Protein AF-A0A2X3ERH3-F1 (afdb_monomer)

Organism: Klebsiella pneumoniae (NCBI:txid573)

Mean predicted aligned error: 13.14 Å

Secondary structure (DSSP, 8-state):
--------PPPPPPPPPEEEEETTEEEEEES-----S-HHHHHHHHHHHH-TTSSHHHH---HHHHHHHHHHHHHHHHHHHH---TTS--HHHHHHHHHHHHHHHHHHH--SHHHHHHHHHHHHHHHHHHHHHHHHHHHHHHHHH-HHHHHHHHHHHHHHH--HHHHHHHHHHHHHHHHTT-HHHHHHHHHTT-SS--TT--HHHHHHHHHHHHHHHHIIIIIHHHHHHHHHHHHHHHHHHHHHHHHHHH----TTTHHHHHHHHHHHHHHTHHHHHHHHHHHHHHHHHTTS-HHHHHHHHHHHTTSSSSTTTHHHHHHHHHHHT-EEE--EEETTEEE---EEE-PPP--SSS---------SS-----THHHHHHHHHHHHHHTT--

Structure (mmCIF, N/CA/C/O backbone):
data_AF-A0A2X3ERH3-F1
#
_entry.id   AF-A0A2X3ERH3-F1
#
loop_
_atom_site.group_PDB
_atom_site.id
_atom_site.type_symbol
_atom_site.label_atom_id
_atom_site.label_alt_id
_atom_site.label_comp_id
_atom_site.label_asym_id
_atom_site.label_entity_id
_atom_site.label_seq_id
_atom_site.pdbx_PDB_ins_code
_atom_site.Cartn_x
_atom_site.Cartn_y
_atom_site.Cartn_z
_atom_site.occupancy
_atom_site.B_iso_or_equiv
_atom_site.auth_seq_id
_atom_site.auth_comp_id
_atom_site.auth_asym_id
_atom_site.auth_atom_id
_atom_site.pdbx_PDB_model_num
ATOM 1 N N . MET A 1 1 ? 51.727 25.186 -2.898 1.00 31.81 1 MET A N 1
ATOM 2 C CA . MET A 1 1 ? 51.452 25.776 -4.225 1.00 31.81 1 MET A CA 1
ATOM 3 C C . MET A 1 1 ? 50.037 25.393 -4.619 1.00 31.81 1 MET A C 1
ATOM 5 O O . MET A 1 1 ? 49.770 24.225 -4.859 1.00 31.81 1 MET A O 1
ATOM 9 N N . ASN A 1 2 ? 49.130 26.367 -4.544 1.00 24.09 2 ASN A N 1
ATOM 10 C CA . ASN A 1 2 ? 47.713 26.239 -4.874 1.00 24.09 2 ASN A CA 1
ATOM 11 C C . ASN A 1 2 ? 47.527 26.265 -6.394 1.00 24.09 2 ASN A C 1
ATOM 13 O O . ASN A 1 2 ? 47.992 27.203 -7.032 1.00 24.09 2 ASN A O 1
ATOM 17 N N . PHE A 1 3 ? 46.774 25.314 -6.942 1.00 23.55 3 PHE A N 1
ATOM 18 C CA . PHE A 1 3 ? 46.105 25.474 -8.233 1.00 23.55 3 PHE A CA 1
ATOM 19 C C . PHE A 1 3 ? 44.606 25.257 -8.014 1.00 23.55 3 PHE A C 1
ATOM 21 O O . PHE A 1 3 ? 44.099 24.142 -8.070 1.00 23.55 3 PHE A O 1
ATOM 28 N N . ILE A 1 4 ? 43.920 26.355 -7.689 1.00 25.08 4 ILE A N 1
ATOM 29 C CA . ILE A 1 4 ? 42.466 26.482 -7.789 1.00 25.08 4 ILE A CA 1
ATOM 30 C C . ILE A 1 4 ? 42.217 27.170 -9.128 1.00 25.08 4 ILE A C 1
ATOM 32 O O . ILE A 1 4 ? 42.510 28.353 -9.287 1.00 25.08 4 ILE A O 1
ATOM 36 N N . THR A 1 5 ? 41.708 26.426 -10.099 1.00 24.92 5 THR A N 1
ATOM 37 C CA . THR A 1 5 ? 41.136 26.982 -11.325 1.00 24.92 5 THR A CA 1
ATOM 38 C C . THR A 1 5 ? 39.778 27.608 -10.974 1.00 24.92 5 THR A C 1
ATOM 40 O O . THR A 1 5 ? 38.939 26.922 -10.383 1.00 24.92 5 THR A O 1
ATOM 43 N N . PRO A 1 6 ? 39.518 28.887 -11.297 1.00 26.53 6 PRO A N 1
ATOM 44 C CA . PRO A 1 6 ? 38.216 29.497 -11.067 1.00 26.53 6 PRO A CA 1
ATOM 45 C C . PRO A 1 6 ? 37.219 28.956 -12.096 1.00 26.53 6 PRO A C 1
ATOM 47 O O . PRO A 1 6 ? 37.376 29.145 -13.302 1.00 26.53 6 PRO A O 1
ATOM 50 N N . ILE A 1 7 ? 36.180 28.273 -11.621 1.00 29.00 7 ILE A N 1
ATOM 51 C CA . ILE A 1 7 ? 35.012 27.954 -12.440 1.00 29.00 7 ILE A CA 1
ATOM 52 C C . ILE A 1 7 ? 34.274 29.275 -12.682 1.00 29.00 7 ILE A C 1
ATOM 54 O O . ILE A 1 7 ? 33.740 29.875 -11.750 1.00 29.00 7 ILE A O 1
ATOM 58 N N . PHE A 1 8 ? 34.270 29.731 -13.935 1.00 27.09 8 PHE A N 1
ATOM 59 C CA . PHE A 1 8 ? 33.394 30.793 -14.424 1.00 27.09 8 PHE A CA 1
ATOM 60 C C . PHE A 1 8 ? 31.936 30.414 -14.120 1.00 27.09 8 PHE A C 1
ATOM 62 O O . PHE A 1 8 ? 31.388 29.487 -14.717 1.00 27.09 8 PHE A O 1
ATOM 69 N N . LEU A 1 9 ? 31.303 31.122 -13.185 1.00 27.89 9 LEU A N 1
ATOM 70 C CA . LEU A 1 9 ? 29.848 31.118 -13.052 1.00 27.89 9 LEU A CA 1
ATOM 71 C C . LEU A 1 9 ? 29.275 31.977 -14.193 1.00 27.89 9 LEU A C 1
ATOM 73 O O . LEU A 1 9 ? 29.692 33.129 -14.329 1.00 27.89 9 LEU A O 1
ATOM 77 N N . PRO A 1 10 ? 28.342 31.469 -15.018 1.00 32.66 10 PRO A N 1
ATOM 78 C CA . PRO A 1 10 ? 27.626 32.323 -15.959 1.00 32.66 10 PRO A CA 1
ATOM 79 C C . PRO A 1 10 ? 26.798 33.370 -15.186 1.00 32.66 10 PRO A C 1
ATOM 81 O O . PRO A 1 10 ? 26.333 33.077 -14.078 1.00 32.66 10 PRO A O 1
ATOM 84 N N . PRO A 1 11 ? 26.586 34.583 -15.735 1.00 34.50 11 PRO A N 1
ATOM 85 C CA . PRO A 1 11 ? 25.691 35.554 -15.117 1.00 34.50 11 PRO A CA 1
ATOM 86 C C . PRO A 1 11 ? 24.272 34.966 -15.015 1.00 34.50 11 PRO A C 1
ATOM 88 O O . PRO A 1 11 ? 23.860 34.204 -15.897 1.00 34.50 11 PRO A O 1
ATOM 91 N N . PRO A 1 12 ? 23.511 35.290 -13.953 1.00 38.91 12 PRO A N 1
ATOM 92 C CA . PRO A 1 12 ? 22.136 34.823 -13.824 1.00 38.91 12 PRO A CA 1
ATOM 93 C C . PRO A 1 12 ? 21.312 35.289 -15.037 1.00 38.91 12 PRO A C 1
ATOM 95 O O . PRO A 1 12 ? 21.531 36.400 -15.529 1.00 38.91 12 PRO A O 1
ATOM 98 N N . PRO A 1 13 ? 20.371 34.468 -15.539 1.00 40.47 13 PRO A N 1
ATOM 99 C CA . PRO A 1 13 ? 19.538 34.866 -16.666 1.00 40.47 13 PRO A CA 1
ATOM 100 C C . PRO A 1 13 ? 18.727 36.123 -16.309 1.00 40.47 13 PRO A C 1
ATOM 102 O O . PRO A 1 13 ? 18.338 36.290 -15.148 1.00 40.47 13 PRO A O 1
ATOM 105 N N . PRO A 1 14 ? 18.447 37.010 -17.281 1.00 37.84 14 PRO A N 1
ATOM 106 C CA . PRO A 1 14 ? 17.656 38.206 -17.034 1.00 37.84 14 PRO A CA 1
ATOM 107 C C . PRO A 1 14 ? 16.259 37.813 -16.539 1.00 37.84 14 PRO A C 1
ATOM 109 O O . PRO A 1 14 ? 15.540 37.039 -17.174 1.00 37.84 14 PRO A O 1
ATOM 112 N N . TYR A 1 15 ? 15.889 38.339 -15.372 1.00 44.38 15 TYR A N 1
ATOM 113 C CA . TYR A 1 15 ? 14.571 38.156 -14.780 1.00 44.38 15 TYR A CA 1
ATOM 114 C C . TYR A 1 15 ? 13.523 38.829 -15.672 1.00 44.38 15 TYR A C 1
ATOM 116 O O . TYR A 1 15 ? 13.539 40.047 -15.836 1.00 44.38 15 TYR A O 1
ATOM 124 N N . TRP A 1 16 ? 12.598 38.052 -16.234 1.00 39.91 16 TRP A N 1
ATOM 125 C CA . TRP A 1 16 ? 11.441 38.606 -16.935 1.00 39.91 16 TRP A CA 1
ATOM 126 C C . TRP A 1 16 ? 10.412 39.083 -15.899 1.00 39.91 16 TRP A C 1
ATOM 128 O O . TRP A 1 16 ? 9.910 38.259 -15.129 1.00 39.91 16 TRP A O 1
ATOM 138 N N . PRO A 1 17 ? 10.087 40.386 -15.827 1.00 41.81 17 PRO A N 1
ATOM 139 C CA . PRO A 1 17 ? 9.058 40.868 -14.915 1.00 41.81 17 PRO A CA 1
ATOM 140 C C . PRO A 1 17 ? 7.687 40.341 -15.356 1.00 41.81 17 PRO A C 1
ATOM 142 O O . PRO A 1 17 ? 7.247 40.580 -16.479 1.00 41.81 17 PRO A O 1
ATOM 145 N N . ALA A 1 18 ? 6.996 39.636 -14.461 1.00 48.41 18 ALA A N 1
ATOM 146 C CA . ALA A 1 18 ? 5.619 39.213 -14.684 1.00 48.41 18 ALA A CA 1
ATOM 147 C C . ALA A 1 18 ? 4.661 40.338 -14.267 1.00 48.41 18 ALA A C 1
ATOM 149 O O . ALA A 1 18 ? 4.698 40.826 -13.132 1.00 48.41 18 ALA A O 1
ATOM 150 N N . VAL A 1 19 ? 3.800 40.748 -15.196 1.00 52.28 19 VAL A N 1
ATOM 151 C CA . VAL A 1 19 ? 2.829 41.831 -15.008 1.00 52.28 19 VAL A CA 1
ATOM 152 C C . VAL A 1 19 ? 1.431 41.275 -15.237 1.00 52.28 19 VAL A C 1
ATOM 154 O O . VAL A 1 19 ? 1.155 40.715 -16.295 1.00 52.28 19 VAL A O 1
ATOM 157 N N . ASN A 1 20 ? 0.536 41.441 -14.264 1.00 40.69 20 ASN A N 1
ATOM 158 C CA . ASN A 1 20 ? -0.869 41.085 -14.435 1.00 40.69 20 ASN A CA 1
ATOM 159 C C . ASN A 1 20 ? -1.632 42.292 -15.004 1.00 40.69 20 ASN A C 1
ATOM 161 O O . ASN A 1 20 ? -1.689 43.348 -14.362 1.00 40.69 20 ASN A O 1
ATOM 165 N N . ARG A 1 21 ? -2.202 42.145 -16.207 1.00 48.97 21 ARG A N 1
ATOM 166 C CA . ARG A 1 21 ? -3.022 43.169 -16.869 1.00 48.97 21 ARG A CA 1
ATOM 167 C C . ARG A 1 21 ? -4.439 42.666 -17.106 1.00 48.97 21 ARG A C 1
ATOM 169 O O . ARG A 1 21 ? -4.632 41.549 -17.576 1.00 48.97 21 ARG A O 1
ATOM 176 N N . ARG A 1 22 ? -5.416 43.537 -16.858 1.00 38.53 22 ARG A N 1
ATOM 177 C CA . ARG A 1 22 ? -6.818 43.351 -17.245 1.00 38.53 22 ARG A CA 1
ATOM 178 C C . ARG A 1 22 ? -7.325 44.657 -17.850 1.00 38.53 22 ARG A C 1
ATOM 180 O O . ARG A 1 22 ? -7.037 45.722 -17.312 1.00 38.53 22 ARG A O 1
ATOM 187 N N . ASP A 1 23 ? -7.997 44.569 -18.995 1.00 58.47 23 ASP A N 1
ATOM 188 C CA . ASP A 1 23 ? -8.567 45.712 -19.728 1.00 58.47 23 ASP A CA 1
ATOM 189 C C . ASP A 1 23 ? -7.560 46.855 -19.965 1.00 58.47 23 ASP A C 1
ATOM 191 O O . ASP A 1 23 ? -7.824 48.031 -19.725 1.00 58.47 23 ASP A O 1
ATOM 195 N N . GLY A 1 24 ? -6.340 46.493 -20.375 1.00 63.28 24 GLY A N 1
ATOM 196 C CA . GLY A 1 24 ? -5.265 47.443 -20.687 1.00 63.28 24 GLY A CA 1
ATOM 197 C C . GLY A 1 24 ? -4.585 48.097 -19.476 1.00 63.28 24 GLY A C 1
ATOM 198 O O . GLY A 1 24 ? -3.556 48.748 -19.653 1.00 63.28 24 GLY A O 1
ATOM 199 N N . LYS A 1 25 ? -5.078 47.891 -18.247 1.00 42.22 25 LYS A N 1
ATOM 200 C CA . LYS A 1 25 ? -4.473 48.429 -17.018 1.00 42.22 25 LYS A CA 1
ATOM 201 C C . LYS A 1 25 ? -3.666 47.366 -16.272 1.00 42.22 25 LYS A C 1
ATOM 203 O O . LYS A 1 25 ? -4.100 46.227 -16.099 1.00 42.22 25 LYS A O 1
ATOM 208 N N . THR A 1 26 ? -2.473 47.750 -15.819 1.00 63.94 26 THR A N 1
ATOM 209 C CA . THR A 1 26 ? -1.622 46.922 -14.954 1.00 63.94 26 THR A CA 1
ATOM 210 C C . THR A 1 26 ? -2.175 46.936 -13.534 1.00 63.94 26 THR A C 1
ATOM 212 O O . THR A 1 26 ? -2.213 47.988 -12.904 1.00 63.94 26 THR A O 1
ATOM 215 N N . LEU A 1 27 ? -2.600 45.772 -13.040 1.00 62.28 27 LEU A N 1
ATOM 216 C CA . LEU A 1 27 ? -3.177 45.617 -11.701 1.00 62.28 27 LEU A CA 1
ATOM 217 C C . LEU A 1 27 ? -2.108 45.325 -10.643 1.00 62.28 27 LEU A C 1
ATOM 219 O O . LEU A 1 27 ? -2.230 45.780 -9.512 1.00 62.28 27 LEU A O 1
ATOM 223 N N . GLN A 1 28 ? -1.065 44.574 -11.006 1.00 44.09 28 GLN A N 1
ATOM 224 C CA . GLN A 1 28 ? 0.053 44.231 -10.125 1.00 44.09 28 GLN A CA 1
ATOM 225 C C . GLN A 1 28 ? 1.315 43.932 -10.939 1.00 44.09 28 GLN A C 1
ATOM 227 O O . GLN A 1 28 ? 1.251 43.307 -12.003 1.00 44.09 28 GLN A O 1
ATOM 232 N N . GLN A 1 29 ? 2.462 44.340 -10.399 1.00 44.84 29 GLN A N 1
ATOM 233 C CA . GLN A 1 29 ? 3.785 44.056 -10.940 1.00 44.84 29 GLN A CA 1
ATOM 234 C C . GLN A 1 29 ? 4.656 43.469 -9.830 1.00 44.84 29 GLN A C 1
ATOM 236 O O . GLN A 1 29 ? 4.768 44.050 -8.753 1.00 44.84 29 GLN A O 1
ATOM 241 N N . TRP A 1 30 ? 5.262 42.316 -10.099 1.00 44.34 30 TRP A N 1
ATOM 242 C CA . TRP A 1 30 ? 6.130 41.629 -9.148 1.00 44.34 30 TRP A CA 1
ATOM 243 C C . TRP A 1 30 ? 7.588 41.818 -9.567 1.00 44.34 30 TRP A C 1
ATOM 245 O O . TRP A 1 30 ? 7.948 41.523 -10.708 1.00 44.34 30 TRP A O 1
ATOM 255 N N . GLN A 1 31 ? 8.434 42.294 -8.650 1.00 33.75 31 GLN A N 1
ATOM 256 C CA . GLN A 1 31 ? 9.889 42.270 -8.805 1.00 33.75 31 GLN A CA 1
ATOM 257 C C . GLN A 1 31 ? 10.463 41.168 -7.906 1.00 33.75 31 GLN A C 1
ATOM 259 O O . GLN A 1 31 ? 10.280 41.201 -6.694 1.00 33.75 31 GLN A O 1
ATOM 264 N N . GLY A 1 32 ? 11.131 40.183 -8.514 1.00 40.56 32 GLY A N 1
ATOM 265 C CA . GLY A 1 32 ? 11.737 39.041 -7.818 1.00 40.56 32 GLY A CA 1
ATOM 266 C C . GLY A 1 32 ? 10.863 37.785 -7.848 1.00 40.56 32 GLY A C 1
ATOM 267 O O . GLY A 1 32 ? 10.151 37.478 -6.898 1.00 40.56 32 GLY A O 1
ATOM 268 N N . GLY A 1 33 ? 10.910 37.037 -8.950 1.00 31.69 33 GLY A N 1
ATOM 269 C CA . GLY A 1 33 ? 10.200 35.764 -9.073 1.00 31.69 33 GLY A CA 1
ATOM 270 C C . GLY A 1 33 ? 11.134 34.587 -8.836 1.00 31.69 33 GLY A C 1
ATOM 271 O O . GLY A 1 33 ? 11.875 34.265 -9.746 1.00 31.69 33 GLY A O 1
ATOM 272 N N . TRP A 1 34 ? 11.098 33.992 -7.640 1.00 33.28 34 TRP A N 1
ATOM 273 C CA . TRP A 1 34 ? 11.311 32.566 -7.311 1.00 33.28 34 TRP A CA 1
ATOM 274 C C . TRP A 1 34 ? 11.129 32.438 -5.789 1.00 33.28 34 TRP A C 1
ATOM 276 O O . TRP A 1 34 ? 12.093 32.449 -5.027 1.00 33.28 34 TRP A O 1
ATOM 286 N N . GLN A 1 35 ? 9.880 32.360 -5.317 1.00 32.72 35 GLN A N 1
ATOM 287 C CA . GLN A 1 35 ? 9.622 31.911 -3.948 1.00 32.72 35 GLN A CA 1
ATOM 288 C C . GLN A 1 35 ? 9.533 30.384 -3.928 1.00 32.72 35 GLN A C 1
ATOM 290 O O . GLN A 1 35 ? 8.736 29.760 -4.627 1.00 32.72 35 GLN A O 1
ATOM 295 N N . SER A 1 36 ? 10.413 29.795 -3.126 1.00 42.41 36 SER A N 1
ATOM 296 C CA . SER A 1 36 ? 10.502 28.380 -2.802 1.00 42.41 36 SER A CA 1
ATOM 297 C C . SER A 1 36 ? 9.199 27.878 -2.173 1.00 42.41 36 SER A C 1
ATOM 299 O O . SER A 1 36 ? 8.865 28.186 -1.034 1.00 42.41 36 SER A O 1
ATOM 301 N N . GLY A 1 37 ? 8.454 27.064 -2.918 1.00 34.97 37 GLY A N 1
ATOM 302 C CA . GLY A 1 37 ? 7.184 26.516 -2.449 1.00 34.97 37 GLY A CA 1
ATOM 303 C C . GLY A 1 37 ? 6.703 25.371 -3.325 1.00 34.97 37 GLY A C 1
ATOM 304 O O . GLY A 1 37 ? 5.732 25.506 -4.055 1.00 34.97 37 GLY A O 1
ATOM 305 N N . SER A 1 38 ? 7.393 24.234 -3.232 1.00 41.56 38 SER A N 1
ATOM 306 C CA . SER A 1 38 ? 7.159 22.974 -3.953 1.00 41.56 38 SER A CA 1
ATOM 307 C C . SER A 1 38 ? 7.578 22.966 -5.432 1.00 41.56 38 SER A C 1
ATOM 309 O O . SER A 1 38 ? 6.798 23.195 -6.352 1.00 41.56 38 SER A O 1
ATOM 311 N N . ALA A 1 39 ? 8.818 22.526 -5.669 1.00 41.69 39 ALA A N 1
ATOM 312 C CA . ALA A 1 39 ? 9.255 22.041 -6.981 1.00 41.69 39 ALA A CA 1
ATOM 313 C C . ALA A 1 39 ? 8.278 20.997 -7.570 1.00 41.69 39 ALA A C 1
ATOM 315 O O . ALA A 1 39 ? 8.177 20.858 -8.781 1.00 41.69 39 ALA A O 1
ATOM 316 N N . PHE A 1 40 ? 7.504 20.318 -6.715 1.00 39.66 40 PHE A N 1
ATOM 317 C CA . PHE A 1 40 ? 6.452 19.384 -7.097 1.00 39.66 40 PHE A CA 1
ATOM 318 C C . PHE A 1 40 ? 5.201 20.047 -7.699 1.00 39.66 40 PHE A C 1
ATOM 320 O O . PHE A 1 40 ? 4.681 19.523 -8.675 1.00 39.66 40 PHE A O 1
ATOM 327 N N . ALA A 1 41 ? 4.718 21.191 -7.192 1.00 35.88 41 ALA A N 1
ATOM 328 C CA . ALA A 1 41 ? 3.572 21.871 -7.808 1.00 35.88 41 ALA A CA 1
ATOM 329 C C . ALA A 1 41 ? 3.961 22.522 -9.136 1.00 35.88 41 ALA A C 1
ATOM 331 O O . ALA A 1 41 ? 3.188 22.461 -10.086 1.00 35.88 41 ALA A O 1
ATOM 332 N N . SER A 1 42 ? 5.180 23.058 -9.236 1.00 39.62 42 SER A N 1
ATOM 333 C CA . SER A 1 42 ? 5.725 23.546 -10.506 1.00 39.62 42 SER A CA 1
ATOM 334 C C . SER A 1 42 ? 5.973 22.401 -11.490 1.00 39.62 42 SER A C 1
ATOM 336 O O . SER A 1 42 ? 5.661 22.550 -12.665 1.00 39.62 42 SER A O 1
ATOM 338 N N . TYR A 1 43 ? 6.439 21.234 -11.026 1.00 48.16 43 TYR A N 1
ATOM 339 C CA . TYR A 1 43 ? 6.524 20.027 -11.851 1.00 48.16 43 TYR A CA 1
ATOM 340 C C . TYR A 1 43 ? 5.141 19.553 -12.295 1.00 48.16 43 TYR A C 1
ATOM 342 O O . TYR A 1 43 ? 4.962 19.320 -13.475 1.00 48.16 43 TYR A O 1
ATOM 350 N N . LEU A 1 44 ? 4.138 19.478 -11.416 1.00 43.12 44 LEU A N 1
ATOM 351 C CA . LEU A 1 44 ? 2.768 19.119 -11.800 1.00 43.12 44 LEU A CA 1
ATOM 352 C C . LEU A 1 44 ? 2.187 20.124 -12.795 1.00 43.12 44 LEU A C 1
ATOM 354 O O . LEU A 1 44 ? 1.609 19.715 -13.791 1.00 43.12 44 LEU A O 1
ATOM 358 N N . HIS A 1 45 ? 2.354 21.427 -12.570 1.00 46.56 45 HIS A N 1
ATOM 359 C CA . HIS A 1 45 ? 1.813 22.451 -13.459 1.00 46.56 45 HIS A CA 1
ATOM 360 C C . HIS A 1 45 ? 2.492 22.413 -14.830 1.00 46.56 45 HIS A C 1
ATOM 362 O O . HIS A 1 45 ? 1.808 22.399 -15.844 1.00 46.56 45 HIS A O 1
ATOM 368 N N . VAL A 1 46 ? 3.822 22.299 -14.877 1.00 44.28 46 VAL A N 1
ATOM 369 C CA . VAL A 1 46 ? 4.580 22.162 -16.128 1.00 44.28 46 VAL A CA 1
ATOM 370 C C . VAL A 1 46 ? 4.283 20.819 -16.802 1.00 44.28 46 VAL A C 1
ATOM 372 O O . VAL A 1 46 ? 4.062 20.778 -18.006 1.00 44.28 46 VAL A O 1
ATOM 375 N N . HIS A 1 47 ? 4.186 19.722 -16.051 1.00 45.47 47 HIS A N 1
ATOM 376 C CA . HIS A 1 47 ? 3.970 18.385 -16.598 1.00 45.47 47 HIS A CA 1
ATOM 377 C C . HIS A 1 47 ? 2.533 18.178 -17.098 1.00 45.47 47 HIS A C 1
ATOM 379 O O . HIS A 1 47 ? 2.356 17.595 -18.166 1.00 45.47 47 HIS A O 1
ATOM 385 N N . PHE A 1 48 ? 1.522 18.716 -16.404 1.00 45.62 48 PHE A N 1
ATOM 386 C CA . PHE A 1 48 ? 0.126 18.693 -16.851 1.00 45.62 48 PHE A CA 1
ATOM 387 C C . PHE A 1 48 ? -0.169 19.725 -17.943 1.00 45.62 48 PHE A C 1
ATOM 389 O O . PHE A 1 48 ? -0.926 19.414 -18.860 1.00 45.62 48 PHE A O 1
ATOM 396 N N . ALA A 1 49 ? 0.448 20.913 -17.908 1.00 44.81 49 ALA A N 1
ATOM 397 C CA . ALA A 1 49 ? 0.285 21.908 -18.971 1.00 44.81 49 ALA A CA 1
ATOM 398 C C . ALA A 1 49 ? 0.992 21.494 -20.273 1.00 44.81 49 ALA A C 1
ATOM 400 O O . ALA A 1 49 ? 0.506 21.807 -21.356 1.00 44.81 49 ALA A O 1
ATOM 401 N N . GLN A 1 50 ? 2.109 20.759 -20.192 1.00 40.19 50 GLN A N 1
ATOM 402 C CA . GLN A 1 50 ? 2.864 20.294 -21.365 1.00 40.19 50 GLN A CA 1
ATOM 403 C C . GLN A 1 50 ? 2.445 18.902 -21.870 1.00 40.19 50 GLN A C 1
ATOM 405 O O . GLN A 1 50 ? 2.853 18.506 -22.961 1.00 40.19 50 GLN A O 1
ATOM 410 N N . ARG A 1 51 ? 1.627 18.144 -21.121 1.00 46.72 51 ARG A N 1
ATOM 411 C CA . ARG A 1 51 ? 1.057 16.853 -21.558 1.00 46.72 51 ARG A CA 1
ATOM 412 C C . ARG A 1 51 ? -0.470 16.810 -21.398 1.00 46.72 51 ARG A C 1
ATOM 414 O O . ARG A 1 51 ? -0.977 16.036 -20.584 1.00 46.72 51 ARG A O 1
ATOM 421 N N . PRO A 1 52 ? -1.235 17.534 -22.239 1.00 45.56 52 PRO A N 1
ATOM 422 C CA . PRO A 1 52 ? -2.702 17.449 -22.253 1.00 45.56 52 PRO A CA 1
ATOM 423 C C . PRO A 1 52 ? -3.229 16.029 -22.550 1.00 45.56 52 PRO A C 1
ATOM 425 O O . PRO A 1 52 ? -4.398 15.734 -22.320 1.00 45.56 52 PRO A O 1
ATOM 428 N N . THR A 1 53 ? -2.373 15.116 -23.022 1.00 47.69 53 THR A N 1
ATOM 429 C CA . THR A 1 53 ? -2.680 13.697 -23.236 1.00 47.69 53 THR A CA 1
ATOM 430 C C . THR A 1 53 ? -2.861 12.886 -21.950 1.00 47.69 53 THR A C 1
ATOM 432 O O . THR A 1 53 ? -3.572 11.892 -22.000 1.00 47.69 53 THR A O 1
ATOM 435 N N . MET A 1 54 ? -2.310 13.299 -20.800 1.00 46.94 54 MET A N 1
ATOM 436 C CA . MET A 1 54 ? -2.529 12.591 -19.522 1.00 46.94 54 MET A CA 1
ATOM 437 C C . MET A 1 54 ? -3.961 12.737 -18.996 1.00 46.94 54 MET A C 1
ATOM 439 O O . MET A 1 54 ? -4.459 11.860 -18.301 1.00 46.94 54 MET A O 1
ATOM 443 N N . LEU A 1 55 ? -4.640 13.829 -19.355 1.00 46.81 55 LEU A N 1
ATOM 444 C CA . LEU A 1 55 ? -6.048 14.053 -19.024 1.00 46.81 55 LEU A CA 1
ATOM 445 C C . LEU A 1 55 ? -6.993 13.583 -20.137 1.00 46.81 55 LEU A C 1
ATOM 447 O O . LEU A 1 55 ? -8.196 13.530 -19.909 1.00 46.81 55 LEU A O 1
ATOM 451 N N . LYS A 1 56 ? -6.493 13.185 -21.318 1.00 45.22 56 LYS A N 1
ATOM 452 C CA . LYS A 1 56 ? -7.343 12.657 -22.403 1.00 45.22 56 LYS A CA 1
ATOM 453 C C . LYS A 1 56 ? -8.200 11.449 -21.993 1.00 45.22 56 LYS A C 1
ATOM 455 O O . LYS A 1 56 ? -9.356 11.444 -22.406 1.00 45.22 56 LYS A O 1
ATOM 460 N N . PRO A 1 57 ? -7.734 10.489 -21.164 1.00 48.12 57 PRO A N 1
ATOM 461 C CA . PRO A 1 57 ? -8.594 9.403 -20.687 1.00 48.12 57 PRO A CA 1
ATOM 462 C C . PRO A 1 57 ? -9.762 9.892 -19.817 1.00 48.12 57 PRO A C 1
ATOM 464 O O . PRO A 1 57 ? -10.800 9.245 -19.767 1.00 48.12 57 PRO A O 1
ATOM 467 N N . LEU A 1 58 ? -9.600 11.037 -19.140 1.00 47.22 58 LEU A N 1
ATOM 468 C CA . LEU A 1 58 ? -10.604 11.637 -18.252 1.00 47.22 58 LEU A CA 1
ATOM 469 C C . LEU A 1 58 ? -11.475 12.692 -18.945 1.00 47.22 58 LEU A C 1
ATOM 471 O O . LEU A 1 58 ? -12.538 13.022 -18.428 1.00 47.22 58 LEU A O 1
ATOM 475 N N . VAL A 1 59 ? -11.029 13.236 -20.083 1.00 45.84 59 VAL A N 1
ATOM 476 C CA . VAL A 1 59 ? -11.628 14.421 -20.726 1.00 45.84 59 VAL A CA 1
ATOM 477 C C . VAL A 1 59 ? -12.153 14.156 -22.146 1.00 45.84 59 VAL A C 1
ATOM 479 O O . VAL A 1 59 ? -12.775 15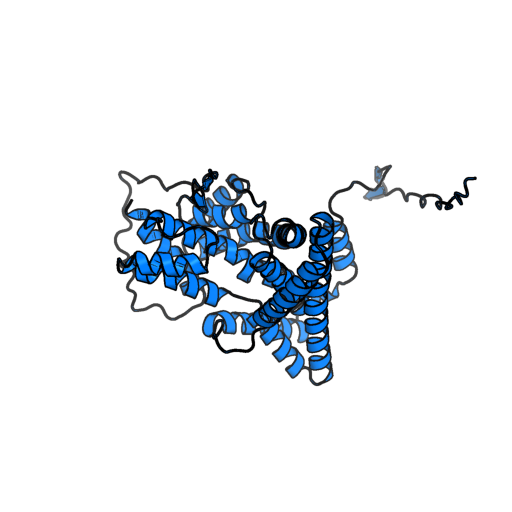.038 -22.726 1.00 45.84 59 VAL A O 1
ATOM 482 N N . ALA A 1 60 ? -12.021 12.962 -22.728 1.00 39.38 60 ALA A N 1
ATOM 483 C CA . ALA A 1 60 ? -12.604 12.720 -24.051 1.00 39.38 60 ALA A CA 1
ATOM 484 C C . ALA A 1 60 ? -13.229 11.333 -24.194 1.00 39.38 60 ALA A C 1
ATOM 486 O O . ALA A 1 60 ? -12.609 10.326 -23.868 1.00 39.38 60 ALA A O 1
ATOM 487 N N . GLY A 1 61 ? -14.431 11.288 -24.778 1.00 51.44 61 GLY A N 1
ATOM 488 C CA . GLY A 1 61 ? -15.117 10.082 -25.253 1.00 51.44 61 GLY A CA 1
ATOM 489 C C . GLY A 1 61 ? -14.409 9.388 -26.426 1.00 51.44 61 GLY A C 1
ATOM 490 O O . GLY A 1 61 ? -15.046 9.050 -27.420 1.00 51.44 61 GLY A O 1
ATOM 491 N N . SER A 1 62 ? -13.090 9.198 -26.336 1.00 60.22 62 SER A N 1
ATOM 492 C CA . SER A 1 62 ? -12.313 8.374 -27.253 1.00 60.22 62 SER A CA 1
ATOM 493 C C . SER A 1 62 ? -12.354 6.910 -26.803 1.00 60.22 62 SER A C 1
ATOM 495 O O . SER A 1 62 ? -12.397 6.598 -25.611 1.00 60.22 62 SER A O 1
ATOM 497 N N . LYS A 1 63 ? -12.315 5.986 -27.770 1.00 66.31 63 LYS A N 1
ATOM 498 C CA . LYS A 1 63 ? -12.288 4.537 -27.502 1.00 66.31 63 LYS A CA 1
ATOM 499 C C . LYS A 1 63 ? -11.113 4.137 -26.598 1.00 66.31 63 LYS A C 1
ATOM 501 O O . LYS A 1 63 ? -11.258 3.241 -25.778 1.00 66.31 63 LYS A O 1
ATOM 506 N N . GLU A 1 64 ? -9.981 4.828 -26.706 1.00 67.19 64 GLU A N 1
ATOM 507 C CA . GLU A 1 64 ? -8.787 4.578 -25.889 1.00 67.19 64 GLU A CA 1
ATOM 508 C C . GLU A 1 64 ? -9.011 4.912 -24.408 1.00 67.19 64 GLU A C 1
ATOM 510 O O . GLU A 1 64 ? -8.710 4.088 -23.549 1.00 67.19 64 GLU A O 1
ATOM 515 N N . GLY A 1 65 ? -9.619 6.066 -24.100 1.00 70.75 65 GLY A N 1
ATOM 516 C CA . GLY A 1 65 ? -9.942 6.436 -22.718 1.00 70.75 65 GLY A CA 1
ATOM 517 C C . GLY A 1 65 ? -10.917 5.453 -22.066 1.00 70.75 65 GLY A C 1
ATOM 518 O O . GLY A 1 65 ? -10.732 5.059 -20.913 1.00 70.75 65 GLY A O 1
ATOM 519 N N . ALA A 1 66 ? -11.904 4.978 -22.833 1.00 78.56 66 ALA A N 1
ATOM 520 C CA . ALA A 1 66 ? -12.837 3.951 -22.377 1.00 78.56 66 ALA A CA 1
ATOM 521 C C . ALA A 1 66 ? -12.132 2.621 -22.052 1.00 78.56 66 ALA A C 1
ATOM 523 O O . ALA A 1 66 ? -12.444 2.001 -21.036 1.00 78.56 66 ALA A O 1
ATOM 524 N N . MET A 1 67 ? -11.157 2.201 -22.866 1.00 82.06 67 MET A N 1
ATOM 525 C CA . MET A 1 67 ? -10.393 0.970 -22.629 1.00 82.06 67 MET A CA 1
ATOM 526 C C . MET A 1 67 ? -9.490 1.063 -21.394 1.00 82.06 67 MET A C 1
ATOM 528 O O . MET A 1 67 ? -9.397 0.089 -20.644 1.00 82.06 67 MET A O 1
ATOM 532 N N . THR A 1 68 ? -8.880 2.222 -21.134 1.00 83.81 68 THR A N 1
ATOM 533 C CA . THR A 1 68 ? -8.091 2.454 -19.913 1.00 83.81 68 THR A CA 1
ATOM 534 C C . THR A 1 68 ? -8.970 2.411 -18.663 1.00 83.81 68 THR A C 1
ATOM 536 O O . THR A 1 68 ? -8.659 1.696 -17.712 1.00 83.81 68 THR A O 1
ATOM 539 N N . LEU A 1 69 ? -10.113 3.105 -18.663 1.00 87.31 69 LEU A N 1
ATOM 540 C CA . LEU A 1 69 ? -11.051 3.053 -17.534 1.00 87.31 69 LEU A CA 1
ATOM 541 C C . LEU A 1 69 ? -11.590 1.636 -17.313 1.00 87.31 69 LEU A C 1
ATOM 543 O O . LEU A 1 69 ? -11.692 1.181 -16.172 1.00 87.31 69 LEU A O 1
ATOM 547 N N . LEU A 1 70 ? -11.874 0.911 -18.398 1.00 91.06 70 LEU A N 1
ATOM 548 C CA . LEU A 1 70 ? -12.268 -0.490 -18.326 1.00 91.06 70 LEU A CA 1
ATOM 549 C C . LEU A 1 70 ? -11.171 -1.343 -17.679 1.00 91.06 70 LEU A C 1
ATOM 551 O O . LEU A 1 70 ? -11.493 -2.156 -16.816 1.00 91.06 70 LEU A O 1
ATOM 555 N N . ALA A 1 71 ? -9.895 -1.134 -18.026 1.00 91.12 71 ALA A N 1
ATOM 556 C CA . ALA A 1 71 ? -8.782 -1.851 -17.403 1.00 91.12 71 ALA A CA 1
ATOM 557 C C . ALA A 1 71 ? -8.763 -1.648 -15.882 1.00 91.12 71 ALA A C 1
ATOM 559 O O . ALA A 1 71 ? -8.621 -2.607 -15.125 1.00 91.12 71 ALA A O 1
ATOM 560 N N . TRP A 1 72 ? -8.971 -0.410 -15.426 1.00 91.94 72 TRP A N 1
ATOM 561 C CA . TRP A 1 72 ? -8.964 -0.065 -14.004 1.00 91.94 72 TRP A CA 1
ATOM 562 C C . TRP A 1 72 ? -10.136 -0.714 -13.265 1.00 91.94 72 TRP A C 1
ATOM 564 O O . TRP A 1 72 ? -9.954 -1.295 -12.194 1.00 91.94 72 TRP A O 1
ATOM 574 N N . CYS A 1 73 ? -11.335 -0.660 -13.852 1.00 92.81 73 CYS A N 1
ATOM 575 C CA . CYS A 1 73 ? -12.518 -1.311 -13.299 1.00 92.81 73 CYS A CA 1
ATOM 576 C C . CYS A 1 73 ? -12.341 -2.831 -13.219 1.00 92.81 73 CYS A C 1
ATOM 578 O O . CYS A 1 73 ? -12.637 -3.421 -12.181 1.00 92.81 73 CYS A O 1
ATOM 580 N N . VAL A 1 74 ? -11.840 -3.460 -14.285 1.00 94.38 74 VAL A N 1
ATOM 581 C CA . VAL A 1 74 ? -11.586 -4.906 -14.323 1.00 94.38 74 VAL A CA 1
ATOM 582 C C . VAL A 1 74 ? -10.548 -5.289 -13.274 1.00 94.38 74 VAL A C 1
ATOM 584 O O . VAL A 1 74 ? -10.808 -6.184 -12.476 1.00 94.38 74 VAL A O 1
ATOM 587 N N . ALA A 1 75 ? -9.418 -4.585 -13.205 1.00 93.31 75 ALA A N 1
ATOM 588 C CA . ALA A 1 75 ? -8.373 -4.844 -12.220 1.00 93.31 75 ALA A CA 1
ATOM 589 C C . ALA A 1 75 ? -8.880 -4.728 -10.773 1.00 93.31 75 ALA A C 1
ATOM 591 O O . ALA A 1 75 ? -8.586 -5.584 -9.939 1.00 93.31 75 ALA A O 1
ATOM 592 N N . TRP A 1 76 ? -9.702 -3.718 -10.480 1.00 91.56 76 TRP A N 1
ATOM 593 C CA . TRP A 1 76 ? -10.327 -3.566 -9.166 1.00 91.56 76 TRP A CA 1
ATOM 594 C C . TRP A 1 76 ? -11.326 -4.690 -8.849 1.00 91.56 76 TRP A C 1
ATOM 596 O O . TRP A 1 76 ? -11.339 -5.206 -7.731 1.00 91.56 76 TRP A O 1
ATOM 606 N N . ILE A 1 77 ? -12.142 -5.114 -9.822 1.00 92.75 77 ILE A N 1
ATOM 607 C CA . ILE A 1 77 ? -13.043 -6.266 -9.654 1.00 92.75 77 ILE A CA 1
ATOM 608 C C . ILE A 1 77 ? -12.231 -7.535 -9.372 1.00 92.75 77 ILE A C 1
ATOM 610 O O . ILE A 1 77 ? -12.594 -8.298 -8.473 1.00 92.75 77 ILE A O 1
ATOM 614 N N . LEU A 1 78 ? -11.128 -7.748 -10.096 1.00 91.81 78 LEU A N 1
ATOM 615 C CA . LEU A 1 78 ? -10.235 -8.883 -9.876 1.00 91.81 78 LEU A CA 1
ATOM 616 C C . LEU A 1 78 ? -9.640 -8.865 -8.462 1.00 91.81 78 LEU A C 1
ATOM 618 O O . LEU A 1 78 ? -9.695 -9.900 -7.800 1.00 91.81 78 LEU A O 1
ATOM 622 N N . ASP A 1 79 ? -9.174 -7.717 -7.951 1.00 90.38 79 ASP A N 1
ATOM 623 C CA . ASP A 1 79 ? -8.702 -7.600 -6.557 1.00 90.38 79 ASP A CA 1
ATOM 624 C C . ASP A 1 79 ? -9.821 -7.985 -5.584 1.00 90.38 79 ASP A C 1
ATOM 626 O O . ASP A 1 79 ? -9.660 -8.877 -4.759 1.00 90.38 79 ASP A O 1
ATOM 630 N N . VAL A 1 80 ? -11.018 -7.412 -5.727 1.00 85.62 80 VAL A N 1
ATOM 631 C CA . VAL A 1 80 ? -12.138 -7.678 -4.808 1.00 85.62 80 VAL A CA 1
ATOM 632 C C . VAL A 1 80 ? -12.577 -9.153 -4.795 1.00 85.62 80 VAL A C 1
ATOM 634 O O . VAL A 1 80 ? -12.967 -9.667 -3.731 1.00 85.62 80 VAL A O 1
ATOM 637 N N . VAL A 1 81 ? -12.558 -9.820 -5.955 1.00 87.31 81 VAL A N 1
ATOM 638 C CA . VAL A 1 81 ? -13.035 -11.202 -6.137 1.00 87.31 81 VAL A CA 1
ATOM 639 C C . VAL A 1 81 ? -11.953 -12.224 -5.796 1.00 87.31 81 VAL A C 1
ATOM 641 O O . VAL A 1 81 ? -12.212 -13.126 -4.996 1.00 87.31 81 VAL A O 1
ATOM 644 N N . ILE A 1 82 ? -10.768 -12.084 -6.390 1.00 87.38 82 ILE A N 1
ATOM 645 C CA . ILE A 1 82 ? -9.666 -13.049 -6.302 1.00 87.38 82 ILE A CA 1
ATOM 646 C C . ILE A 1 82 ? -8.752 -12.711 -5.118 1.00 87.38 82 ILE A C 1
ATOM 648 O O . ILE A 1 82 ? -8.402 -13.598 -4.336 1.00 87.38 82 ILE A O 1
ATOM 652 N N . GLY A 1 83 ? -8.417 -11.431 -4.943 1.00 84.25 83 GLY A N 1
ATOM 653 C CA . GLY A 1 83 ? -7.344 -10.980 -4.055 1.00 84.25 83 GLY A CA 1
ATOM 654 C C . GLY A 1 83 ? -5.987 -11.501 -4.518 1.00 84.25 83 GLY A C 1
ATOM 655 O O . GLY A 1 83 ? -5.774 -11.647 -5.714 1.00 84.25 83 GLY A O 1
ATOM 656 N N . ASP A 1 84 ? -5.112 -11.856 -3.572 1.00 80.12 84 ASP A N 1
ATOM 657 C CA . ASP A 1 84 ? -3.753 -12.336 -3.860 1.00 80.12 84 ASP A CA 1
ATOM 658 C C . ASP A 1 84 ? -3.563 -13.808 -3.462 1.00 80.12 84 ASP A C 1
ATOM 660 O O . ASP A 1 84 ? -3.250 -14.109 -2.302 1.00 80.12 84 ASP A O 1
ATOM 664 N N . PRO A 1 85 ? -3.715 -14.769 -4.393 1.00 77.00 85 PRO A N 1
ATOM 665 C CA . PRO A 1 85 ? -3.488 -16.175 -4.092 1.00 77.00 85 PRO A CA 1
ATOM 666 C C . PRO A 1 85 ? -2.031 -16.441 -3.657 1.00 77.00 85 PRO A C 1
ATOM 668 O O . PRO A 1 85 ? -1.096 -16.029 -4.352 1.00 77.00 85 PRO A O 1
ATOM 671 N N . PRO A 1 86 ? -1.785 -17.202 -2.569 1.00 72.44 86 PRO A N 1
ATOM 672 C CA . PRO A 1 86 ? -0.443 -17.396 -2.015 1.00 72.44 86 PRO A CA 1
ATOM 673 C C . PRO A 1 86 ? 0.595 -18.028 -2.946 1.00 72.44 86 PRO A C 1
ATOM 675 O O . PRO A 1 86 ? 1.783 -17.953 -2.641 1.00 72.44 86 PRO A O 1
ATOM 678 N N . HIS A 1 87 ? 0.206 -18.650 -4.056 1.00 77.75 87 HIS A N 1
ATOM 679 C CA . HIS A 1 87 ? 1.131 -19.333 -4.968 1.00 77.75 87 HIS A CA 1
ATOM 680 C C . HIS A 1 87 ? 1.285 -18.638 -6.321 1.00 77.75 87 HIS A C 1
ATOM 682 O O . HIS A 1 87 ? 2.062 -19.097 -7.153 1.00 77.75 87 HIS A O 1
ATOM 688 N N . TRP A 1 88 ? 0.580 -17.530 -6.551 1.00 80.38 88 TRP A N 1
ATOM 689 C CA . TRP A 1 88 ? 0.648 -16.842 -7.832 1.00 80.38 88 TRP A CA 1
ATOM 690 C C . TRP A 1 88 ? 1.943 -16.033 -7.991 1.00 80.38 88 TRP A C 1
ATOM 692 O O . TRP A 1 88 ? 2.503 -15.537 -7.000 1.00 80.38 88 TRP A O 1
ATOM 702 N N . PRO A 1 89 ? 2.445 -15.899 -9.234 1.00 79.31 89 PRO A N 1
ATOM 703 C CA . PRO A 1 89 ? 3.516 -14.965 -9.536 1.00 79.31 89 PRO A CA 1
ATOM 704 C C . PRO A 1 89 ? 3.025 -13.548 -9.234 1.00 79.31 89 PRO A C 1
ATOM 706 O O . PRO A 1 89 ? 2.082 -13.066 -9.855 1.00 79.31 89 PRO A O 1
ATOM 709 N N . HIS A 1 90 ? 3.656 -12.898 -8.258 1.00 86.69 90 HIS A N 1
ATOM 710 C CA . HIS A 1 90 ? 3.239 -11.583 -7.789 1.00 86.69 90 HIS A CA 1
ATOM 711 C C . HIS A 1 90 ? 4.423 -10.609 -7.841 1.00 86.69 90 HIS A C 1
ATOM 713 O O . HIS A 1 90 ? 5.427 -10.861 -7.160 1.00 86.69 90 HIS A O 1
ATOM 719 N N . PRO A 1 91 ? 4.325 -9.488 -8.577 1.00 89.69 91 PRO A N 1
ATOM 720 C CA . PRO A 1 91 ? 5.405 -8.514 -8.719 1.00 89.69 91 PRO A CA 1
ATOM 721 C C . PRO A 1 91 ? 6.013 -8.050 -7.397 1.00 89.69 91 PRO A C 1
ATOM 723 O O . PRO A 1 91 ? 7.232 -8.016 -7.263 1.00 89.69 91 PRO A O 1
ATOM 726 N N . VAL A 1 92 ? 5.186 -7.799 -6.377 1.00 89.75 92 VAL A N 1
ATOM 727 C CA . VAL A 1 92 ? 5.654 -7.414 -5.029 1.00 89.75 92 VAL A CA 1
ATOM 728 C C . VAL A 1 92 ? 6.625 -8.440 -4.427 1.00 89.75 92 VAL A C 1
ATOM 730 O O . VAL A 1 92 ? 7.587 -8.061 -3.766 1.00 89.75 92 VAL A O 1
ATOM 733 N N . ARG A 1 93 ? 6.462 -9.742 -4.704 1.00 90.75 93 ARG A N 1
ATOM 734 C CA . ARG A 1 93 ? 7.406 -10.773 -4.234 1.00 90.75 93 ARG A CA 1
ATOM 735 C C . ARG A 1 93 ? 8.736 -10.703 -4.968 1.00 90.75 93 ARG A C 1
ATOM 737 O O . ARG A 1 93 ? 9.778 -10.952 -4.367 1.00 90.75 93 ARG A O 1
ATOM 744 N N . TRP A 1 94 ? 8.716 -10.387 -6.259 1.00 94.44 94 TRP A N 1
ATOM 745 C CA . TRP A 1 94 ? 9.936 -10.195 -7.041 1.00 94.44 94 TRP A CA 1
ATOM 746 C C . TRP A 1 94 ? 10.675 -8.931 -6.605 1.00 94.44 94 TRP A C 1
ATOM 748 O O . TRP A 1 94 ? 11.884 -8.988 -6.395 1.00 94.44 94 TRP A O 1
ATOM 758 N N . ILE A 1 95 ? 9.941 -7.846 -6.349 1.00 94.50 95 ILE A N 1
ATOM 759 C CA . ILE A 1 95 ? 10.465 -6.623 -5.735 1.00 94.50 95 ILE A CA 1
ATOM 760 C C . ILE A 1 95 ? 11.084 -6.948 -4.369 1.00 94.50 95 ILE A C 1
ATOM 762 O O . ILE A 1 95 ? 12.227 -6.585 -4.115 1.00 94.50 95 ILE A O 1
ATOM 766 N N . GLY A 1 96 ? 10.400 -7.715 -3.515 1.00 93.12 96 GLY A N 1
ATOM 767 C CA . GLY A 1 96 ? 10.935 -8.126 -2.214 1.00 93.12 96 GLY A CA 1
ATOM 768 C C . GLY A 1 96 ? 12.221 -8.953 -2.315 1.00 93.12 96 GLY A C 1
ATOM 769 O O . GLY A 1 96 ? 13.169 -8.741 -1.557 1.00 93.12 96 GLY A O 1
ATOM 770 N N . ARG A 1 97 ? 12.314 -9.859 -3.297 1.00 94.56 97 ARG A N 1
ATOM 771 C CA . ARG A 1 97 ? 13.556 -10.600 -3.583 1.00 94.56 97 ARG A CA 1
ATOM 772 C C . ARG A 1 97 ? 14.673 -9.671 -4.046 1.00 94.56 97 ARG A C 1
ATOM 774 O O . ARG A 1 97 ? 15.796 -9.817 -3.565 1.00 94.56 97 ARG A O 1
ATOM 781 N N . LEU A 1 98 ? 14.371 -8.720 -4.931 1.00 95.75 98 LEU A N 1
ATOM 782 C CA . LEU A 1 98 ? 15.320 -7.704 -5.382 1.00 95.75 98 LEU A CA 1
ATOM 783 C C . LEU A 1 98 ? 15.845 -6.895 -4.190 1.00 95.75 98 LEU A C 1
ATOM 785 O O . LEU A 1 98 ? 17.055 -6.808 -4.009 1.00 95.75 98 LEU A O 1
ATOM 789 N N . ILE A 1 99 ? 14.956 -6.420 -3.314 1.00 94.31 99 ILE A N 1
ATOM 790 C CA . ILE A 1 99 ? 15.313 -5.712 -2.079 1.00 94.31 99 ILE A CA 1
ATOM 791 C C . ILE A 1 99 ? 16.228 -6.571 -1.204 1.00 94.31 99 ILE A C 1
ATOM 793 O O . ILE A 1 99 ? 17.272 -6.101 -0.761 1.00 94.31 99 ILE A O 1
ATOM 797 N N . ALA A 1 100 ? 15.890 -7.843 -0.980 1.00 93.25 100 ALA A N 1
ATOM 798 C CA . ALA A 1 100 ? 16.697 -8.740 -0.155 1.00 93.25 100 ALA A CA 1
ATOM 799 C C . ALA A 1 100 ? 18.088 -9.018 -0.755 1.00 93.25 100 ALA A C 1
ATOM 801 O O . ALA A 1 100 ? 19.057 -9.221 -0.019 1.00 93.25 100 ALA A O 1
ATOM 802 N N . VAL A 1 101 ? 18.211 -9.066 -2.084 1.00 94.88 101 VAL A N 1
ATOM 803 C CA . VAL A 1 101 ? 19.506 -9.183 -2.774 1.00 94.88 101 VAL A CA 1
ATOM 804 C C . VAL A 1 101 ? 20.297 -7.884 -2.628 1.00 94.88 101 VAL A C 1
ATOM 806 O O . VAL A 1 101 ? 21.421 -7.918 -2.127 1.00 94.88 101 VAL A O 1
ATOM 809 N N . SER A 1 102 ? 19.707 -6.740 -2.979 1.00 93.06 102 SER A N 1
ATOM 810 C CA . SER A 1 102 ? 20.357 -5.429 -2.885 1.00 93.06 102 SER A CA 1
ATOM 811 C C . SER A 1 102 ? 20.789 -5.105 -1.455 1.00 93.06 102 SER A C 1
ATOM 813 O O . SER A 1 102 ? 21.907 -4.645 -1.238 1.00 93.06 102 SER A O 1
ATOM 815 N N . GLN A 1 103 ? 19.965 -5.431 -0.460 1.00 92.81 103 GLN A N 1
ATOM 816 C CA . GLN A 1 103 ? 20.291 -5.247 0.950 1.00 92.81 103 GLN A CA 1
ATOM 817 C C . GLN A 1 103 ? 21.507 -6.081 1.370 1.00 92.81 103 GLN A C 1
ATOM 819 O O . GLN A 1 103 ? 22.376 -5.580 2.086 1.00 92.81 103 GLN A O 1
ATOM 824 N N . ARG A 1 104 ? 21.596 -7.345 0.928 1.00 91.38 104 ARG A N 1
ATOM 825 C CA . ARG A 1 104 ? 22.758 -8.207 1.205 1.00 91.38 104 ARG A CA 1
ATOM 826 C C . ARG A 1 104 ? 24.034 -7.647 0.582 1.00 91.38 104 ARG A C 1
ATOM 828 O O . ARG A 1 104 ? 25.071 -7.667 1.237 1.00 91.38 104 ARG A O 1
ATOM 835 N N . VAL A 1 105 ? 23.951 -7.120 -0.639 1.00 92.94 105 VAL A N 1
ATOM 836 C CA . VAL A 1 105 ? 25.086 -6.483 -1.324 1.00 92.94 105 VAL A CA 1
ATOM 837 C C . VAL A 1 105 ? 25.536 -5.230 -0.576 1.00 92.94 105 VAL A C 1
ATOM 839 O O . VAL A 1 105 ? 26.705 -5.130 -0.211 1.00 92.94 105 VAL A O 1
ATOM 842 N N . VAL A 1 106 ? 24.612 -4.317 -0.257 1.00 91.62 106 VAL A N 1
ATOM 843 C CA . VAL A 1 106 ? 24.928 -3.086 0.485 1.00 91.62 106 VAL A CA 1
ATOM 844 C C . VAL A 1 106 ? 25.563 -3.409 1.834 1.00 91.62 106 VAL A C 1
ATOM 846 O O . VAL A 1 106 ? 26.589 -2.834 2.174 1.00 91.62 106 VAL A O 1
ATOM 849 N N . ARG A 1 107 ? 25.017 -4.366 2.594 1.00 88.88 107 ARG A N 1
ATOM 850 C CA . ARG A 1 107 ? 25.576 -4.754 3.901 1.00 88.88 107 ARG A CA 1
ATOM 851 C C . ARG A 1 107 ? 26.939 -5.441 3.816 1.00 88.88 107 ARG A C 1
ATOM 853 O O . ARG A 1 107 ? 27.663 -5.436 4.805 1.00 88.88 107 ARG A O 1
ATOM 860 N N . ARG A 1 108 ? 27.273 -6.050 2.676 1.00 91.25 108 ARG A N 1
ATOM 861 C CA . ARG A 1 108 ? 28.583 -6.672 2.447 1.00 91.25 108 ARG A CA 1
ATOM 862 C C . ARG A 1 108 ? 29.660 -5.639 2.111 1.00 91.25 108 ARG A C 1
ATOM 864 O O . ARG A 1 108 ? 30.806 -5.866 2.457 1.00 91.25 108 ARG A O 1
ATOM 871 N N . ILE A 1 109 ? 29.297 -4.549 1.434 1.00 92.00 109 ILE A N 1
ATOM 872 C CA . ILE A 1 109 ? 30.243 -3.524 0.957 1.00 92.00 109 ILE A CA 1
ATOM 873 C C . ILE A 1 109 ? 30.352 -2.354 1.949 1.00 92.00 109 ILE A C 1
ATOM 875 O O . ILE A 1 109 ? 31.415 -1.767 2.130 1.00 92.00 109 ILE A O 1
ATOM 879 N N . CYS A 1 110 ? 29.244 -1.981 2.589 1.00 89.50 110 CYS A N 1
ATOM 880 C CA . CYS A 1 110 ? 29.153 -0.801 3.438 1.00 89.50 110 CYS A CA 1
ATOM 881 C C . CYS A 1 110 ? 29.210 -1.182 4.922 1.00 89.50 110 CYS A C 1
ATOM 883 O O . CYS A 1 110 ? 28.245 -1.718 5.466 1.00 89.50 110 CYS A O 1
ATOM 885 N N . HIS A 1 111 ? 30.312 -0.837 5.590 1.00 87.25 111 HIS A N 1
ATOM 886 C CA . HIS A 1 111 ? 30.515 -1.135 7.015 1.00 87.25 111 HIS A CA 1
ATOM 887 C C . HIS A 1 111 ? 30.338 0.075 7.946 1.00 87.25 111 HIS A C 1
ATOM 889 O O . HIS A 1 111 ? 30.104 -0.105 9.137 1.00 87.25 111 HIS A O 1
ATOM 895 N N . SER A 1 112 ? 30.410 1.306 7.428 1.00 89.38 112 SER A N 1
ATOM 896 C CA . SER A 1 112 ? 30.178 2.526 8.216 1.00 89.38 112 SER A CA 1
ATOM 897 C C . SER A 1 112 ? 28.731 3.014 8.109 1.00 89.38 112 SER A C 1
ATOM 899 O O . SER A 1 112 ? 28.066 2.797 7.096 1.00 89.38 112 SER A O 1
ATOM 901 N N . ASP A 1 113 ? 28.245 3.736 9.124 1.00 86.94 113 ASP A N 1
ATOM 902 C CA . ASP A 1 113 ? 26.884 4.300 9.136 1.00 86.94 113 ASP A CA 1
ATOM 903 C C . ASP A 1 113 ? 26.629 5.224 7.929 1.00 86.94 113 ASP A C 1
ATOM 905 O O . ASP A 1 113 ? 25.596 5.134 7.264 1.00 86.94 113 ASP A O 1
ATOM 909 N N . ARG A 1 114 ? 27.619 6.053 7.565 1.00 88.81 114 ARG A N 1
ATOM 910 C CA . ARG A 1 114 ? 27.549 6.912 6.373 1.00 88.81 114 ARG A CA 1
ATOM 911 C C . ARG A 1 114 ? 27.481 6.093 5.084 1.00 88.81 114 ARG A C 1
ATOM 913 O O . ARG A 1 114 ? 26.660 6.405 4.223 1.00 88.81 114 ARG A O 1
ATOM 920 N N . ALA A 1 115 ? 28.305 5.052 4.955 1.00 90.69 115 ALA A N 1
ATOM 921 C CA . ALA A 1 115 ? 28.278 4.176 3.787 1.00 90.69 115 ALA A CA 1
ATOM 922 C C . ALA A 1 115 ? 26.944 3.423 3.686 1.00 90.69 115 ALA A C 1
ATOM 924 O O . ALA A 1 115 ? 26.394 3.322 2.597 1.00 90.69 115 ALA A O 1
ATOM 925 N N . LEU A 1 116 ? 26.376 2.969 4.808 1.00 91.00 116 LEU A N 1
ATOM 926 C CA . LEU A 1 116 ? 25.067 2.310 4.842 1.00 91.00 116 LEU A CA 1
ATOM 927 C C . LEU A 1 116 ? 23.929 3.248 4.428 1.00 91.00 116 LEU A C 1
ATOM 929 O O . LEU A 1 116 ? 23.030 2.806 3.718 1.00 91.00 116 LEU A O 1
ATOM 933 N N . ARG A 1 117 ? 23.970 4.532 4.809 1.00 90.56 117 ARG A N 1
ATOM 934 C CA . ARG A 1 117 ? 22.989 5.536 4.352 1.00 90.56 117 ARG A CA 1
ATOM 935 C C . ARG A 1 117 ? 23.067 5.766 2.845 1.00 90.56 117 ARG A C 1
ATOM 937 O O . ARG A 1 117 ? 22.037 5.771 2.175 1.00 90.56 117 ARG A O 1
ATOM 944 N N . ILE A 1 118 ? 24.280 5.930 2.311 1.00 93.12 118 ILE A N 1
ATOM 945 C CA . ILE A 1 118 ? 24.499 6.100 0.865 1.00 93.12 118 ILE A CA 1
ATOM 946 C C . ILE A 1 118 ? 24.069 4.832 0.125 1.00 93.12 118 ILE A C 1
ATOM 948 O O . ILE A 1 118 ? 23.295 4.912 -0.822 1.00 93.12 118 ILE A O 1
ATOM 952 N N . GLY A 1 119 ? 24.497 3.660 0.596 1.00 93.50 119 GLY A N 1
ATOM 953 C CA . GLY A 1 119 ? 24.117 2.367 0.038 1.00 93.50 119 GLY A CA 1
ATOM 954 C C . GLY A 1 119 ? 22.609 2.115 0.096 1.00 93.50 119 GLY A C 1
ATOM 955 O O . GLY A 1 119 ? 22.051 1.577 -0.853 1.00 93.50 119 GLY A O 1
ATOM 956 N N . GLY A 1 120 ? 21.927 2.571 1.150 1.00 92.81 120 GLY A N 1
ATOM 957 C CA . GLY A 1 120 ? 20.467 2.572 1.245 1.00 92.81 120 GLY A CA 1
ATOM 958 C C . GLY A 1 120 ? 19.802 3.452 0.185 1.00 92.81 120 GLY A C 1
ATOM 959 O O . GLY A 1 120 ? 18.839 3.027 -0.448 1.00 92.81 120 GLY A O 1
ATOM 960 N N . GLY A 1 121 ? 20.358 4.639 -0.078 1.00 94.69 121 GLY A N 1
ATOM 961 C CA . GLY A 1 121 ? 19.903 5.512 -1.164 1.00 94.69 121 GLY A CA 1
ATOM 962 C C . GLY A 1 121 ? 20.149 4.933 -2.559 1.00 94.69 121 GLY A C 1
ATOM 963 O O . GLY A 1 121 ? 19.261 4.979 -3.406 1.00 94.69 121 GLY A O 1
ATOM 964 N N . VAL A 1 122 ? 21.311 4.318 -2.790 1.00 95.75 122 VAL A N 1
ATOM 965 C CA . VAL A 1 122 ? 21.605 3.606 -4.046 1.00 95.75 122 VAL A CA 1
ATOM 966 C C . VAL A 1 122 ? 20.657 2.421 -4.224 1.00 95.75 122 VAL A C 1
ATOM 968 O O . VAL A 1 122 ? 20.090 2.250 -5.298 1.00 95.75 122 VAL A O 1
ATOM 971 N N . MET A 1 123 ? 20.426 1.634 -3.170 1.00 95.25 123 MET A N 1
ATOM 972 C CA . MET A 1 123 ? 19.457 0.537 -3.189 1.00 95.25 123 MET A CA 1
ATOM 973 C C . MET A 1 123 ? 18.055 1.037 -3.539 1.00 95.25 123 MET A C 1
ATOM 975 O O . MET A 1 123 ? 17.391 0.408 -4.357 1.00 95.25 123 MET A O 1
ATOM 979 N N . TRP A 1 124 ? 17.622 2.163 -2.968 1.00 96.31 124 TRP A N 1
ATOM 980 C CA . TRP A 1 124 ? 16.348 2.788 -3.319 1.00 96.31 124 TRP A CA 1
ATOM 981 C C . TRP A 1 124 ? 16.285 3.096 -4.821 1.00 96.31 124 TRP A C 1
ATOM 983 O O . TRP A 1 124 ? 15.393 2.608 -5.511 1.00 96.31 124 TRP A O 1
ATOM 993 N N . LEU A 1 125 ? 17.281 3.806 -5.363 1.00 97.19 125 LEU A N 1
ATOM 994 C CA . LEU A 1 125 ? 17.327 4.151 -6.790 1.00 97.19 125 LEU A CA 1
ATOM 995 C C . LEU A 1 125 ? 17.298 2.914 -7.694 1.00 97.19 125 LEU A C 1
ATOM 997 O O . LEU A 1 125 ? 16.559 2.891 -8.676 1.00 97.19 125 LEU A O 1
ATOM 1001 N N . VAL A 1 126 ? 18.062 1.876 -7.347 1.00 97.00 126 VAL A N 1
ATOM 1002 C CA . VAL A 1 126 ? 18.111 0.620 -8.106 1.00 97.00 126 VAL A CA 1
ATOM 1003 C C . VAL A 1 126 ? 16.764 -0.096 -8.071 1.00 97.00 126 VAL A C 1
ATOM 1005 O O . VAL A 1 126 ? 16.261 -0.489 -9.119 1.00 97.00 126 VAL A O 1
ATOM 1008 N N . VAL A 1 127 ? 16.157 -0.258 -6.893 1.00 97.38 127 VAL A N 1
ATOM 1009 C CA . VAL A 1 127 ? 14.895 -0.995 -6.738 1.00 97.38 127 VAL A CA 1
ATOM 1010 C C . VAL A 1 127 ? 13.753 -0.282 -7.460 1.00 97.38 127 VAL A C 1
ATOM 1012 O O . VAL A 1 127 ? 13.031 -0.914 -8.234 1.00 97.38 127 VAL A O 1
ATOM 1015 N N . ILE A 1 128 ? 13.597 1.026 -7.243 1.00 97.50 128 ILE A N 1
ATOM 1016 C CA . ILE A 1 128 ? 12.517 1.809 -7.851 1.00 97.50 128 ILE A CA 1
ATOM 1017 C C . ILE A 1 128 ? 12.751 1.940 -9.359 1.00 97.50 128 ILE A C 1
ATOM 1019 O O . ILE A 1 128 ? 11.838 1.670 -10.140 1.00 97.50 128 ILE A O 1
ATOM 1023 N N . GLY A 1 129 ? 13.971 2.295 -9.776 1.00 97.31 129 GLY A N 1
ATOM 1024 C CA . GLY A 1 129 ? 14.326 2.472 -11.183 1.00 97.31 129 GLY A CA 1
ATOM 1025 C C . GLY A 1 129 ? 14.173 1.187 -11.993 1.00 97.31 129 GLY A C 1
ATOM 1026 O O . GLY A 1 129 ? 13.579 1.214 -13.069 1.00 97.31 129 GLY A O 1
ATOM 1027 N N . LEU A 1 130 ? 14.623 0.047 -11.456 1.00 97.75 130 LEU A N 1
ATOM 1028 C CA . LEU A 1 130 ? 14.462 -1.246 -12.120 1.00 97.75 130 LEU A CA 1
ATOM 1029 C C . LEU A 1 130 ? 12.994 -1.677 -12.164 1.00 97.75 130 LEU A C 1
ATOM 1031 O O . LEU A 1 130 ? 12.538 -2.136 -13.204 1.00 97.75 130 LEU A O 1
ATOM 1035 N N . THR A 1 131 ? 12.236 -1.497 -11.076 1.00 97.56 131 THR A N 1
ATOM 1036 C CA . THR A 1 131 ? 10.807 -1.853 -11.065 1.00 97.56 131 THR A CA 1
ATOM 1037 C C . THR A 1 131 ? 10.031 -1.034 -12.090 1.00 97.56 131 THR A C 1
ATOM 1039 O O . THR A 1 131 ? 9.282 -1.600 -12.884 1.00 97.56 131 THR A O 1
ATOM 1042 N N . TRP A 1 132 ? 10.233 0.285 -12.107 1.00 97.19 132 TRP A N 1
ATOM 1043 C CA . TRP A 1 132 ? 9.583 1.172 -13.067 1.00 97.19 132 TRP A CA 1
ATOM 1044 C C . TRP A 1 132 ? 10.005 0.857 -14.505 1.00 97.19 132 TRP A C 1
ATOM 1046 O O . TRP A 1 132 ? 9.147 0.701 -15.369 1.00 97.19 132 TRP A O 1
ATOM 1056 N N . GLY A 1 133 ? 11.310 0.706 -14.752 1.00 97.25 133 GLY A N 1
ATOM 1057 C CA . GLY A 1 133 ? 11.854 0.428 -16.081 1.00 97.25 133 GLY A CA 1
ATOM 1058 C C . GLY A 1 133 ? 11.389 -0.914 -16.644 1.00 97.25 133 GLY A C 1
ATOM 1059 O O . GLY A 1 133 ? 10.994 -0.982 -17.805 1.00 97.25 133 GLY A O 1
ATOM 1060 N N . VAL A 1 134 ? 11.358 -1.967 -15.820 1.00 97.69 134 VAL A N 1
ATOM 1061 C CA . VAL A 1 134 ? 10.828 -3.281 -16.218 1.00 97.69 134 VAL A CA 1
ATOM 1062 C C . VAL A 1 134 ? 9.323 -3.209 -16.450 1.00 97.69 134 VAL A C 1
ATOM 1064 O O . VAL A 1 134 ? 8.858 -3.700 -17.472 1.00 97.69 134 VAL A O 1
ATOM 1067 N N . ALA A 1 135 ? 8.553 -2.577 -15.558 1.00 96.44 135 ALA A N 1
ATOM 1068 C CA . ALA A 1 135 ? 7.107 -2.446 -15.742 1.00 96.44 135 ALA A CA 1
ATOM 1069 C C . ALA A 1 135 ? 6.769 -1.671 -17.025 1.00 96.44 135 ALA A C 1
ATOM 1071 O O . ALA A 1 135 ? 5.937 -2.111 -17.816 1.00 96.44 135 ALA A O 1
ATOM 1072 N N . TRP A 1 136 ? 7.458 -0.556 -17.275 1.00 96.62 136 TRP A N 1
ATOM 1073 C CA . TRP A 1 136 ? 7.296 0.223 -18.498 1.00 96.62 136 TRP A CA 1
ATOM 1074 C C . TRP A 1 136 ? 7.719 -0.566 -19.741 1.00 96.62 136 TRP A C 1
ATOM 1076 O O . TRP A 1 136 ? 6.960 -0.624 -20.704 1.00 96.62 136 TRP A O 1
ATOM 1086 N N . GLY A 1 137 ? 8.885 -1.217 -19.713 1.00 96.00 137 GLY A N 1
ATOM 1087 C CA . GLY A 1 137 ? 9.405 -1.989 -20.843 1.00 96.00 137 GLY A CA 1
ATOM 1088 C C . GLY A 1 137 ? 8.530 -3.192 -21.198 1.00 96.00 137 GLY A C 1
ATOM 1089 O O . GLY A 1 137 ? 8.244 -3.412 -22.372 1.00 96.00 137 GLY A O 1
ATOM 1090 N N . VAL A 1 138 ? 8.043 -3.932 -20.196 1.00 96.69 138 VAL A N 1
ATOM 1091 C CA . VAL A 1 138 ? 7.113 -5.057 -20.390 1.00 96.69 138 VAL A CA 1
ATOM 1092 C C . VAL A 1 138 ? 5.797 -4.573 -20.989 1.00 96.69 138 VAL A C 1
ATOM 1094 O O . VAL A 1 138 ? 5.300 -5.182 -21.934 1.00 96.69 138 VAL A O 1
ATOM 1097 N N . LEU A 1 139 ? 5.248 -3.465 -20.485 1.00 94.69 139 LEU A N 1
ATOM 1098 C CA . LEU A 1 139 ? 4.006 -2.905 -21.008 1.00 94.69 139 LEU A CA 1
ATOM 1099 C C . LEU A 1 139 ? 4.178 -2.388 -22.447 1.00 94.69 139 LEU A C 1
ATOM 1101 O O . LEU A 1 139 ? 3.357 -2.689 -23.312 1.00 94.69 139 LEU A O 1
ATOM 1105 N N . ALA A 1 140 ? 5.266 -1.666 -22.729 1.00 92.69 140 ALA A N 1
ATOM 1106 C CA . ALA A 1 140 ? 5.581 -1.161 -24.064 1.00 92.69 140 ALA A CA 1
ATOM 1107 C C . ALA A 1 140 ? 5.783 -2.301 -25.075 1.00 92.69 140 ALA A C 1
ATOM 1109 O O . ALA A 1 140 ? 5.231 -2.252 -26.173 1.00 92.69 140 ALA A O 1
ATOM 1110 N N . LEU A 1 141 ? 6.511 -3.355 -24.690 1.00 95.81 141 LEU A N 1
ATOM 1111 C CA . LEU A 1 141 ? 6.701 -4.546 -25.518 1.00 95.81 141 LEU A CA 1
ATOM 1112 C C . LEU A 1 141 ? 5.372 -5.263 -25.781 1.00 95.81 141 LEU A C 1
ATOM 1114 O O . LEU A 1 141 ? 5.088 -5.627 -26.919 1.00 95.81 141 LEU A O 1
ATOM 1118 N N . ALA A 1 142 ? 4.535 -5.429 -24.755 1.00 95.69 142 ALA A N 1
ATOM 1119 C CA . ALA A 1 142 ? 3.227 -6.064 -24.885 1.00 95.69 142 ALA A CA 1
ATOM 1120 C C . ALA A 1 142 ? 2.312 -5.308 -25.864 1.00 95.69 142 ALA A C 1
ATOM 1122 O O . ALA A 1 142 ? 1.692 -5.937 -26.720 1.00 95.69 142 ALA A O 1
ATOM 1123 N N . HIS A 1 143 ? 2.282 -3.971 -25.796 1.00 90.81 143 HIS A N 1
ATOM 1124 C CA . HIS A 1 143 ? 1.571 -3.140 -26.773 1.00 90.81 143 HIS A CA 1
ATOM 1125 C C . HIS A 1 143 ? 2.178 -3.214 -28.178 1.00 90.81 143 HIS A C 1
ATOM 1127 O O . HIS A 1 143 ? 1.426 -3.201 -29.150 1.00 90.81 143 HIS A O 1
ATOM 1133 N N . GLY A 1 144 ? 3.507 -3.316 -28.287 1.00 93.06 144 GLY A N 1
ATOM 1134 C CA . GLY A 1 144 ? 4.201 -3.498 -29.563 1.00 93.06 144 GLY A CA 1
ATOM 1135 C C . GLY A 1 144 ? 3.898 -4.840 -30.237 1.00 93.06 144 GLY A C 1
ATOM 1136 O O . GLY A 1 144 ? 3.863 -4.904 -31.461 1.00 93.06 144 GLY A O 1
ATOM 1137 N N . ILE A 1 145 ? 3.638 -5.895 -29.454 1.00 95.50 145 ILE A N 1
ATOM 1138 C CA . ILE A 1 145 ? 3.217 -7.208 -29.964 1.00 95.50 145 ILE A CA 1
ATOM 1139 C C . ILE A 1 145 ? 1.741 -7.179 -30.374 1.00 95.50 145 ILE A C 1
ATOM 1141 O O . ILE A 1 145 ? 1.404 -7.579 -31.486 1.00 95.50 145 ILE A O 1
ATOM 1145 N N . HIS A 1 146 ? 0.844 -6.752 -29.475 1.00 94.38 146 HIS A N 1
ATOM 1146 C CA . HIS A 1 146 ? -0.589 -6.688 -29.761 1.00 94.38 146 HIS A CA 1
ATOM 1147 C C . HIS A 1 146 ? -1.339 -5.767 -28.774 1.00 94.38 146 HIS A C 1
ATOM 1149 O O . HIS A 1 146 ? -1.163 -5.913 -27.560 1.00 94.38 146 HIS A O 1
ATOM 1155 N N . PRO A 1 147 ? -2.266 -4.893 -29.223 1.00 90.25 147 PRO A N 1
ATOM 1156 C CA . PRO A 1 147 ? -2.966 -3.955 -28.337 1.00 90.25 147 PRO A CA 1
ATOM 1157 C C . PRO A 1 147 ? -3.701 -4.619 -27.165 1.00 90.25 147 PRO A C 1
ATOM 1159 O O . PRO A 1 147 ? -3.636 -4.134 -26.037 1.00 90.25 147 PRO A O 1
ATOM 1162 N N . TRP A 1 148 ? -4.352 -5.762 -27.409 1.00 93.62 148 TRP A N 1
ATOM 1163 C CA . TRP A 1 148 ? -5.056 -6.509 -26.362 1.00 93.62 148 TRP A CA 1
ATOM 1164 C C . TRP A 1 148 ? -4.107 -7.182 -25.368 1.00 93.62 148 TRP A C 1
ATOM 1166 O O . TRP A 1 148 ? -4.459 -7.324 -24.201 1.00 93.62 148 TRP A O 1
ATOM 1176 N N . LEU A 1 149 ? -2.902 -7.567 -25.802 1.00 94.00 149 LEU A N 1
ATOM 1177 C CA . LEU A 1 149 ? -1.892 -8.105 -24.892 1.00 94.00 149 LEU A CA 1
ATOM 1178 C C . LEU A 1 149 ? -1.385 -7.003 -23.958 1.00 94.00 149 LEU A C 1
ATOM 1180 O O . LEU A 1 149 ? -1.322 -7.220 -22.752 1.00 94.00 149 LEU A O 1
ATOM 1184 N N . GLY A 1 150 ? -1.102 -5.813 -24.497 1.00 93.38 150 GLY A N 1
ATOM 1185 C CA . GLY A 1 150 ? -0.773 -4.635 -23.692 1.00 93.38 150 GLY A CA 1
ATOM 1186 C C . GLY A 1 150 ? -1.857 -4.308 -22.663 1.00 93.38 150 GLY A C 1
ATOM 1187 O O . GLY A 1 150 ? -1.557 -4.174 -21.481 1.00 93.38 150 GLY A O 1
ATOM 1188 N N . TRP A 1 151 ? -3.127 -4.314 -23.082 1.00 94.19 151 TRP A N 1
ATOM 1189 C CA . TRP A 1 151 ? -4.266 -4.109 -22.181 1.00 94.19 151 TRP A CA 1
ATOM 1190 C C . TRP A 1 151 ? -4.358 -5.174 -21.071 1.00 94.19 151 TRP A C 1
ATOM 1192 O O . TRP A 1 151 ? -4.557 -4.836 -19.908 1.00 94.19 151 TRP A O 1
ATOM 1202 N N . LEU A 1 152 ? -4.162 -6.461 -21.388 1.00 95.81 152 LEU A N 1
ATOM 1203 C CA . LEU A 1 152 ? -4.155 -7.536 -20.383 1.00 95.81 152 LEU A CA 1
ATOM 1204 C C . LEU A 1 152 ? -3.002 -7.392 -19.380 1.00 95.81 152 LEU A C 1
ATOM 1206 O O . LEU A 1 152 ? -3.191 -7.606 -18.182 1.00 95.81 152 LEU A O 1
ATOM 1210 N N . VAL A 1 153 ? -1.814 -7.017 -19.860 1.00 95.38 153 VAL A N 1
ATOM 1211 C CA . VAL A 1 153 ? -0.645 -6.752 -19.012 1.00 95.38 153 VAL A CA 1
ATOM 1212 C C . VAL A 1 153 ? -0.895 -5.546 -18.107 1.00 95.38 153 VAL A C 1
ATOM 1214 O O . VAL A 1 153 ? -0.574 -5.607 -16.921 1.00 95.38 153 VAL A O 1
ATOM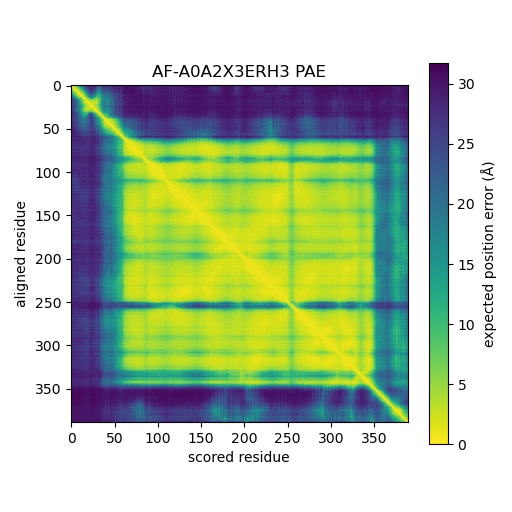 1217 N N . GLU A 1 154 ? -1.514 -4.484 -18.626 1.00 94.94 154 GLU A N 1
ATOM 1218 C CA . GLU A 1 154 ? -1.924 -3.317 -17.840 1.00 94.94 154 GLU A CA 1
ATOM 1219 C C . GLU A 1 154 ? -2.903 -3.713 -16.726 1.00 94.94 154 GLU A C 1
ATOM 1221 O O . GLU A 1 154 ? -2.656 -3.408 -15.558 1.00 94.94 154 GLU A O 1
ATOM 1226 N N . VAL A 1 155 ? -3.968 -4.454 -17.060 1.00 95.56 155 VAL A N 1
ATOM 1227 C CA . VAL A 1 155 ? -4.940 -4.977 -16.083 1.00 95.56 155 VAL A CA 1
ATOM 1228 C C . VAL A 1 155 ? -4.240 -5.783 -14.995 1.00 95.56 155 VAL A C 1
ATOM 1230 O O . VAL A 1 155 ? -4.499 -5.567 -13.812 1.00 95.56 155 VAL A O 1
ATOM 1233 N N . TRP A 1 156 ? -3.338 -6.690 -15.373 1.00 95.00 156 TRP A N 1
ATOM 1234 C CA . TRP A 1 156 ? -2.602 -7.522 -14.425 1.00 95.00 156 TRP A CA 1
ATOM 1235 C C . TRP A 1 156 ? -1.687 -6.697 -13.506 1.00 95.00 156 TRP A C 1
ATOM 1237 O O . TRP A 1 156 ? -1.685 -6.907 -12.290 1.00 95.00 156 TRP A O 1
ATOM 1247 N N . MET A 1 157 ? -0.956 -5.718 -14.047 1.00 95.00 157 MET A N 1
ATOM 1248 C CA . MET A 1 157 ? -0.119 -4.821 -13.243 1.00 95.00 157 MET A CA 1
ATOM 1249 C C . MET A 1 157 ? -0.957 -4.018 -12.245 1.00 95.00 157 MET A C 1
ATOM 1251 O O . MET A 1 157 ? -0.601 -3.954 -11.073 1.00 95.00 157 MET A O 1
ATOM 1255 N N . ILE A 1 158 ? -2.091 -3.452 -12.674 1.00 94.94 158 ILE A N 1
ATOM 1256 C CA . ILE A 1 158 ? -2.981 -2.692 -11.784 1.00 94.94 158 ILE A CA 1
ATOM 1257 C C . ILE A 1 158 ? -3.570 -3.602 -10.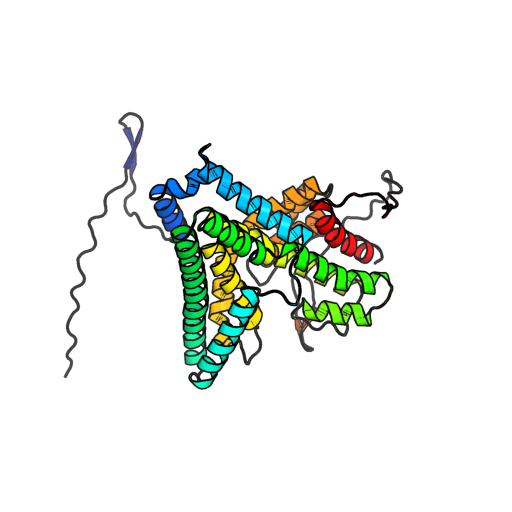708 1.00 94.94 158 ILE A C 1
ATOM 1259 O O . ILE A 1 158 ? -3.568 -3.236 -9.536 1.00 94.94 158 ILE A O 1
ATOM 1263 N N . PHE A 1 159 ? -4.038 -4.791 -11.088 1.00 94.12 159 PHE A N 1
ATOM 1264 C CA . PHE A 1 159 ? -4.600 -5.778 -10.168 1.00 94.12 159 PHE A CA 1
ATOM 1265 C C . PHE A 1 159 ? -3.607 -6.113 -9.051 1.00 94.12 159 PHE A C 1
ATOM 1267 O O . PHE A 1 159 ? -3.942 -5.964 -7.884 1.00 94.12 159 PHE A O 1
ATOM 1274 N N . THR A 1 160 ? -2.362 -6.448 -9.404 1.00 92.75 160 THR A N 1
ATOM 1275 C CA . THR A 1 160 ? -1.306 -6.769 -8.423 1.00 92.75 160 THR A CA 1
ATOM 1276 C C . THR A 1 160 ? -0.763 -5.555 -7.659 1.00 92.75 160 THR A C 1
ATOM 1278 O O . THR A 1 160 ? -0.047 -5.702 -6.664 1.00 92.75 160 THR A O 1
ATOM 1281 N N . ALA A 1 161 ? -1.065 -4.337 -8.114 1.00 93.56 161 ALA A N 1
ATOM 1282 C CA . ALA A 1 161 ? -0.753 -3.113 -7.388 1.00 93.56 161 ALA A CA 1
ATOM 1283 C C . ALA A 1 161 ? -1.824 -2.763 -6.343 1.00 93.56 161 ALA A C 1
ATOM 1285 O O . ALA A 1 161 ? -1.546 -1.978 -5.437 1.00 93.56 161 ALA A O 1
ATOM 1286 N N . LEU A 1 162 ? -3.031 -3.319 -6.430 1.00 92.56 162 LEU A N 1
ATOM 1287 C CA . LEU A 1 162 ? -4.083 -3.139 -5.432 1.00 92.56 162 LEU A CA 1
ATOM 1288 C C . LEU A 1 162 ? -4.031 -4.271 -4.403 1.00 92.56 162 LEU A C 1
ATOM 1290 O O . LEU A 1 162 ? -3.684 -5.396 -4.727 1.00 92.56 162 LEU A O 1
ATOM 1294 N N . ALA A 1 163 ? -4.350 -3.964 -3.145 1.00 89.50 163 ALA A N 1
ATOM 1295 C CA . ALA A 1 163 ? -4.296 -4.939 -2.049 1.00 89.50 163 ALA A CA 1
ATOM 1296 C C . ALA A 1 163 ? -5.565 -4.930 -1.178 1.00 89.50 163 ALA A C 1
ATOM 1298 O O . ALA A 1 163 ? -5.515 -5.239 0.017 1.00 89.50 163 ALA A O 1
ATOM 1299 N N . GLY A 1 164 ? -6.715 -4.533 -1.732 1.00 87.88 164 GLY A N 1
ATOM 1300 C CA . GLY A 1 164 ? -7.928 -4.292 -0.953 1.00 87.88 164 GLY A CA 1
ATOM 1301 C C . GLY A 1 164 ? -8.507 -5.566 -0.345 1.00 87.88 164 GLY A C 1
ATOM 1302 O O . GLY A 1 164 ? -8.876 -5.593 0.837 1.00 87.88 164 GLY A O 1
ATOM 1303 N N . ARG A 1 165 ? -8.557 -6.654 -1.118 1.00 86.94 165 ARG A N 1
ATOM 1304 C CA . ARG A 1 165 ? -9.076 -7.937 -0.626 1.00 86.94 165 ARG A CA 1
ATOM 1305 C C . ARG A 1 165 ? -8.125 -8.606 0.356 1.00 86.94 165 ARG A C 1
ATOM 1307 O O . ARG A 1 165 ? -8.589 -9.106 1.385 1.00 86.94 165 ARG A O 1
ATOM 1314 N N . CYS A 1 166 ? -6.826 -8.574 0.063 1.00 87.44 166 CYS A N 1
ATOM 1315 C CA . CYS A 1 166 ? -5.777 -9.099 0.933 1.00 87.44 166 CYS A CA 1
ATOM 1316 C C . CYS A 1 166 ? -5.796 -8.396 2.302 1.00 87.44 166 CYS A C 1
ATOM 1318 O O . CYS A 1 166 ? -5.848 -9.054 3.345 1.00 87.44 166 CYS A O 1
ATOM 1320 N N . LEU A 1 167 ? -5.896 -7.061 2.315 1.00 87.62 167 LEU A N 1
ATOM 1321 C CA . LEU A 1 167 ? -6.005 -6.273 3.544 1.00 87.62 167 LEU A CA 1
ATOM 1322 C C . LEU A 1 167 ? -7.213 -6.692 4.394 1.00 87.62 167 LEU A C 1
ATOM 1324 O O . LEU A 1 167 ? -7.101 -6.905 5.605 1.00 87.62 167 LEU A O 1
ATOM 1328 N N . ALA A 1 168 ? -8.375 -6.864 3.764 1.00 85.31 168 ALA A N 1
ATOM 1329 C CA . ALA A 1 168 ? -9.578 -7.281 4.470 1.00 85.31 168 ALA A CA 1
ATOM 1330 C C . ALA A 1 168 ? -9.491 -8.715 5.013 1.00 85.31 168 ALA A C 1
ATOM 1332 O O . ALA A 1 168 ? -9.962 -8.984 6.121 1.00 85.31 168 ALA A O 1
ATOM 1333 N N . GLN A 1 169 ? -8.896 -9.641 4.258 1.00 87.50 169 GLN A N 1
ATOM 1334 C CA . GLN A 1 169 ? -8.672 -11.015 4.711 1.00 87.50 169 GLN A CA 1
ATOM 1335 C C . GLN A 1 169 ? -7.750 -11.050 5.929 1.00 87.50 169 GLN A C 1
ATOM 1337 O O . GLN A 1 169 ? -8.091 -11.697 6.919 1.00 87.50 169 GLN A O 1
ATOM 1342 N N . SER A 1 170 ? -6.654 -10.295 5.896 1.00 86.31 170 SER A N 1
ATOM 1343 C CA . SER A 1 170 ? -5.707 -10.170 7.004 1.00 86.31 170 SER A CA 1
ATOM 1344 C C . SER A 1 170 ? -6.361 -9.601 8.267 1.00 86.31 170 SER A C 1
ATOM 1346 O O . SER A 1 170 ? -6.231 -10.174 9.348 1.00 86.31 170 SER A O 1
ATOM 1348 N N . ALA A 1 171 ? -7.172 -8.546 8.140 1.00 87.88 171 ALA A N 1
ATOM 1349 C CA . ALA A 1 171 ? -7.932 -8.003 9.268 1.00 87.88 171 ALA A CA 1
ATOM 1350 C C . ALA A 1 171 ? -8.925 -9.028 9.852 1.00 87.88 171 ALA A C 1
ATOM 1352 O O . ALA A 1 171 ? -9.044 -9.185 11.071 1.00 87.88 171 ALA A O 1
ATOM 1353 N N . MET A 1 172 ? -9.627 -9.770 8.990 1.00 87.19 172 MET A N 1
ATOM 1354 C CA . MET A 1 172 ? -10.582 -10.796 9.417 1.00 87.19 172 MET A CA 1
ATOM 1355 C C . MET A 1 172 ? -9.906 -12.030 10.025 1.00 87.19 172 MET A C 1
ATOM 1357 O O . MET A 1 172 ? -10.514 -12.672 10.884 1.00 87.19 172 MET A O 1
ATOM 1361 N N . ALA A 1 173 ? -8.671 -12.347 9.628 1.00 89.00 173 ALA A N 1
ATOM 1362 C CA . ALA A 1 173 ? -7.873 -13.415 10.225 1.00 89.00 173 ALA A CA 1
ATOM 1363 C C . ALA A 1 173 ? -7.541 -13.128 11.697 1.00 89.00 173 ALA A C 1
ATOM 1365 O O . ALA A 1 173 ? -7.468 -14.061 12.486 1.00 89.00 173 ALA A O 1
ATOM 1366 N N . VAL A 1 174 ? -7.430 -11.854 12.090 1.00 88.69 174 VAL A N 1
ATOM 1367 C CA . VAL A 1 174 ? -7.290 -11.448 13.499 1.00 88.69 174 VAL A CA 1
ATOM 1368 C C . VAL A 1 174 ? -8.644 -11.392 14.209 1.00 88.69 174 VAL A C 1
ATOM 1370 O O . VAL A 1 174 ? -8.775 -11.830 15.353 1.00 88.69 174 VAL A O 1
ATOM 1373 N N . ALA A 1 175 ? -9.663 -10.843 13.540 1.00 83.69 175 ALA A N 1
ATOM 1374 C CA . ALA A 1 175 ? -10.960 -10.578 14.156 1.00 83.69 175 ALA A CA 1
ATOM 1375 C C . ALA A 1 175 ? -11.785 -11.845 14.439 1.00 83.69 175 ALA A C 1
ATOM 1377 O O . ALA A 1 175 ? -12.536 -11.867 15.413 1.00 83.69 175 ALA A O 1
ATOM 1378 N N . ARG A 1 176 ? -11.684 -12.886 13.600 1.00 89.94 176 ARG A N 1
ATOM 1379 C CA . ARG A 1 176 ? -12.449 -14.135 13.773 1.00 89.94 176 ARG A CA 1
ATOM 1380 C C . ARG A 1 176 ? -12.036 -14.910 15.036 1.00 89.94 176 ARG A C 1
ATOM 1382 O O . ARG A 1 176 ? -12.934 -15.158 15.839 1.00 89.94 176 ARG A O 1
ATOM 1389 N N . PRO A 1 177 ? -10.744 -15.223 15.277 1.00 88.38 177 PRO A N 1
ATOM 1390 C CA . PRO A 1 177 ? -10.311 -15.844 16.533 1.00 88.38 177 PRO A CA 1
ATOM 1391 C C . PRO A 1 177 ? -10.701 -15.012 17.756 1.00 88.38 177 PRO A C 1
ATOM 1393 O O . PRO A 1 177 ? -11.251 -15.538 18.717 1.00 88.38 177 PRO A O 1
ATOM 1396 N N . LEU A 1 178 ? -10.547 -13.684 17.675 1.00 87.69 178 LEU A N 1
ATOM 1397 C CA . LEU A 1 178 ? -10.920 -12.788 18.769 1.00 87.69 178 LEU A CA 1
ATOM 1398 C C . LEU A 1 178 ? -12.414 -12.864 19.119 1.00 87.69 178 LEU A C 1
ATOM 1400 O O . LEU A 1 178 ? -12.779 -12.819 20.291 1.00 87.69 178 LEU A O 1
ATOM 1404 N N . GLN A 1 179 ? -13.286 -12.974 18.113 1.00 85.75 179 GLN A N 1
ATOM 1405 C CA . GLN A 1 179 ? -14.729 -13.151 18.316 1.00 85.75 179 GLN A CA 1
ATOM 1406 C C . GLN A 1 179 ? -15.078 -14.528 18.887 1.00 85.75 179 GLN A C 1
ATOM 1408 O O . GLN A 1 179 ? -16.068 -14.639 19.606 1.00 85.75 179 GLN A O 1
ATOM 1413 N N . ALA A 1 180 ? -14.270 -15.545 18.586 1.00 90.50 180 ALA A N 1
ATOM 1414 C CA . ALA A 1 180 ? -14.400 -16.894 19.126 1.00 90.50 180 ALA A CA 1
ATOM 1415 C C . ALA A 1 180 ? -13.810 -17.046 20.544 1.00 90.50 180 ALA A C 1
ATOM 1417 O O . ALA A 1 180 ? -13.940 -18.109 21.139 1.00 90.50 180 ALA A O 1
ATOM 1418 N N . GLY A 1 181 ? -13.182 -16.000 21.096 1.00 89.94 181 GLY A N 1
ATOM 1419 C CA . GLY A 1 181 ? -12.523 -16.044 22.406 1.00 89.94 181 GLY A CA 1
ATOM 1420 C C . GLY A 1 181 ? -11.090 -16.587 22.376 1.00 89.94 181 GLY A C 1
ATOM 1421 O O . GLY A 1 181 ? -10.450 -16.644 23.423 1.00 89.94 181 GLY A O 1
ATOM 1422 N N . ASP A 1 182 ? -10.557 -16.920 21.198 1.00 93.88 182 ASP A N 1
ATOM 1423 C CA . ASP A 1 182 ? -9.176 -17.372 21.027 1.00 93.88 182 ASP A CA 1
ATOM 1424 C C . ASP A 1 182 ? -8.226 -16.171 20.926 1.00 93.88 182 ASP A C 1
ATOM 1426 O O . ASP A 1 182 ? -7.931 -15.617 19.858 1.00 93.88 182 ASP A O 1
ATOM 1430 N N . LEU A 1 183 ? -7.779 -15.726 22.099 1.00 94.06 183 LEU A N 1
ATOM 1431 C CA . LEU A 1 183 ? -6.884 -14.586 22.231 1.00 94.06 183 LEU A CA 1
ATOM 1432 C C . LEU A 1 183 ? -5.465 -14.901 21.742 1.00 94.06 183 LEU A C 1
ATOM 1434 O O . LEU A 1 183 ? -4.800 -14.009 21.214 1.00 94.06 183 LEU A O 1
ATOM 1438 N N . ALA A 1 184 ? -5.004 -16.142 21.905 1.00 95.38 184 ALA A N 1
ATOM 1439 C CA . ALA A 1 184 ? -3.658 -16.551 21.519 1.00 95.38 184 ALA A CA 1
ATOM 1440 C C . ALA A 1 184 ? -3.500 -16.513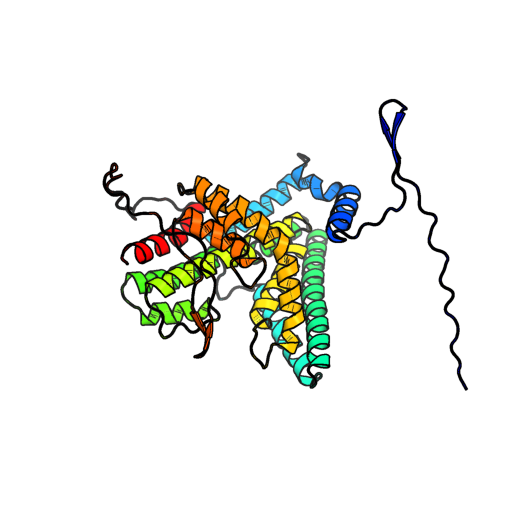 19.996 1.00 95.38 184 ALA A C 1
ATOM 1442 O O . ALA A 1 184 ? -2.600 -15.838 19.489 1.00 95.38 184 ALA A O 1
ATOM 1443 N N . GLU A 1 185 ? -4.432 -17.129 19.265 1.00 94.75 185 GLU A N 1
ATOM 1444 C CA . GLU A 1 185 ? -4.411 -17.107 17.804 1.00 94.75 185 GLU A CA 1
ATOM 1445 C C . GLU A 1 185 ? -4.638 -15.688 17.266 1.00 94.75 185 GLU A C 1
ATOM 1447 O O . GLU A 1 185 ? -3.989 -15.268 16.309 1.00 94.75 185 GLU A O 1
ATOM 1452 N N . SER A 1 186 ? -5.491 -14.884 17.914 1.00 91.38 186 SER A N 1
ATOM 1453 C CA . SER A 1 186 ? -5.674 -13.483 17.520 1.00 91.38 186 SER A CA 1
ATOM 1454 C C . SER A 1 186 ? -4.378 -12.668 17.639 1.00 91.38 186 SER A C 1
ATOM 1456 O O . SER A 1 186 ? -4.032 -11.928 16.717 1.00 91.38 186 SER A O 1
ATOM 1458 N N . ARG A 1 187 ? -3.618 -12.826 18.732 1.00 93.50 187 ARG A N 1
ATOM 1459 C CA . ARG A 1 187 ? -2.314 -12.160 18.918 1.00 93.50 187 ARG A CA 1
ATOM 1460 C C . ARG A 1 187 ? -1.276 -12.635 17.909 1.00 93.50 187 ARG A C 1
ATOM 1462 O O . ARG A 1 187 ? -0.512 -11.813 17.398 1.00 93.50 187 ARG A O 1
ATOM 1469 N N . HIS A 1 188 ? -1.266 -13.933 17.618 1.00 94.50 188 HIS A N 1
ATOM 1470 C CA . HIS A 1 188 ? -0.385 -14.528 16.621 1.00 94.50 188 HIS A CA 1
ATOM 1471 C C . HIS A 1 188 ? -0.685 -14.005 15.209 1.00 94.50 188 HIS A C 1
ATOM 1473 O O . HIS A 1 188 ? 0.220 -13.536 14.532 1.00 94.50 188 HIS A O 1
ATOM 1479 N N . LYS A 1 189 ? -1.950 -13.966 14.776 1.00 91.62 189 LYS A N 1
ATOM 1480 C CA . LYS A 1 189 ? -2.315 -13.371 13.477 1.00 91.62 189 LYS A CA 1
ATOM 1481 C C . LYS A 1 189 ? -2.059 -11.871 13.426 1.00 91.62 189 LYS A C 1
ATOM 1483 O O . LYS A 1 189 ? -1.690 -11.353 12.376 1.00 91.62 189 LYS A O 1
ATOM 1488 N N . LEU A 1 190 ? -2.242 -11.165 14.544 1.00 90.81 190 LEU A N 1
ATOM 1489 C CA . LEU A 1 190 ? -1.972 -9.732 14.611 1.00 90.81 190 LEU A CA 1
ATOM 1490 C C . LEU A 1 190 ? -0.485 -9.433 14.391 1.00 90.81 190 LEU A C 1
ATOM 1492 O O . LEU A 1 190 ? -0.179 -8.449 13.723 1.00 90.81 190 LEU A O 1
ATOM 1496 N N . SER A 1 191 ? 0.430 -10.271 14.895 1.00 90.62 191 SER A N 1
ATOM 1497 C CA . SER A 1 191 ? 1.878 -10.036 14.765 1.00 90.62 191 SER A CA 1
ATOM 1498 C C . SER A 1 191 ? 2.362 -10.053 13.314 1.00 90.62 191 SER A C 1
ATOM 1500 O O . SER A 1 191 ? 3.396 -9.471 13.007 1.00 90.62 191 SER A O 1
ATOM 1502 N N . TRP A 1 192 ? 1.600 -10.663 12.403 1.00 87.06 192 TRP A N 1
ATOM 1503 C CA . TRP A 1 192 ? 1.914 -10.683 10.974 1.00 87.06 192 TRP A CA 1
ATOM 1504 C C . TRP A 1 192 ? 1.642 -9.343 10.279 1.00 87.06 192 TRP A C 1
ATOM 1506 O O . TRP A 1 192 ? 2.153 -9.115 9.187 1.00 87.06 192 TRP A O 1
ATOM 1516 N N . ILE A 1 193 ? 0.828 -8.471 10.885 1.00 84.25 193 ILE A N 1
ATOM 1517 C CA . ILE A 1 193 ? 0.367 -7.214 10.274 1.00 84.25 193 ILE A CA 1
ATOM 1518 C C . ILE A 1 193 ? 0.720 -5.965 11.090 1.00 84.25 193 ILE A C 1
ATOM 1520 O O . ILE A 1 193 ? 0.413 -4.852 10.667 1.00 84.25 193 ILE A O 1
ATOM 1524 N N . VAL A 1 194 ? 1.356 -6.118 12.257 1.00 86.06 194 VAL A N 1
ATOM 1525 C CA . VAL A 1 194 ? 1.833 -4.993 13.074 1.00 86.06 194 VAL A CA 1
ATOM 1526 C C . VAL A 1 194 ? 3.307 -5.149 13.419 1.00 86.06 194 VAL A C 1
ATOM 1528 O O . VAL A 1 194 ? 3.770 -6.237 13.732 1.00 86.06 194 VAL A O 1
ATOM 1531 N N . GLY A 1 195 ? 4.035 -4.034 13.462 1.00 76.75 195 GLY A N 1
ATOM 1532 C CA . GLY A 1 195 ? 5.436 -4.001 13.901 1.00 76.75 195 GLY A CA 1
ATOM 1533 C C . GLY A 1 195 ? 5.640 -3.852 15.417 1.00 76.75 195 GLY A C 1
ATOM 1534 O O . GLY A 1 195 ? 6.693 -3.373 15.829 1.00 76.75 195 GLY A O 1
ATOM 1535 N N . ARG A 1 196 ? 4.634 -4.162 16.252 1.00 78.06 196 ARG A N 1
ATOM 1536 C CA . ARG A 1 196 ? 4.699 -4.061 17.729 1.00 78.06 196 ARG A CA 1
ATOM 1537 C C . ARG A 1 196 ? 4.533 -5.427 18.380 1.00 78.06 196 ARG A C 1
ATOM 1539 O O . ARG A 1 196 ? 3.967 -6.327 17.768 1.00 78.06 196 ARG A O 1
ATOM 1546 N N . ASP A 1 197 ? 4.966 -5.549 19.631 1.00 84.06 197 ASP A N 1
ATOM 1547 C CA . ASP A 1 197 ? 4.742 -6.766 20.407 1.00 84.06 197 ASP A CA 1
ATOM 1548 C C . ASP A 1 197 ? 3.236 -6.977 20.634 1.00 84.06 197 ASP A C 1
ATOM 1550 O O . ASP A 1 197 ? 2.515 -6.075 21.073 1.00 84.06 197 ASP A O 1
ATOM 1554 N N . THR A 1 198 ? 2.751 -8.169 20.285 1.00 89.12 198 THR A N 1
ATOM 1555 C CA . THR A 1 198 ? 1.343 -8.556 20.414 1.00 89.12 198 THR A CA 1
ATOM 1556 C C . THR A 1 198 ? 1.079 -9.500 21.582 1.00 89.12 198 THR A C 1
ATOM 1558 O O . THR A 1 198 ? -0.084 -9.715 21.926 1.00 89.12 198 THR A O 1
ATOM 1561 N N . SER A 1 199 ? 2.123 -10.037 22.220 1.00 87.00 199 SER A N 1
ATOM 1562 C CA . SER A 1 199 ? 2.042 -11.145 23.182 1.00 87.00 199 SER A CA 1
ATOM 1563 C C . SER A 1 199 ? 1.146 -10.852 24.391 1.00 87.00 199 SER A C 1
ATOM 1565 O O . SER A 1 199 ? 0.415 -11.733 24.845 1.00 87.00 199 SER A O 1
ATOM 1567 N N . GLN A 1 200 ? 1.137 -9.602 24.864 1.00 87.56 200 GLN A N 1
ATOM 1568 C CA . GLN A 1 200 ? 0.384 -9.158 26.044 1.00 87.56 200 GLN A CA 1
ATOM 1569 C C . GLN A 1 200 ? -0.869 -8.331 25.715 1.00 87.56 200 GLN A C 1
ATOM 1571 O O . GLN A 1 200 ? -1.566 -7.865 26.619 1.00 87.56 200 GLN A O 1
ATOM 1576 N N . LEU A 1 201 ? -1.202 -8.141 24.431 1.00 87.81 201 LEU A N 1
ATOM 1577 C CA . LEU A 1 201 ? -2.297 -7.246 24.050 1.00 87.81 201 LEU A CA 1
ATOM 1578 C C . LEU A 1 201 ? -3.659 -7.792 24.479 1.00 87.81 201 LEU A C 1
ATOM 1580 O O . LEU A 1 201 ? -4.012 -8.944 24.224 1.00 87.81 201 LEU A O 1
ATOM 1584 N N . GLN A 1 202 ? -4.453 -6.936 25.108 1.00 89.06 202 GLN A N 1
ATOM 1585 C CA . GLN A 1 202 ? -5.829 -7.224 25.493 1.00 89.06 202 GLN A CA 1
ATOM 1586 C C . GLN A 1 202 ? -6.786 -7.042 24.302 1.00 89.06 202 GLN A C 1
ATOM 1588 O O . GLN A 1 202 ? -6.467 -6.296 23.369 1.00 89.06 202 GLN A O 1
ATOM 1593 N N . PRO A 1 203 ? -7.997 -7.633 24.324 1.00 86.12 203 PRO A N 1
ATOM 1594 C CA . PRO A 1 203 ? -8.948 -7.567 23.207 1.00 86.12 203 PRO A CA 1
ATOM 1595 C C . PRO A 1 203 ? -9.211 -6.159 22.649 1.00 86.12 203 PRO A C 1
ATOM 1597 O O . PRO A 1 203 ? -9.340 -5.971 21.438 1.00 86.12 203 PRO A O 1
ATOM 1600 N N . ALA A 1 204 ? -9.272 -5.140 23.511 1.00 84.88 204 ALA A N 1
ATOM 1601 C CA . ALA A 1 204 ? -9.456 -3.753 23.081 1.00 84.88 204 ALA A CA 1
ATOM 1602 C C . ALA A 1 204 ? -8.232 -3.205 22.327 1.00 84.88 204 ALA A C 1
ATOM 1604 O O . ALA A 1 204 ? -8.390 -2.502 21.330 1.00 84.88 204 ALA A O 1
ATOM 1605 N N . GLN A 1 205 ? -7.021 -3.555 22.771 1.00 88.38 205 GLN A N 1
ATOM 1606 C CA . GLN A 1 205 ? -5.774 -3.155 22.120 1.00 88.38 205 GLN A CA 1
ATOM 1607 C C . GLN A 1 205 ? -5.584 -3.884 20.786 1.00 88.38 205 GLN A C 1
ATOM 1609 O O . GLN A 1 205 ? -5.137 -3.260 19.831 1.00 88.38 205 GLN A O 1
ATOM 1614 N N . ILE A 1 206 ? -5.993 -5.154 20.693 1.00 86.88 206 ILE A N 1
ATOM 1615 C CA . ILE A 1 206 ? -6.002 -5.919 19.437 1.00 86.88 206 ILE A CA 1
ATOM 1616 C C . ILE A 1 206 ? -6.947 -5.270 18.424 1.00 86.88 206 ILE A C 1
ATOM 1618 O O . ILE A 1 206 ? -6.543 -4.982 17.303 1.00 86.88 206 ILE A O 1
ATOM 1622 N N . ASN A 1 207 ? -8.191 -4.967 18.814 1.00 87.44 207 ASN A N 1
ATOM 1623 C CA . ASN A 1 207 ? -9.140 -4.298 17.917 1.00 87.44 207 ASN A CA 1
ATOM 1624 C C . ASN A 1 207 ? -8.637 -2.926 17.467 1.00 87.44 207 ASN A C 1
ATOM 1626 O O . ASN A 1 207 ? -8.738 -2.590 16.290 1.00 87.44 207 ASN A O 1
ATOM 1630 N N . ARG A 1 208 ? -8.089 -2.139 18.401 1.00 89.69 208 ARG A N 1
ATOM 1631 C CA . ARG A 1 208 ? -7.457 -0.856 18.088 1.00 89.69 208 ARG A CA 1
ATOM 1632 C C . ARG A 1 208 ? -6.349 -1.050 17.053 1.00 89.69 208 ARG A C 1
ATOM 1634 O O . ARG A 1 208 ? -6.347 -0.350 16.049 1.00 89.69 208 ARG A O 1
ATOM 1641 N N . ALA A 1 209 ? -5.477 -2.030 17.271 1.00 88.94 209 ALA A N 1
ATOM 1642 C CA . ALA A 1 209 ? -4.359 -2.316 16.391 1.00 88.94 209 ALA A CA 1
ATOM 1643 C C . ALA A 1 209 ? -4.790 -2.707 14.979 1.00 88.94 209 ALA A C 1
ATOM 1645 O O . ALA A 1 209 ? -4.252 -2.174 14.018 1.00 88.94 209 ALA A O 1
ATOM 1646 N N . VAL A 1 210 ? -5.801 -3.568 14.853 1.00 89.38 210 VAL A N 1
ATOM 1647 C CA . VAL A 1 210 ? -6.364 -3.937 13.549 1.00 89.38 210 VAL A CA 1
ATOM 1648 C C . VAL A 1 210 ? -6.925 -2.712 12.830 1.00 89.38 210 VAL A C 1
ATOM 1650 O O . VAL A 1 210 ? -6.697 -2.555 11.637 1.00 89.38 210 VAL A O 1
ATOM 1653 N N . VAL A 1 211 ? -7.649 -1.833 13.531 1.00 90.81 211 VAL A N 1
ATOM 1654 C CA . VAL A 1 211 ? -8.233 -0.639 12.901 1.00 90.81 211 VAL A CA 1
ATOM 1655 C C . VAL A 1 211 ? -7.158 0.362 12.475 1.00 90.81 211 VAL A C 1
ATOM 1657 O O . VAL A 1 211 ? -7.270 0.900 11.377 1.00 90.81 211 VAL A O 1
ATOM 1660 N N . GLU A 1 212 ? -6.131 0.587 13.301 1.00 90.81 212 GLU A N 1
ATOM 1661 C CA . GLU A 1 212 ? -4.956 1.409 12.955 1.00 90.81 212 GLU A CA 1
ATOM 1662 C C . GLU A 1 212 ? -4.298 0.881 11.674 1.00 90.81 212 GLU A C 1
ATOM 1664 O O . GLU A 1 212 ? -4.231 1.590 10.672 1.00 90.81 212 GLU A O 1
ATOM 1669 N N . THR A 1 213 ? -3.952 -0.409 11.657 1.00 90.50 213 THR A N 1
ATOM 1670 C CA . THR A 1 213 ? -3.316 -1.064 10.510 1.00 90.50 213 THR A CA 1
ATOM 1671 C C . THR A 1 213 ? -4.181 -1.019 9.257 1.00 90.50 213 THR A C 1
ATOM 1673 O O . THR A 1 213 ? -3.664 -0.764 8.175 1.00 90.50 213 THR A O 1
ATOM 1676 N N . VAL A 1 214 ? -5.492 -1.254 9.365 1.00 91.25 214 VAL A N 1
ATOM 1677 C CA . VAL A 1 214 ? -6.392 -1.178 8.205 1.00 91.25 214 VAL A CA 1
ATOM 1678 C C . VAL A 1 214 ? -6.476 0.248 7.677 1.00 91.25 214 VAL A C 1
ATOM 1680 O O . VAL A 1 214 ? -6.440 0.431 6.465 1.00 91.25 214 VAL A O 1
ATOM 1683 N N . ALA A 1 215 ? -6.581 1.253 8.548 1.00 92.81 215 ALA A N 1
ATOM 1684 C CA . ALA A 1 215 ? -6.650 2.648 8.129 1.00 92.81 215 ALA A CA 1
ATOM 1685 C C . ALA A 1 215 ? -5.371 3.073 7.391 1.00 92.81 215 ALA A C 1
ATOM 1687 O O . ALA A 1 215 ? -5.459 3.592 6.280 1.00 92.81 215 ALA A O 1
ATOM 1688 N N . GLU A 1 216 ? -4.204 2.787 7.964 1.00 91.06 216 GLU A N 1
ATOM 1689 C CA . GLU A 1 216 ? -2.895 3.077 7.370 1.00 91.06 216 GLU A CA 1
ATOM 1690 C C . GLU A 1 216 ? -2.718 2.366 6.019 1.00 91.06 216 GLU A C 1
ATOM 1692 O O . GLU A 1 216 ? -2.578 3.016 4.983 1.00 91.06 216 GLU A O 1
ATOM 1697 N N . ASN A 1 217 ? -2.893 1.040 5.987 1.00 92.50 217 ASN A N 1
ATOM 1698 C CA . ASN A 1 217 ? -2.730 0.242 4.767 1.00 92.50 217 ASN A CA 1
ATOM 1699 C C . ASN A 1 217 ? -3.826 0.486 3.720 1.00 92.50 217 ASN A C 1
ATOM 1701 O O . ASN A 1 217 ? -3.696 0.042 2.582 1.00 92.50 217 ASN A O 1
ATOM 1705 N N . THR A 1 218 ? -4.908 1.197 4.053 1.00 94.38 218 THR A N 1
ATOM 1706 C CA . THR A 1 218 ? -5.845 1.690 3.030 1.00 94.38 218 THR A CA 1
ATOM 1707 C C . THR A 1 218 ? -5.140 2.666 2.091 1.00 94.38 218 THR A C 1
ATOM 1709 O O . THR A 1 218 ? -5.385 2.666 0.882 1.00 94.38 218 THR A O 1
ATOM 1712 N N . VAL A 1 219 ? -4.277 3.516 2.652 1.00 95.19 219 VAL A N 1
ATOM 1713 C CA . VAL A 1 219 ? -3.516 4.488 1.875 1.00 95.19 219 VAL A CA 1
ATOM 1714 C C . VAL A 1 219 ? -2.525 3.743 0.994 1.00 95.19 219 VAL A C 1
ATOM 1716 O O . VAL A 1 219 ? -2.613 3.846 -0.227 1.00 95.19 219 VAL A O 1
ATOM 1719 N N . ASP A 1 220 ? -1.703 2.892 1.598 1.00 92.69 220 ASP A N 1
ATOM 1720 C CA . ASP A 1 220 ? -0.617 2.197 0.901 1.00 92.69 220 ASP A CA 1
ATOM 1721 C C . ASP A 1 220 ? -1.087 1.105 -0.069 1.00 92.69 220 ASP A C 1
ATOM 1723 O O . ASP A 1 220 ? -0.470 0.801 -1.097 1.00 92.69 220 ASP A O 1
ATOM 1727 N N . GLY A 1 221 ? -2.203 0.468 0.271 1.00 91.31 221 GLY A N 1
ATOM 1728 C CA . GLY A 1 221 ? -2.768 -0.667 -0.442 1.00 91.31 221 GLY A CA 1
ATOM 1729 C C . GLY A 1 221 ? -3.683 -0.289 -1.599 1.00 91.31 221 GLY A C 1
ATOM 1730 O O . GLY A 1 221 ? -3.857 -1.099 -2.506 1.00 91.31 221 GLY A O 1
ATOM 1731 N N . ILE A 1 222 ? -4.292 0.901 -1.556 1.00 94.56 222 IL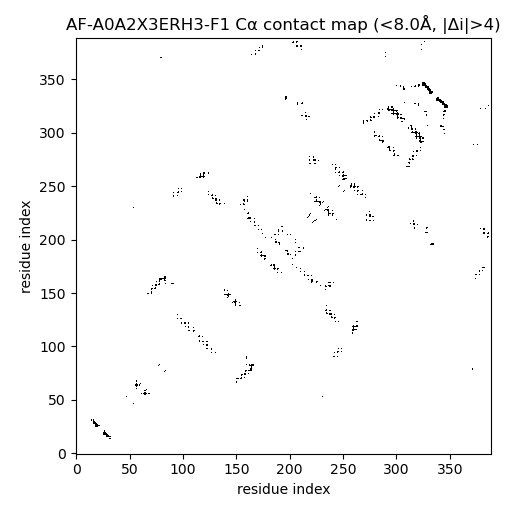E A N 1
ATOM 1732 C CA . ILE A 1 222 ? -5.381 1.274 -2.469 1.00 94.56 222 ILE A CA 1
ATOM 1733 C C . ILE A 1 222 ? -5.220 2.712 -2.961 1.00 94.56 222 ILE A C 1
ATOM 1735 O O . ILE A 1 222 ? -5.092 2.941 -4.159 1.00 94.56 222 ILE A O 1
ATOM 1739 N N . ILE A 1 223 ? -5.216 3.694 -2.058 1.00 96.44 223 ILE A N 1
ATOM 1740 C CA . ILE A 1 223 ? -5.328 5.109 -2.450 1.00 96.44 223 ILE A CA 1
ATOM 1741 C C . ILE A 1 223 ? -4.068 5.593 -3.165 1.00 96.44 223 ILE A C 1
ATOM 1743 O O . ILE A 1 223 ? -4.169 6.235 -4.207 1.00 96.44 223 ILE A O 1
ATOM 1747 N N . ALA A 1 224 ? -2.889 5.288 -2.634 1.00 96.81 224 ALA A N 1
ATOM 1748 C CA . ALA A 1 224 ? -1.630 5.693 -3.232 1.00 96.81 224 ALA A CA 1
ATOM 1749 C C . ALA A 1 224 ? -1.337 4.955 -4.552 1.00 96.81 224 ALA A C 1
ATOM 1751 O O . ALA A 1 224 ? -1.041 5.643 -5.530 1.00 96.81 224 ALA A O 1
ATOM 1752 N N . PRO A 1 225 ? -1.524 3.621 -4.675 1.00 95.94 225 PRO A N 1
ATOM 1753 C CA . PRO A 1 225 ? -1.436 2.950 -5.972 1.00 95.94 225 PRO A CA 1
ATOM 1754 C C . PRO A 1 225 ? -2.367 3.558 -7.027 1.00 95.94 225 PRO A C 1
ATOM 1756 O O . PRO A 1 225 ? -1.916 3.829 -8.136 1.00 95.94 225 PRO A O 1
ATOM 1759 N N . LEU A 1 226 ? -3.630 3.852 -6.683 1.00 94.69 226 LEU A N 1
ATOM 1760 C CA . LEU A 1 226 ? -4.574 4.507 -7.600 1.00 94.69 226 LEU A CA 1
ATOM 1761 C C . LEU A 1 226 ? -4.160 5.944 -7.949 1.00 94.69 226 LEU A C 1
ATOM 1763 O O . LEU A 1 226 ? -4.330 6.380 -9.085 1.00 94.69 226 LEU A O 1
ATOM 1767 N N . PHE A 1 227 ? -3.593 6.682 -6.995 1.00 96.12 227 PHE A N 1
ATOM 1768 C CA . PHE A 1 227 ? -3.073 8.026 -7.235 1.00 96.12 227 PHE A CA 1
ATOM 1769 C C . PHE A 1 227 ? -1.908 8.008 -8.232 1.00 96.12 227 PHE A C 1
ATOM 1771 O O . PHE A 1 227 ? -1.904 8.771 -9.193 1.00 96.12 227 PHE A O 1
ATOM 1778 N N . PHE A 1 228 ? -0.938 7.112 -8.058 1.00 95.06 228 PHE A N 1
ATOM 1779 C CA . PHE A 1 228 ? 0.191 6.996 -8.983 1.00 95.06 228 PHE A CA 1
ATOM 1780 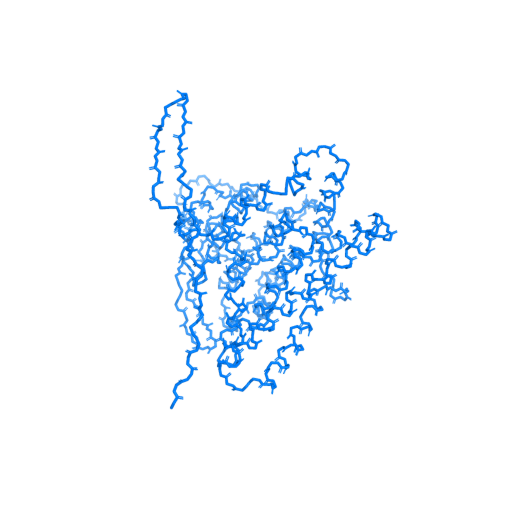C C . PHE A 1 228 ? -0.202 6.366 -10.326 1.00 95.06 228 PHE A C 1
ATOM 1782 O O . PHE A 1 228 ? 0.352 6.754 -11.355 1.00 95.06 228 PHE A O 1
ATOM 1789 N N . LEU A 1 229 ? -1.207 5.483 -10.342 1.00 94.31 229 LEU A N 1
ATOM 1790 C CA . LEU A 1 229 ? -1.851 4.996 -11.565 1.00 94.31 229 LEU A CA 1
ATOM 1791 C C . LEU A 1 229 ? -2.436 6.153 -12.384 1.00 94.31 229 LEU A C 1
ATOM 1793 O O . LEU A 1 229 ? -2.205 6.233 -13.587 1.00 94.31 229 LEU A O 1
ATOM 1797 N N . LEU A 1 230 ? -3.138 7.078 -11.727 1.00 91.81 230 LEU A N 1
ATOM 1798 C CA . LEU A 1 230 ? -3.706 8.265 -12.365 1.00 91.81 230 LEU A CA 1
ATOM 1799 C C . LEU A 1 230 ? -2.629 9.186 -12.962 1.00 91.81 230 LEU A C 1
ATOM 1801 O O . LEU A 1 230 ? -2.849 9.784 -14.011 1.00 91.81 230 LEU A O 1
ATOM 1805 N N . LEU A 1 231 ? -1.473 9.306 -12.303 1.00 90.00 231 LEU A N 1
ATOM 1806 C CA . LEU A 1 231 ? -0.392 10.198 -12.734 1.00 90.00 231 LEU A CA 1
ATOM 1807 C C . LEU A 1 231 ? 0.470 9.631 -13.867 1.00 90.00 231 LEU A C 1
ATOM 1809 O O . LEU A 1 231 ? 0.957 10.389 -14.702 1.00 90.00 231 LEU A O 1
ATOM 1813 N N . GLY A 1 232 ? 0.719 8.322 -13.878 1.00 86.00 232 GLY A N 1
ATOM 1814 C CA . GLY A 1 232 ? 1.722 7.732 -14.770 1.00 86.00 232 GLY A CA 1
ATOM 1815 C C . GLY A 1 232 ? 1.418 6.313 -15.229 1.00 86.00 232 GLY A C 1
ATOM 1816 O O . GLY A 1 232 ? 2.332 5.616 -15.672 1.00 86.00 232 GLY A O 1
ATOM 1817 N N . GLY A 1 233 ? 0.163 5.881 -15.121 1.00 92.38 233 GLY A N 1
ATOM 1818 C CA . GLY A 1 233 ? -0.280 4.559 -15.541 1.00 92.38 233 GLY A CA 1
ATOM 1819 C C . GLY A 1 233 ? 0.231 3.433 -14.640 1.00 92.38 233 GLY A C 1
ATOM 1820 O O . GLY A 1 233 ? 0.815 3.653 -13.572 1.00 92.38 233 GLY A O 1
ATOM 1821 N N . ALA A 1 234 ? 0.023 2.198 -15.098 1.00 94.06 234 ALA A N 1
ATOM 1822 C CA . ALA A 1 234 ? 0.439 0.999 -14.376 1.00 94.06 234 ALA A CA 1
ATOM 1823 C C . ALA A 1 234 ? 1.933 0.996 -13.972 1.00 94.06 234 ALA A C 1
ATOM 1825 O O . ALA A 1 234 ? 2.219 0.648 -12.824 1.00 94.06 234 ALA A O 1
ATOM 1826 N N . PRO A 1 235 ? 2.898 1.453 -14.805 1.00 96.25 235 PRO A N 1
ATOM 1827 C CA . PRO A 1 235 ? 4.308 1.472 -14.410 1.00 96.25 235 PRO A CA 1
ATOM 1828 C C . PRO A 1 235 ? 4.600 2.360 -13.196 1.00 96.25 235 PRO A C 1
ATOM 1830 O O . PRO A 1 235 ? 5.417 1.996 -12.349 1.00 96.25 235 PRO A O 1
ATOM 1833 N N . LEU A 1 236 ? 3.932 3.514 -13.074 1.00 95.94 236 LEU A N 1
ATOM 1834 C CA . LEU A 1 236 ? 4.144 4.408 -11.934 1.00 95.94 236 LEU A CA 1
ATOM 1835 C C . LEU A 1 236 ? 3.476 3.874 -10.657 1.00 95.94 236 LEU A C 1
ATOM 1837 O O . LEU A 1 236 ? 4.061 3.983 -9.580 1.00 95.94 236 LEU A O 1
ATOM 1841 N N . ALA A 1 237 ? 2.315 3.219 -10.769 1.00 95.88 237 ALA A N 1
ATOM 1842 C CA . ALA A 1 237 ? 1.710 2.488 -9.651 1.00 95.88 237 ALA A CA 1
ATOM 1843 C C . ALA A 1 237 ? 2.629 1.361 -9.138 1.00 95.88 237 ALA A C 1
ATOM 1845 O O . ALA A 1 237 ? 2.809 1.196 -7.930 1.00 95.88 237 ALA A O 1
ATOM 1846 N N . MET A 1 238 ? 3.283 0.638 -10.054 1.00 97.25 238 MET A N 1
ATOM 1847 C CA . MET A 1 238 ? 4.277 -0.390 -9.728 1.00 97.25 238 MET A CA 1
ATOM 1848 C C . MET A 1 238 ? 5.526 0.186 -9.052 1.00 97.25 238 MET A C 1
ATOM 1850 O O . MET A 1 238 ? 6.028 -0.388 -8.084 1.00 97.25 238 MET A O 1
ATOM 1854 N N . ALA A 1 239 ? 6.008 1.343 -9.513 1.00 97.56 239 ALA A N 1
ATOM 1855 C CA . ALA A 1 239 ? 7.115 2.052 -8.878 1.00 97.56 239 ALA A CA 1
ATOM 1856 C C . ALA A 1 239 ? 6.769 2.483 -7.446 1.00 97.56 239 ALA A C 1
ATOM 1858 O O . ALA A 1 239 ? 7.566 2.275 -6.532 1.00 97.56 239 ALA A O 1
ATOM 1859 N N . TYR A 1 240 ? 5.560 3.010 -7.227 1.00 97.50 240 TYR A N 1
ATOM 1860 C CA . TYR A 1 240 ? 5.073 3.312 -5.883 1.00 97.50 240 TYR A CA 1
ATOM 1861 C C . TYR A 1 240 ? 5.013 2.053 -5.007 1.00 97.50 240 TYR A C 1
ATOM 1863 O O . TYR A 1 240 ? 5.482 2.070 -3.869 1.00 97.50 240 TYR A O 1
ATOM 1871 N N . LYS A 1 241 ? 4.524 0.924 -5.537 1.00 95.94 241 LYS A N 1
ATOM 1872 C CA . LYS A 1 241 ? 4.553 -0.340 -4.790 1.00 95.94 241 LYS A CA 1
ATOM 1873 C C . LYS A 1 241 ? 5.960 -0.774 -4.412 1.00 95.94 241 LYS A C 1
ATOM 1875 O O . LYS A 1 241 ? 6.136 -1.325 -3.326 1.00 95.94 241 LYS A O 1
ATOM 1880 N N . ALA A 1 242 ? 6.962 -0.489 -5.238 1.00 97.00 242 ALA A N 1
ATOM 1881 C CA . ALA A 1 242 ? 8.350 -0.710 -4.858 1.00 97.00 242 ALA A CA 1
ATOM 1882 C C . ALA A 1 242 ? 8.805 0.192 -3.706 1.00 97.00 242 ALA A C 1
ATOM 1884 O O . ALA A 1 242 ? 9.464 -0.311 -2.798 1.00 97.00 242 ALA A O 1
ATOM 1885 N N . VAL A 1 243 ? 8.417 1.474 -3.699 1.00 96.56 243 VAL A N 1
ATOM 1886 C CA . VAL A 1 243 ? 8.679 2.396 -2.576 1.00 96.56 243 VAL A CA 1
ATOM 1887 C C . VAL A 1 243 ? 8.094 1.841 -1.275 1.00 96.56 243 VAL A C 1
ATOM 1889 O O . VAL A 1 243 ? 8.840 1.630 -0.319 1.00 96.56 243 VAL A O 1
ATOM 1892 N N . ASN A 1 244 ? 6.805 1.498 -1.278 1.00 94.25 244 ASN A N 1
ATOM 1893 C CA . ASN A 1 244 ? 6.101 0.998 -0.095 1.00 94.25 244 ASN A CA 1
ATOM 1894 C C . ASN A 1 244 ? 6.634 -0.363 0.398 1.00 94.25 244 ASN A C 1
ATOM 1896 O O . ASN A 1 244 ? 6.813 -0.586 1.598 1.00 94.25 244 ASN A O 1
ATOM 1900 N N . THR A 1 245 ? 6.966 -1.271 -0.526 1.00 93.12 245 THR A N 1
ATOM 1901 C CA . THR A 1 245 ? 7.565 -2.575 -0.182 1.00 93.12 245 THR A CA 1
ATOM 1902 C C . THR A 1 245 ? 8.959 -2.399 0.423 1.00 93.12 245 THR A C 1
ATOM 1904 O O . THR A 1 245 ? 9.331 -3.099 1.365 1.00 93.12 245 THR A O 1
ATOM 1907 N N . LEU A 1 246 ? 9.745 -1.460 -0.107 1.00 92.56 246 LEU A N 1
ATOM 1908 C CA . LEU A 1 246 ? 11.090 -1.174 0.376 1.00 92.56 246 LEU A CA 1
ATOM 1909 C C . LEU A 1 246 ? 11.079 -0.574 1.787 1.00 92.56 246 LEU A C 1
ATOM 1911 O O . LEU A 1 246 ? 11.920 -0.965 2.602 1.00 92.56 246 LEU A O 1
ATOM 1915 N N . ASP A 1 247 ? 10.135 0.318 2.093 1.00 91.00 247 ASP A N 1
ATOM 1916 C CA . ASP A 1 247 ? 9.944 0.815 3.458 1.00 91.00 247 ASP A CA 1
ATOM 1917 C C . ASP A 1 247 ? 9.524 -0.310 4.413 1.00 91.00 247 ASP A C 1
ATOM 1919 O O . ASP A 1 247 ? 10.194 -0.554 5.416 1.00 91.00 247 ASP A O 1
ATOM 1923 N N . SER A 1 248 ? 8.529 -1.113 4.028 1.00 86.31 248 SER A N 1
ATOM 1924 C CA . SER A 1 248 ? 8.058 -2.243 4.841 1.00 86.31 248 SER A CA 1
ATOM 1925 C C . SER A 1 248 ? 9.146 -3.281 5.145 1.00 86.31 248 SER A C 1
ATOM 1927 O O . SER A 1 248 ? 9.099 -3.937 6.180 1.00 86.31 248 SER A O 1
ATOM 1929 N N . MET A 1 249 ? 10.137 -3.465 4.266 1.00 87.38 249 MET A N 1
ATOM 1930 C CA . MET A 1 249 ? 11.208 -4.453 4.465 1.00 87.38 249 MET A CA 1
ATOM 1931 C C . MET A 1 249 ? 12.458 -3.895 5.152 1.00 87.38 249 MET A C 1
ATOM 1933 O O . MET A 1 249 ? 13.174 -4.645 5.821 1.00 87.38 249 MET A O 1
ATOM 1937 N N . VAL A 1 250 ? 12.783 -2.613 4.950 1.00 84.25 250 VAL A N 1
ATOM 1938 C CA . VAL A 1 250 ? 14.080 -2.045 5.369 1.00 84.25 250 VAL A CA 1
ATOM 1939 C C . VAL A 1 250 ? 13.944 -0.796 6.242 1.00 84.25 250 VAL A C 1
ATOM 1941 O O . VAL A 1 250 ? 14.890 -0.465 6.954 1.00 84.25 250 VAL A O 1
ATOM 1944 N N . GLY A 1 251 ? 12.786 -0.137 6.255 1.00 71.25 251 GLY A N 1
ATOM 1945 C CA . GLY A 1 251 ? 12.507 1.106 6.984 1.00 71.25 251 GLY A CA 1
ATOM 1946 C C . GLY A 1 251 ? 12.420 0.978 8.509 1.00 71.25 251 GLY A C 1
ATOM 1947 O O . GLY A 1 251 ? 12.323 1.987 9.212 1.00 71.25 251 GLY A O 1
ATOM 1948 N N . TYR A 1 252 ? 12.502 -0.238 9.062 1.00 63.62 252 TYR A N 1
ATOM 1949 C CA . TYR A 1 252 ? 12.423 -0.454 10.507 1.00 63.62 252 TYR A CA 1
ATOM 1950 C C . TYR A 1 252 ? 13.496 0.319 11.289 1.00 63.62 252 TYR A C 1
ATOM 1952 O O . TYR A 1 252 ? 14.697 0.239 11.023 1.00 63.62 252 TYR A O 1
ATOM 1960 N N . LYS A 1 253 ? 13.059 0.985 12.364 1.00 54.81 253 LYS A N 1
ATOM 1961 C CA . LYS A 1 253 ? 13.901 1.754 13.300 1.00 54.81 253 LYS A CA 1
ATOM 1962 C C . LYS A 1 253 ? 14.693 0.882 14.285 1.00 54.81 253 LYS A C 1
ATOM 1964 O O . LYS A 1 253 ? 15.021 1.334 15.377 1.00 54.81 253 LYS A O 1
ATOM 1969 N N . HIS A 1 254 ? 15.006 -0.359 13.926 1.00 58.12 254 HIS A N 1
ATOM 1970 C CA . HIS A 1 254 ? 15.934 -1.168 14.711 1.00 58.12 254 HIS A CA 1
ATOM 1971 C C . HIS A 1 254 ? 17.361 -0.653 14.516 1.00 58.12 254 HIS A C 1
ATOM 1973 O O . HIS A 1 254 ? 17.741 -0.251 13.416 1.00 58.12 254 HIS A O 1
ATOM 1979 N N . GLU A 1 255 ? 18.174 -0.722 15.567 1.00 53.94 255 GLU A N 1
ATOM 1980 C CA . GLU A 1 255 ? 19.558 -0.226 15.602 1.00 53.94 255 GLU A CA 1
ATOM 1981 C C . GLU A 1 255 ? 20.410 -0.764 14.434 1.00 53.94 255 GLU A C 1
ATOM 1983 O O . GLU A 1 255 ? 21.202 -0.043 13.836 1.00 53.94 255 GLU A O 1
ATOM 1988 N N . LYS A 1 256 ? 20.125 -1.998 13.992 1.00 54.38 256 LYS A N 1
ATOM 1989 C CA . LYS A 1 256 ? 20.766 -2.664 12.845 1.00 54.38 256 LYS A CA 1
ATOM 1990 C C . LYS A 1 256 ? 20.309 -2.173 11.456 1.00 54.38 256 LYS A C 1
ATOM 1992 O O . LYS A 1 256 ? 21.019 -2.395 10.470 1.00 54.38 256 LYS A O 1
ATOM 1997 N N . TYR A 1 257 ? 19.123 -1.571 11.329 1.00 57.97 257 TYR A N 1
ATOM 1998 C CA . TYR A 1 257 ? 18.494 -1.178 10.049 1.00 57.97 257 TYR A CA 1
ATOM 1999 C C . TYR A 1 257 ? 18.351 0.337 9.869 1.00 57.97 257 TYR A C 1
ATOM 2001 O O . TYR A 1 257 ? 18.205 0.801 8.740 1.00 57.97 257 TYR A O 1
ATOM 2009 N N . ARG A 1 258 ? 18.493 1.115 10.947 1.00 69.56 258 ARG A N 1
ATOM 2010 C CA . ARG A 1 258 ? 18.291 2.568 10.949 1.00 69.56 258 ARG A CA 1
ATOM 2011 C C . ARG A 1 258 ? 19.089 3.303 9.867 1.00 69.56 258 ARG A C 1
ATOM 2013 O O . ARG A 1 258 ? 18.544 4.198 9.234 1.00 69.56 258 ARG A O 1
ATOM 2020 N N . ALA A 1 259 ? 20.348 2.930 9.637 1.00 77.00 259 ALA A N 1
ATOM 2021 C CA . ALA A 1 259 ? 21.211 3.602 8.663 1.00 77.00 259 ALA A CA 1
ATOM 2022 C C . ALA A 1 259 ? 20.782 3.347 7.208 1.00 77.00 259 ALA A C 1
ATOM 2024 O O . ALA A 1 259 ? 20.655 4.277 6.417 1.00 77.00 259 ALA A O 1
ATOM 2025 N N . ILE A 1 260 ? 20.528 2.080 6.869 1.00 84.00 260 ILE A N 1
ATOM 2026 C CA . ILE A 1 260 ? 20.210 1.641 5.503 1.00 84.00 260 ILE A CA 1
ATOM 2027 C C . ILE A 1 260 ? 18.760 1.958 5.108 1.00 84.00 260 ILE A C 1
ATOM 2029 O O . ILE A 1 260 ? 18.495 2.260 3.949 1.00 84.00 260 ILE A O 1
ATOM 2033 N N . GLY A 1 261 ? 17.827 1.929 6.064 1.00 85.69 261 GLY A N 1
ATOM 2034 C CA . GLY A 1 261 ? 16.400 2.173 5.831 1.00 85.69 261 GLY A CA 1
ATOM 2035 C C . GLY A 1 261 ? 15.983 3.640 5.822 1.00 85.69 261 GLY A C 1
ATOM 2036 O O . GLY A 1 261 ? 14.873 3.955 5.407 1.00 85.69 261 GLY A O 1
ATOM 2037 N N . MET A 1 262 ? 16.857 4.553 6.257 1.00 88.12 262 MET A N 1
ATOM 2038 C CA . MET A 1 262 ? 16.515 5.967 6.451 1.00 88.12 262 MET A CA 1
ATOM 2039 C C . MET A 1 262 ? 16.018 6.657 5.178 1.00 88.12 262 MET A C 1
ATOM 2041 O O . MET A 1 262 ? 15.109 7.484 5.244 1.00 88.12 262 MET A O 1
ATOM 2045 N N . VAL A 1 263 ? 16.633 6.351 4.032 1.00 89.94 263 VAL A N 1
ATOM 2046 C CA . VAL A 1 263 ? 16.237 6.936 2.744 1.00 89.94 263 VAL A CA 1
ATOM 2047 C C . VAL A 1 263 ? 14.876 6.395 2.316 1.00 89.94 263 VAL A C 1
ATOM 2049 O O . VAL A 1 263 ? 14.012 7.183 1.944 1.00 89.94 263 VAL A O 1
ATOM 2052 N N . SER A 1 264 ? 14.663 5.084 2.449 1.00 90.88 264 SER A N 1
ATOM 2053 C CA . SER A 1 264 ? 13.396 4.427 2.120 1.00 90.88 264 SER A CA 1
ATOM 2054 C C . SER A 1 264 ? 12.229 4.991 2.920 1.00 90.88 264 SER A C 1
ATOM 2056 O O . SER A 1 264 ? 11.265 5.436 2.310 1.00 90.88 264 SER A O 1
ATOM 2058 N N . ALA A 1 265 ? 12.363 5.092 4.246 1.00 89.00 265 ALA A N 1
ATOM 2059 C CA . ALA A 1 265 ? 11.302 5.614 5.109 1.00 89.00 265 ALA A CA 1
ATOM 2060 C C . ALA A 1 265 ? 10.942 7.070 4.792 1.00 89.00 265 ALA A C 1
ATOM 2062 O O . ALA A 1 265 ? 9.775 7.447 4.755 1.00 89.00 265 ALA A O 1
ATOM 2063 N N . ARG A 1 266 ? 11.946 7.909 4.508 1.00 90.31 266 ARG A N 1
ATOM 2064 C CA . ARG A 1 266 ? 11.707 9.314 4.152 1.00 90.31 266 ARG A CA 1
ATOM 2065 C C . ARG A 1 266 ? 11.046 9.468 2.789 1.00 90.31 266 ARG A C 1
ATOM 2067 O O . ARG A 1 266 ? 10.200 10.340 2.629 1.00 90.31 266 ARG A O 1
ATOM 2074 N N . LEU A 1 267 ? 11.470 8.683 1.801 1.00 93.56 267 LEU A N 1
ATOM 2075 C CA . LEU A 1 267 ? 10.905 8.761 0.457 1.00 93.56 267 LEU A CA 1
ATOM 2076 C C . LEU A 1 267 ? 9.515 8.126 0.385 1.00 93.56 267 LEU A C 1
ATOM 2078 O O . LEU A 1 267 ? 8.699 8.617 -0.391 1.00 93.56 267 LEU A O 1
ATOM 2082 N N . ASP A 1 268 ? 9.215 7.129 1.220 1.00 93.81 268 ASP A N 1
ATOM 2083 C CA . ASP A 1 268 ? 7.847 6.642 1.409 1.00 93.81 268 ASP A CA 1
ATOM 2084 C C . ASP A 1 268 ? 6.951 7.723 2.025 1.00 93.81 268 ASP A C 1
ATOM 2086 O O . ASP A 1 268 ? 5.938 8.082 1.425 1.00 93.81 268 ASP A O 1
ATOM 2090 N N . ASP A 1 269 ? 7.387 8.364 3.120 1.00 92.25 269 ASP A N 1
ATOM 2091 C CA . ASP A 1 269 ? 6.654 9.485 3.725 1.00 92.25 269 ASP A CA 1
ATOM 2092 C C . ASP A 1 269 ? 6.380 10.613 2.702 1.00 92.25 269 ASP A C 1
ATOM 2094 O O . ASP A 1 269 ? 5.309 11.228 2.704 1.00 92.25 269 ASP A O 1
ATOM 2098 N N . VAL A 1 270 ? 7.322 10.890 1.792 1.00 94.75 270 VAL A N 1
ATOM 2099 C CA . VAL A 1 270 ? 7.127 11.866 0.707 1.00 94.75 270 VAL A CA 1
ATOM 2100 C C . VAL A 1 270 ? 6.126 11.359 -0.334 1.00 94.75 270 VAL A C 1
ATOM 2102 O O . VAL A 1 270 ? 5.214 12.101 -0.704 1.00 94.75 270 VAL A O 1
ATOM 2105 N N . ALA A 1 271 ? 6.260 10.114 -0.797 1.00 95.00 271 ALA A N 1
ATOM 2106 C CA . ALA A 1 271 ? 5.371 9.526 -1.799 1.00 95.00 271 ALA A CA 1
ATOM 2107 C C . ALA A 1 271 ? 3.919 9.441 -1.301 1.00 95.00 271 ALA A C 1
ATOM 2109 O O . ALA A 1 271 ? 2.983 9.706 -2.056 1.00 95.00 271 ALA A O 1
ATOM 2110 N N . ASN A 1 272 ? 3.737 9.150 -0.012 1.00 96.38 272 ASN A N 1
ATOM 2111 C CA . ASN A 1 272 ? 2.441 9.041 0.645 1.00 96.38 272 ASN A CA 1
ATOM 2112 C C . ASN A 1 272 ? 1.860 10.379 1.124 1.00 96.38 272 ASN A C 1
ATOM 2114 O O . ASN A 1 272 ? 0.702 10.427 1.542 1.00 96.38 272 ASN A O 1
ATOM 2118 N N . PHE A 1 273 ? 2.590 11.491 1.004 1.00 95.94 273 PHE A N 1
ATOM 2119 C CA . PHE A 1 273 ? 2.144 12.791 1.507 1.00 95.94 273 PHE A CA 1
ATOM 2120 C C . PHE A 1 273 ? 0.795 13.236 0.923 1.00 95.94 273 PHE A C 1
ATOM 2122 O O . PHE A 1 273 ? -0.125 13.605 1.662 1.00 95.94 273 PHE A O 1
ATOM 2129 N N . LEU A 1 274 ? 0.651 13.208 -0.403 1.00 96.31 274 LEU A N 1
ATOM 2130 C CA . LEU A 1 274 ? -0.604 13.575 -1.064 1.00 96.31 274 LEU A CA 1
ATOM 2131 C C . LEU A 1 274 ? -1.676 12.482 -0.949 1.00 96.31 274 LEU A C 1
ATOM 2133 O O . LEU A 1 274 ? -2.793 12.829 -0.552 1.00 96.31 274 LEU A O 1
ATOM 2137 N N . PRO A 1 275 ? -1.377 11.189 -1.198 1.00 96.81 275 PRO A N 1
ATOM 2138 C CA . PRO A 1 275 ? -2.339 10.110 -0.979 1.00 96.81 275 PRO A CA 1
ATOM 2139 C C . PRO A 1 275 ? -2.952 10.096 0.425 1.00 96.81 275 PRO A C 1
ATOM 2141 O O . PRO A 1 275 ? -4.168 9.958 0.560 1.00 96.81 275 PRO A O 1
ATOM 2144 N N . ALA A 1 276 ? -2.157 10.325 1.473 1.00 95.50 276 ALA A N 1
ATOM 2145 C CA . ALA A 1 276 ? -2.652 10.373 2.846 1.00 95.50 276 ALA A CA 1
ATOM 2146 C C . ALA A 1 276 ? -3.655 11.519 3.063 1.00 95.50 276 ALA A C 1
ATOM 2148 O O . ALA A 1 276 ? -4.684 11.330 3.709 1.00 95.50 276 ALA A O 1
ATOM 2149 N N . ARG A 1 277 ? -3.428 12.695 2.471 1.00 96.62 277 ARG A N 1
ATOM 2150 C CA . ARG A 1 277 ? -4.370 13.831 2.540 1.00 96.62 277 ARG A CA 1
ATOM 2151 C C . ARG A 1 277 ? -5.641 13.572 1.748 1.00 96.62 277 ARG A C 1
ATOM 2153 O O . ARG A 1 277 ? -6.732 13.897 2.210 1.00 96.62 277 ARG A O 1
ATOM 2160 N N . LEU A 1 278 ? -5.509 12.949 0.582 1.00 96.38 278 LEU A N 1
ATOM 2161 C CA . LEU A 1 278 ? -6.655 12.531 -0.214 1.00 96.38 278 LEU A CA 1
ATOM 2162 C C . LEU A 1 278 ? -7.496 11.489 0.539 1.00 96.38 278 LEU A C 1
ATOM 2164 O O . LEU A 1 278 ? -8.727 11.532 0.482 1.00 96.38 278 LEU A O 1
ATOM 2168 N N . SER A 1 279 ? -6.849 10.612 1.316 1.00 95.88 279 SER A N 1
ATOM 2169 C CA . SER A 1 279 ? -7.533 9.592 2.112 1.00 95.88 279 SER A CA 1
ATOM 2170 C C . SER A 1 279 ? -8.546 10.168 3.086 1.00 95.88 279 SER A C 1
ATOM 2172 O O . SER A 1 279 ? -9.611 9.588 3.255 1.00 95.88 279 SER A O 1
ATOM 2174 N N . TRP A 1 280 ? -8.285 11.340 3.660 1.00 95.38 280 TRP A N 1
ATOM 2175 C CA . TRP A 1 280 ? -9.224 11.995 4.562 1.00 95.38 280 TRP A CA 1
ATOM 2176 C C . TRP A 1 280 ? -10.558 12.320 3.887 1.00 95.38 280 TRP A C 1
ATOM 2178 O O . TRP A 1 280 ? -11.619 12.053 4.457 1.00 95.38 280 TRP A O 1
ATOM 2188 N N . LEU A 1 281 ? -10.525 12.829 2.655 1.00 97.06 281 LEU A N 1
ATOM 2189 C CA . LEU A 1 281 ? -11.733 13.123 1.885 1.00 97.06 281 LEU A CA 1
ATOM 2190 C C . LEU A 1 281 ? -12.420 11.833 1.427 1.00 97.06 281 LEU A C 1
ATOM 2192 O O . LEU A 1 281 ? -13.621 11.661 1.642 1.00 97.06 281 LEU A O 1
ATOM 2196 N N . LEU A 1 282 ? -11.651 10.900 0.857 1.00 96.44 282 LEU A N 1
ATOM 2197 C CA . LEU A 1 282 ? -12.182 9.642 0.329 1.00 96.44 282 LEU A CA 1
ATOM 2198 C C . LEU A 1 282 ? -12.792 8.763 1.426 1.00 96.44 282 LEU A C 1
ATOM 2200 O O . LEU A 1 282 ? -13.884 8.232 1.246 1.00 96.44 282 LEU A O 1
ATOM 2204 N N . LEU A 1 283 ? -12.140 8.645 2.583 1.00 95.19 283 LEU A N 1
ATOM 2205 C CA . LEU A 1 283 ? -12.644 7.872 3.720 1.00 95.19 283 LEU A CA 1
ATOM 2206 C C . LEU A 1 283 ? -13.839 8.552 4.394 1.00 95.19 283 LEU A C 1
ATOM 2208 O O . LEU A 1 283 ? -14.739 7.861 4.870 1.00 95.19 283 LEU A O 1
ATOM 2212 N N . SER A 1 284 ? -13.898 9.888 4.400 1.00 96.50 284 SER A N 1
ATOM 2213 C CA . SER A 1 284 ? -15.082 10.613 4.880 1.00 96.50 284 SER A CA 1
ATOM 2214 C C . SER A 1 284 ? -16.289 10.368 3.975 1.00 96.50 284 SER A C 1
ATOM 2216 O O . SER A 1 284 ? -17.385 10.106 4.473 1.00 96.50 284 SER A O 1
ATOM 2218 N N . LEU A 1 285 ? -16.091 10.376 2.652 1.00 95.38 285 LEU A N 1
ATOM 2219 C CA . LEU A 1 285 ? -17.128 10.009 1.686 1.00 95.38 285 LEU A CA 1
ATOM 2220 C C . LEU A 1 285 ? -17.526 8.535 1.833 1.00 95.38 285 LEU A C 1
ATOM 2222 O O . LEU A 1 285 ? -18.712 8.219 1.912 1.00 95.38 285 LEU A O 1
ATOM 2226 N N . ALA A 1 286 ? -16.551 7.632 1.954 1.00 92.44 286 ALA A N 1
ATOM 2227 C CA . ALA A 1 286 ? -16.802 6.213 2.179 1.00 92.44 286 ALA A CA 1
ATOM 2228 C C . ALA A 1 286 ? -17.610 5.970 3.463 1.00 92.44 286 ALA A C 1
ATOM 2230 O O . ALA A 1 286 ? -18.488 5.107 3.476 1.00 92.44 286 ALA A O 1
ATOM 2231 N N . ALA A 1 287 ? -17.377 6.753 4.521 1.00 92.31 287 ALA A N 1
ATOM 2232 C CA . ALA A 1 287 ? -18.172 6.695 5.742 1.00 92.31 287 ALA A CA 1
ATOM 2233 C C . ALA A 1 287 ? -19.647 7.046 5.481 1.00 92.31 287 ALA A C 1
ATOM 2235 O O . ALA A 1 287 ? -20.516 6.312 5.947 1.00 92.31 287 ALA A O 1
ATOM 2236 N N . VAL A 1 288 ? -19.943 8.082 4.682 1.00 92.00 288 VAL A N 1
ATOM 2237 C CA . VAL A 1 288 ? -21.324 8.404 4.265 1.00 92.00 288 VAL A CA 1
ATOM 2238 C C . VAL A 1 288 ? -21.945 7.234 3.499 1.00 92.00 288 VAL A C 1
ATOM 2240 O O . VAL A 1 288 ? -23.030 6.768 3.854 1.00 92.00 288 VAL A O 1
ATOM 2243 N N . LEU A 1 289 ? -21.233 6.699 2.502 1.00 91.06 289 LEU A N 1
ATOM 2244 C CA . LEU A 1 289 ? -21.703 5.577 1.678 1.00 91.06 289 LEU A CA 1
ATOM 2245 C C . LEU A 1 289 ? -21.934 4.298 2.502 1.00 91.06 289 LEU A C 1
ATOM 2247 O O . LEU A 1 289 ? -22.849 3.524 2.224 1.00 91.06 289 LEU A O 1
ATOM 2251 N N . CYS A 1 290 ? -21.155 4.095 3.566 1.00 85.81 290 CYS A N 1
ATOM 2252 C CA . CYS A 1 290 ? -21.298 2.970 4.491 1.00 85.81 290 CYS A CA 1
ATOM 2253 C C . CYS A 1 290 ? -22.355 3.185 5.591 1.00 85.81 290 CYS A C 1
ATOM 2255 O O . CYS A 1 290 ? -22.530 2.295 6.435 1.00 85.81 290 CYS A O 1
ATOM 2257 N N . ARG A 1 291 ? -23.076 4.319 5.577 1.00 89.94 291 ARG A N 1
ATOM 2258 C CA . ARG A 1 291 ? -24.031 4.753 6.617 1.00 89.94 291 ARG A CA 1
ATOM 2259 C C . ARG A 1 291 ? -23.388 4.930 8.003 1.00 89.94 291 ARG A C 1
ATOM 2261 O O . ARG A 1 291 ? -24.003 4.629 9.026 1.00 89.94 291 ARG A O 1
ATOM 2268 N N . GLU A 1 292 ? -22.145 5.397 8.032 1.00 90.56 292 GLU A N 1
ATOM 2269 C CA . GLU A 1 292 ? -21.443 5.865 9.230 1.00 90.56 292 GLU A CA 1
ATOM 2270 C C . GLU A 1 292 ? -21.401 7.406 9.269 1.00 90.56 292 GLU A C 1
ATOM 2272 O O . GLU A 1 292 ? -21.943 8.098 8.407 1.00 90.56 292 GLU A O 1
ATOM 2277 N N . ASP A 1 293 ? -20.784 7.972 10.305 1.00 90.50 293 ASP A N 1
ATOM 2278 C CA . ASP A 1 293 ? -20.782 9.416 10.554 1.00 90.50 293 ASP A CA 1
ATOM 2279 C C . ASP A 1 293 ? -19.702 10.141 9.737 1.00 90.50 293 ASP A C 1
ATOM 2281 O O . ASP A 1 293 ? -18.627 10.467 10.245 1.00 90.50 293 ASP A O 1
ATOM 2285 N N . GLY A 1 294 ? -19.980 10.377 8.451 1.00 92.12 294 GLY A N 1
ATOM 2286 C CA . GLY A 1 294 ? -19.049 11.051 7.539 1.00 92.12 294 GLY A CA 1
ATOM 2287 C C . GLY A 1 294 ? -18.697 12.483 7.952 1.00 92.12 294 GLY A C 1
ATOM 2288 O O . GLY A 1 294 ? -17.548 12.897 7.819 1.00 92.12 294 GLY A O 1
ATOM 2289 N N . ALA A 1 295 ? -19.638 13.227 8.544 1.00 94.75 295 ALA A N 1
ATOM 2290 C CA . ALA A 1 295 ? -19.376 14.581 9.037 1.00 94.75 295 ALA A CA 1
ATOM 2291 C C . ALA A 1 295 ? -18.372 14.576 10.202 1.00 94.75 295 ALA A C 1
ATOM 2293 O O . ALA A 1 295 ? -17.451 15.398 10.260 1.00 94.75 295 ALA A O 1
ATOM 2294 N N . ARG A 1 296 ? -18.511 13.622 11.131 1.00 93.62 296 ARG A N 1
ATOM 2295 C CA . ARG A 1 296 ? -17.537 13.424 12.207 1.00 93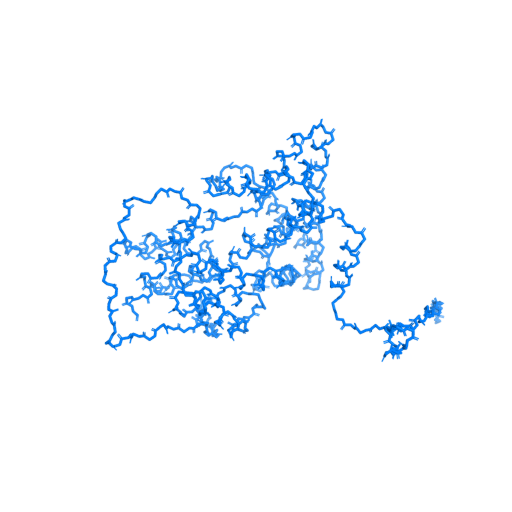.62 296 ARG A CA 1
ATOM 2296 C C . ARG A 1 296 ? -16.216 12.870 11.693 1.00 93.62 296 ARG A C 1
ATOM 2298 O O . ARG A 1 296 ? -15.186 13.266 12.237 1.00 93.62 296 ARG A O 1
ATOM 2305 N N . ALA A 1 297 ? -16.231 11.991 10.691 1.00 94.50 297 ALA A N 1
ATOM 2306 C CA . ALA A 1 297 ? -15.028 11.501 10.021 1.00 94.50 297 ALA A CA 1
ATOM 2307 C C . ALA A 1 297 ? -14.211 12.676 9.471 1.00 94.50 297 ALA A C 1
ATOM 2309 O O . ALA A 1 297 ? -13.059 12.853 9.863 1.00 94.50 297 ALA A O 1
ATOM 2310 N N . LEU A 1 298 ? -14.859 13.559 8.706 1.00 96.38 298 LEU A N 1
ATOM 2311 C CA . LEU A 1 298 ? -14.239 14.743 8.120 1.00 96.38 298 LEU A CA 1
ATOM 2312 C C . LEU A 1 298 ? -13.682 15.683 9.200 1.00 96.38 298 LEU A C 1
ATOM 2314 O O . LEU A 1 298 ? -12.514 16.069 9.160 1.00 96.38 298 LEU A O 1
ATOM 2318 N N . ARG A 1 299 ? -14.484 16.004 10.223 1.00 97.25 2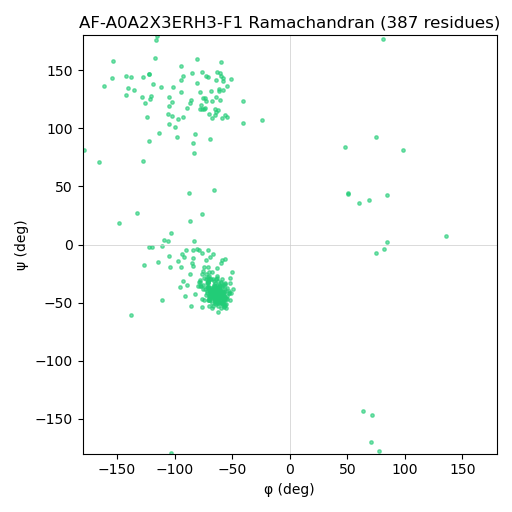99 ARG A N 1
ATOM 2319 C CA . ARG A 1 299 ? -14.064 16.901 11.313 1.00 97.25 299 ARG A CA 1
ATOM 2320 C C . ARG A 1 299 ? -12.915 16.327 12.142 1.00 97.25 299 ARG A C 1
ATOM 2322 O O . ARG A 1 299 ? -12.006 17.061 12.518 1.00 97.25 299 ARG A O 1
ATOM 2329 N N . THR A 1 300 ? -12.969 15.034 12.463 1.00 94.94 300 THR A N 1
ATOM 2330 C CA . THR A 1 300 ? -11.951 14.367 13.292 1.00 94.94 300 THR A CA 1
ATOM 2331 C C . THR A 1 300 ? -10.657 14.186 12.514 1.00 94.94 300 THR A C 1
ATOM 2333 O O . THR A 1 300 ? -9.603 14.510 13.052 1.00 94.94 300 THR A O 1
ATOM 2336 N N . GLY A 1 301 ? -10.752 13.761 11.250 1.00 95.06 301 GLY A N 1
ATOM 2337 C CA . GLY A 1 301 ? -9.627 13.664 10.325 1.00 95.06 301 GLY A CA 1
ATOM 2338 C C . GLY A 1 301 ? -8.843 14.966 10.250 1.00 95.06 301 GLY A C 1
ATOM 2339 O O . GLY A 1 301 ? -7.637 14.968 10.460 1.00 95.06 301 GLY A O 1
ATOM 2340 N N . TRP A 1 302 ? -9.538 16.097 10.086 1.00 96.38 302 TRP A N 1
ATOM 2341 C CA . TRP A 1 302 ? -8.890 17.405 10.114 1.00 96.38 302 TRP A CA 1
ATOM 2342 C C . TRP A 1 302 ? -8.296 17.731 11.486 1.00 96.38 302 TRP A C 1
ATOM 2344 O O . TRP A 1 302 ? -7.132 18.107 11.574 1.00 96.38 302 TRP A O 1
ATOM 2354 N N . ARG A 1 303 ? -9.067 17.598 12.571 1.00 95.94 303 ARG A N 1
ATOM 2355 C CA . ARG A 1 303 ? -8.639 18.009 13.919 1.00 95.94 303 ARG A CA 1
ATOM 2356 C C . ARG A 1 303 ? -7.393 17.261 14.408 1.00 95.94 303 ARG A C 1
ATOM 2358 O O . ARG A 1 303 ? -6.510 17.893 14.975 1.00 95.94 303 ARG A O 1
ATOM 2365 N N . ASP A 1 304 ? -7.329 15.948 14.191 1.00 95.19 304 ASP A N 1
ATOM 2366 C CA . ASP A 1 304 ? -6.311 15.077 14.797 1.00 95.19 304 ASP A CA 1
ATOM 2367 C C . ASP A 1 304 ? -5.188 14.673 13.823 1.00 95.19 304 ASP A C 1
ATOM 2369 O O . ASP A 1 304 ? -4.349 13.849 14.171 1.00 95.19 304 ASP A O 1
ATOM 2373 N N . ARG A 1 305 ? -5.110 15.283 12.631 1.00 93.06 305 ARG A N 1
ATOM 2374 C CA . ARG A 1 305 ? -4.113 14.984 11.577 1.00 93.06 305 ARG A CA 1
ATOM 2375 C C . ARG A 1 305 ? -2.633 15.094 11.976 1.00 93.06 305 ARG A C 1
ATOM 2377 O O . ARG A 1 305 ? -1.774 14.689 11.204 1.00 93.06 305 ARG A O 1
ATOM 2384 N N . TYR A 1 306 ? -2.324 15.674 13.135 1.00 90.94 306 TYR A N 1
ATOM 2385 C CA . TYR A 1 306 ? -0.955 15.809 13.657 1.00 90.94 306 TYR A CA 1
ATOM 2386 C C . TYR A 1 306 ? -0.677 14.915 14.869 1.00 90.94 306 TYR A C 1
ATOM 2388 O O . TYR A 1 306 ? 0.397 14.981 15.456 1.00 90.94 306 TYR A O 1
ATOM 2396 N N . GLN A 1 307 ? -1.635 14.075 15.260 1.00 89.44 307 GLN A N 1
ATOM 2397 C CA . GLN A 1 307 ? -1.530 13.205 16.429 1.00 89.44 307 GLN A CA 1
ATOM 2398 C C . GLN A 1 307 ? -0.860 11.867 16.076 1.00 89.44 307 GLN A C 1
ATOM 2400 O O . GLN A 1 307 ? -1.327 10.805 16.475 1.00 89.44 307 GLN A O 1
ATOM 2405 N N . HIS A 1 308 ? 0.233 11.905 15.312 1.00 87.12 308 HIS A N 1
ATOM 2406 C CA . HIS A 1 308 ? 1.075 10.748 15.007 1.00 87.12 308 HIS A CA 1
ATOM 2407 C C . HIS A 1 308 ? 2.509 11.204 14.697 1.00 87.12 308 HIS A C 1
ATOM 2409 O O . HIS A 1 308 ? 2.739 12.363 14.359 1.00 87.12 308 HIS A O 1
ATOM 2415 N N . SER A 1 309 ? 3.487 10.304 14.833 1.00 82.31 309 SER A N 1
ATOM 2416 C CA . SER A 1 309 ? 4.898 10.622 14.571 1.00 82.31 309 SER A CA 1
ATOM 2417 C C . SER A 1 309 ? 5.243 10.665 13.080 1.00 82.31 309 SER A C 1
ATOM 2419 O O . SER A 1 309 ? 6.125 11.424 12.688 1.00 82.31 309 SER A O 1
ATOM 2421 N N . SER A 1 310 ? 4.555 9.870 12.255 1.00 84.88 310 SER A N 1
ATOM 2422 C CA . SER A 1 310 ? 4.572 10.028 10.794 1.00 84.88 310 SER A CA 1
ATOM 2423 C C . SER A 1 310 ? 3.603 11.143 10.375 1.00 84.88 310 SER A C 1
ATOM 2425 O O . SER A 1 310 ? 2.484 11.200 10.901 1.00 84.88 310 SER A O 1
ATOM 2427 N N . PRO A 1 311 ? 3.988 11.990 9.401 1.00 85.12 311 PRO A N 1
ATOM 2428 C CA . PRO A 1 311 ? 3.143 13.057 8.862 1.00 85.12 311 PRO A CA 1
ATOM 2429 C C . PRO A 1 311 ? 1.909 12.552 8.092 1.00 85.12 311 PRO A C 1
ATOM 2431 O O . PRO A 1 311 ? 1.061 13.368 7.712 1.00 85.12 311 PRO A O 1
ATOM 2434 N N . ASN A 1 312 ? 1.816 11.240 7.840 1.00 93.50 312 ASN A N 1
ATOM 2435 C CA . ASN A 1 312 ? 0.813 10.640 6.967 1.00 93.50 312 ASN A CA 1
ATOM 2436 C C . ASN A 1 312 ? -0.223 9.798 7.724 1.00 93.50 312 ASN A C 1
ATOM 2438 O O . ASN A 1 312 ? -1.416 10.013 7.510 1.00 93.50 312 ASN A O 1
ATOM 2442 N N . CYS A 1 313 ? 0.188 8.908 8.637 1.00 89.94 313 CYS A N 1
ATOM 2443 C CA . CYS A 1 313 ? -0.707 7.895 9.233 1.00 89.94 313 CYS A CA 1
ATOM 2444 C C . CYS A 1 313 ? -1.915 8.488 9.982 1.00 89.94 313 CYS A C 1
ATOM 2446 O O . CYS A 1 313 ? -3.007 7.922 9.965 1.00 89.94 313 CYS A O 1
ATOM 2448 N N . ALA A 1 314 ? -1.763 9.668 10.596 1.00 92.56 314 ALA A N 1
ATOM 2449 C CA . ALA A 1 314 ? -2.851 10.305 11.339 1.00 92.56 314 ALA A CA 1
ATOM 2450 C C . ALA A 1 314 ? -4.060 10.670 10.461 1.00 92.56 314 ALA A C 1
ATOM 2452 O O . ALA A 1 314 ? -5.179 10.691 10.966 1.00 92.56 314 ALA A O 1
ATOM 2453 N N . TRP A 1 315 ? -3.875 10.956 9.168 1.00 96.44 315 TRP A N 1
ATOM 2454 C CA . TRP A 1 315 ? -4.977 11.334 8.277 1.00 96.44 315 TRP A CA 1
ATOM 2455 C C . TRP A 1 315 ? -6.030 10.223 8.126 1.00 96.44 315 TRP A C 1
ATOM 2457 O O . TRP A 1 315 ? -7.198 10.473 8.459 1.00 96.44 315 TRP A O 1
ATOM 2467 N N . PRO A 1 316 ? -5.679 9.003 7.673 1.00 96.12 316 PRO A N 1
ATOM 2468 C CA . PRO A 1 316 ? -6.646 7.918 7.583 1.00 96.12 316 PRO A CA 1
ATOM 2469 C C . PRO A 1 316 ? -7.120 7.452 8.966 1.00 96.12 316 PRO A C 1
ATOM 2471 O O . PRO A 1 316 ? -8.325 7.272 9.160 1.00 96.12 316 PRO A O 1
ATOM 2474 N N . GLU A 1 317 ? -6.228 7.329 9.956 1.00 95.06 317 GLU A N 1
ATOM 2475 C CA . GLU A 1 317 ? -6.588 6.866 11.303 1.00 95.06 317 GLU A CA 1
ATOM 2476 C C . GLU A 1 317 ? -7.598 7.794 11.986 1.00 95.06 317 GLU A C 1
ATOM 2478 O O . GLU A 1 317 ? -8.617 7.334 12.507 1.00 95.06 317 GLU A O 1
ATOM 2483 N N . ALA A 1 318 ? -7.375 9.111 11.949 1.00 95.56 318 ALA A N 1
ATOM 2484 C CA . ALA A 1 318 ? -8.289 10.087 12.53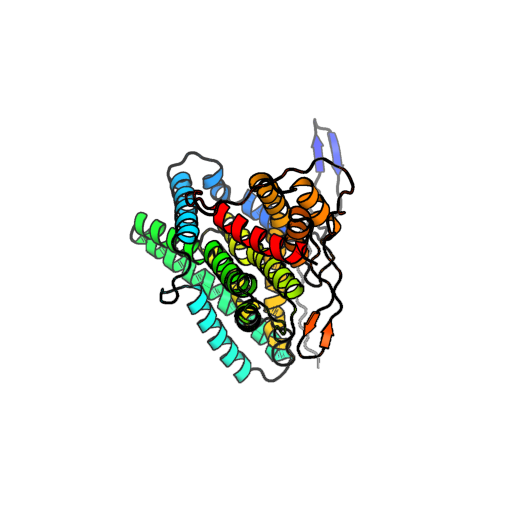7 1.00 95.56 318 ALA A CA 1
ATOM 2485 C C . ALA A 1 318 ? -9.646 10.108 11.838 1.00 95.56 318 ALA A C 1
ATOM 2487 O O . ALA A 1 318 ? -10.687 10.232 12.494 1.00 95.56 318 ALA A O 1
ATOM 2488 N N . THR A 1 319 ? -9.648 9.931 10.519 1.00 96.19 319 THR A N 1
ATOM 2489 C CA . THR A 1 319 ? -10.878 9.865 9.730 1.00 96.19 319 THR A CA 1
ATOM 2490 C C . THR A 1 319 ? -11.699 8.633 10.109 1.00 96.19 319 THR A C 1
ATOM 2492 O O . THR A 1 319 ? -12.887 8.754 10.423 1.00 96.19 319 THR A O 1
ATOM 2495 N N . VAL A 1 320 ? -11.064 7.459 10.189 1.00 94.94 320 VAL A N 1
ATOM 2496 C CA . VAL A 1 320 ? -11.715 6.204 10.598 1.00 94.94 320 VAL A CA 1
ATOM 2497 C C . VAL A 1 320 ? -12.167 6.254 12.062 1.00 94.94 320 VAL A C 1
ATOM 2499 O O . VAL A 1 320 ? -13.296 5.865 12.375 1.00 94.94 320 VAL A O 1
ATOM 2502 N N . ALA A 1 321 ? -11.347 6.799 12.966 1.00 93.25 321 ALA A N 1
ATOM 2503 C CA . ALA A 1 321 ? -11.713 6.990 14.369 1.00 93.25 321 ALA A CA 1
ATOM 2504 C C . ALA A 1 321 ? -12.952 7.890 14.515 1.00 93.25 321 ALA A C 1
ATOM 2506 O O . ALA A 1 321 ? -13.852 7.605 15.313 1.00 93.25 321 ALA A O 1
ATOM 2507 N N . GLY A 1 322 ? -13.022 8.954 13.708 1.00 93.62 322 GLY A N 1
ATOM 2508 C CA . GLY A 1 322 ? -14.174 9.840 13.599 1.00 93.62 322 GLY A CA 1
ATOM 2509 C C . GLY A 1 322 ? -15.422 9.115 13.103 1.00 93.62 322 GLY A C 1
ATOM 2510 O O . GLY A 1 322 ? -16.442 9.151 13.793 1.00 93.62 322 GLY A O 1
ATOM 2511 N N . ALA A 1 323 ? -15.320 8.415 11.971 1.00 92.12 323 ALA A N 1
ATOM 2512 C CA . ALA A 1 323 ? -16.422 7.675 11.353 1.00 92.12 323 ALA A CA 1
ATOM 2513 C C . ALA A 1 323 ? -17.046 6.649 12.312 1.00 92.12 323 ALA A C 1
ATOM 2515 O O . ALA A 1 323 ? -18.268 6.569 12.450 1.00 92.12 323 ALA A O 1
ATOM 2516 N N . LEU A 1 324 ? -16.203 5.892 13.023 1.00 88.00 324 LEU A N 1
ATOM 2517 C CA . LEU A 1 324 ? -16.639 4.831 13.935 1.00 88.00 324 LEU A CA 1
ATOM 2518 C C . LEU A 1 324 ? -16.996 5.341 15.342 1.00 88.00 324 LEU A C 1
ATOM 2520 O O . LEU A 1 324 ? -17.669 4.639 16.107 1.00 88.00 324 LEU A O 1
ATOM 2524 N N . GLY A 1 325 ? -16.577 6.561 15.692 1.00 89.38 325 GLY A N 1
ATOM 2525 C CA . GLY A 1 325 ? -16.763 7.146 17.018 1.00 89.38 325 GLY A CA 1
ATOM 2526 C C . GLY A 1 325 ? -15.933 6.456 18.105 1.00 89.38 325 GLY A C 1
ATOM 2527 O O . GLY A 1 325 ? -16.432 6.269 19.220 1.00 89.38 325 GLY A O 1
ATOM 2528 N N . ILE A 1 326 ? -14.705 6.060 17.767 1.00 89.00 326 ILE A N 1
ATOM 2529 C CA . ILE A 1 326 ? -13.759 5.340 18.633 1.00 89.00 326 ILE A CA 1
ATOM 2530 C C . ILE A 1 326 ? -12.511 6.190 18.920 1.00 89.00 326 ILE A C 1
ATOM 2532 O O . ILE A 1 326 ? -12.399 7.333 18.474 1.00 89.00 326 ILE A O 1
ATOM 2536 N N . ARG A 1 327 ? -11.588 5.634 19.710 1.00 90.31 327 ARG A N 1
ATOM 2537 C CA . ARG A 1 327 ? -10.290 6.234 20.027 1.00 90.31 327 ARG A CA 1
ATOM 2538 C C . ARG A 1 327 ? -9.181 5.288 19.556 1.00 90.31 327 ARG A C 1
ATOM 2540 O O . ARG A 1 327 ? -9.226 4.112 19.914 1.00 90.31 327 ARG A O 1
ATOM 2547 N N . LEU A 1 328 ? -8.237 5.805 18.779 1.00 90.50 328 LEU A N 1
ATOM 2548 C CA . LEU A 1 328 ? -7.033 5.117 18.294 1.00 90.50 328 LEU A CA 1
ATOM 2549 C C . LEU A 1 328 ? -5.779 5.801 18.864 1.00 90.50 328 LEU A C 1
ATOM 2551 O O . LEU A 1 328 ? -5.893 6.805 19.574 1.00 90.50 328 LEU A O 1
ATOM 2555 N N . GLY A 1 329 ? -4.595 5.265 18.593 1.00 87.69 329 GLY A N 1
ATOM 2556 C CA . GLY A 1 329 ? -3.338 5.741 19.159 1.00 87.69 329 GLY A CA 1
ATOM 2557 C C . GLY A 1 329 ? -3.223 5.404 20.646 1.00 87.69 329 GLY A C 1
ATOM 2558 O O . GLY A 1 329 ? -3.744 4.388 21.109 1.00 87.69 329 GLY A O 1
ATOM 2559 N N . GLY A 1 330 ? -2.566 6.265 21.420 1.00 84.75 330 GLY A N 1
ATOM 2560 C CA . GLY A 1 330 ? -2.294 6.023 22.840 1.00 84.75 330 GLY A CA 1
ATOM 2561 C C . GLY A 1 330 ? -1.088 5.105 23.096 1.00 84.75 330 GLY A C 1
ATOM 2562 O O . GLY A 1 330 ? -0.487 4.590 22.149 1.00 84.75 330 GLY A O 1
ATOM 2563 N N . PRO A 1 331 ? -0.728 4.881 24.373 1.00 81.38 331 PRO A N 1
ATOM 2564 C CA . PRO A 1 331 ? 0.465 4.130 24.749 1.00 81.38 331 PRO A CA 1
ATOM 2565 C C . PRO A 1 331 ? 0.467 2.710 24.183 1.00 81.38 331 PRO A C 1
ATOM 2567 O O . PRO A 1 331 ? -0.573 2.033 24.126 1.00 81.38 331 PRO A O 1
ATOM 2570 N N . ASN A 1 332 ? 1.654 2.284 23.757 1.00 78.44 332 ASN A N 1
ATOM 2571 C CA . ASN A 1 332 ? 1.948 0.937 23.283 1.00 78.44 332 ASN A CA 1
ATOM 2572 C C . ASN A 1 332 ? 3.339 0.515 23.754 1.00 78.44 332 ASN A C 1
ATOM 2574 O O . ASN A 1 332 ? 4.256 1.335 23.762 1.00 78.44 332 ASN A O 1
ATOM 2578 N N . ASP A 1 333 ? 3.498 -0.768 24.053 1.00 70.69 333 ASP A N 1
ATOM 2579 C CA . ASP A 1 333 ? 4.787 -1.348 24.409 1.00 70.69 333 ASP A CA 1
ATOM 2580 C C . ASP A 1 333 ? 5.451 -1.945 23.162 1.00 70.69 333 ASP A C 1
ATOM 2582 O O . ASP A 1 333 ? 4.828 -2.660 22.373 1.00 70.69 333 ASP A O 1
ATOM 2586 N N . TYR A 1 334 ? 6.721 -1.614 22.961 1.00 68.69 334 TYR A N 1
ATOM 2587 C CA . TYR A 1 334 ? 7.560 -2.084 21.867 1.00 68.69 334 TYR A CA 1
ATOM 2588 C C . TYR A 1 334 ? 8.797 -2.744 22.464 1.00 68.69 334 TYR A C 1
ATOM 2590 O O . TYR A 1 334 ? 9.650 -2.051 23.010 1.00 68.69 334 TYR A O 1
ATOM 2598 N N . PHE A 1 335 ? 8.909 -4.072 22.359 1.00 68.81 335 PHE A N 1
ATOM 2599 C CA . PHE A 1 335 ? 10.092 -4.820 22.815 1.00 68.81 335 PHE A CA 1
ATOM 2600 C C . PHE A 1 335 ? 10.505 -4.476 24.263 1.00 68.81 335 PHE A C 1
ATOM 2602 O O . PHE A 1 335 ? 11.674 -4.230 24.548 1.00 68.81 335 PHE A O 1
ATOM 2609 N N . GLY A 1 336 ? 9.523 -4.386 25.167 1.00 71.06 336 GLY A N 1
ATOM 2610 C CA . GLY A 1 336 ? 9.731 -4.018 26.574 1.00 71.06 336 GLY A CA 1
ATOM 2611 C C . GLY A 1 336 ? 9.848 -2.514 26.858 1.00 71.06 336 GLY A C 1
ATOM 2612 O O . GLY A 1 336 ? 9.906 -2.128 28.021 1.00 71.06 336 GLY A O 1
ATOM 2613 N N . GLN A 1 337 ? 9.842 -1.650 25.837 1.00 73.62 337 GLN A N 1
ATOM 2614 C CA . GLN A 1 337 ? 9.846 -0.194 26.002 1.00 73.62 337 GLN A CA 1
ATOM 2615 C C . GLN A 1 337 ? 8.458 0.394 25.764 1.00 73.62 337 GLN A C 1
ATOM 2617 O O . GLN A 1 337 ? 7.882 0.263 24.681 1.00 73.62 337 GLN A O 1
ATOM 2622 N N . ARG A 1 338 ? 7.931 1.106 26.759 1.00 79.75 338 ARG A N 1
ATOM 2623 C CA . ARG A 1 338 ? 6.664 1.819 26.624 1.00 79.75 338 ARG A CA 1
ATOM 2624 C C . ARG A 1 338 ? 6.852 3.101 25.822 1.00 79.75 338 ARG A C 1
ATOM 2626 O O . ARG A 1 338 ? 7.590 3.995 26.225 1.00 79.75 338 ARG A O 1
ATOM 2633 N N . VAL A 1 339 ? 6.144 3.210 24.703 1.00 79.31 339 VAL A N 1
ATOM 2634 C CA . VAL A 1 339 ? 6.123 4.404 23.855 1.00 79.31 339 VAL A CA 1
ATOM 2635 C C . VAL A 1 339 ? 4.796 5.120 24.051 1.00 79.31 339 VAL A C 1
ATOM 2637 O O . VAL A 1 339 ? 3.733 4.631 23.651 1.00 79.31 339 VAL A O 1
ATOM 2640 N N . GLU A 1 340 ? 4.861 6.303 24.653 1.00 83.38 340 GLU A N 1
ATOM 2641 C CA . GLU A 1 340 ? 3.711 7.192 24.768 1.00 83.38 340 GLU A CA 1
ATOM 2642 C C . GLU A 1 340 ? 3.400 7.811 23.401 1.00 83.38 340 GLU A C 1
ATOM 2644 O O . GLU A 1 340 ? 4.250 8.430 22.759 1.00 83.38 340 GLU A O 1
ATOM 2649 N N . LYS A 1 341 ? 2.161 7.621 22.940 1.00 82.75 341 LYS A N 1
ATOM 2650 C CA . LYS A 1 341 ? 1.651 8.217 21.704 1.00 82.75 341 LYS A CA 1
ATOM 2651 C C . LYS A 1 341 ? 0.420 9.059 22.012 1.00 82.75 341 LYS A C 1
ATOM 2653 O O . LYS A 1 341 ? -0.370 8.682 22.885 1.00 82.75 341 LYS A O 1
ATOM 2658 N N . PRO A 1 342 ? 0.203 10.160 21.278 1.00 88.00 342 PRO A N 1
ATOM 2659 C CA . PRO A 1 342 ? -1.040 10.901 21.378 1.00 88.00 342 PRO A CA 1
ATOM 2660 C C . PRO A 1 342 ? -2.229 10.012 21.005 1.00 88.00 342 PRO A C 1
ATOM 2662 O O . PRO A 1 342 ? -2.117 8.998 20.312 1.00 88.00 342 PRO A O 1
ATOM 2665 N N . TRP A 1 343 ? -3.395 10.399 21.503 1.00 90.12 343 TRP A N 1
ATOM 2666 C CA . TRP A 1 343 ? -4.636 9.724 21.172 1.00 90.12 343 TRP A CA 1
ATOM 2667 C C . TRP A 1 343 ? -5.338 10.416 20.012 1.00 90.12 343 TRP A C 1
ATOM 2669 O O . TRP A 1 343 ? -5.424 11.642 19.970 1.00 90.12 343 TRP A O 1
ATOM 2679 N N . ILE A 1 344 ? -5.928 9.606 19.143 1.00 89.62 344 ILE A N 1
ATOM 2680 C CA . ILE A 1 344 ? -6.652 10.029 17.952 1.00 89.62 344 ILE A CA 1
ATOM 2681 C C . ILE A 1 344 ? -8.140 9.720 18.130 1.00 89.62 344 ILE A C 1
ATOM 2683 O O . ILE A 1 344 ? -8.528 8.633 18.563 1.00 89.62 344 ILE A O 1
ATOM 2687 N N . GLY A 1 345 ? -9.002 10.669 17.776 1.00 88.50 345 GLY A N 1
ATOM 2688 C CA . GLY A 1 345 ? -10.445 10.525 17.873 1.00 88.50 345 GLY A CA 1
ATOM 2689 C C . GLY A 1 345 ? -10.992 10.684 19.292 1.00 88.50 345 GLY A C 1
ATOM 2690 O O . GLY A 1 345 ? -10.302 11.006 20.259 1.00 88.50 345 GLY A O 1
ATOM 2691 N N . ARG A 1 346 ? -12.308 10.509 19.418 1.00 83.75 346 ARG A N 1
ATOM 2692 C CA . ARG A 1 346 ? -13.029 10.541 20.701 1.00 83.75 346 ARG A CA 1
ATOM 2693 C C . ARG A 1 346 ? -14.051 9.415 20.706 1.00 83.75 346 ARG A C 1
ATOM 2695 O O . ARG A 1 346 ? -14.689 9.177 19.679 1.00 83.75 346 ARG A O 1
ATOM 2702 N N . ARG A 1 347 ? -14.285 8.789 21.863 1.00 74.81 347 ARG A N 1
ATOM 2703 C CA . ARG A 1 347 ? -15.437 7.889 22.037 1.00 74.81 347 ARG A CA 1
ATOM 2704 C C . ARG A 1 347 ? -16.735 8.697 21.885 1.00 74.81 347 ARG A C 1
ATOM 2706 O O . ARG A 1 347 ? -16.803 9.859 22.288 1.00 74.81 347 ARG A O 1
ATOM 2713 N N . ARG A 1 348 ? -17.769 8.131 21.253 1.00 67.44 348 ARG A N 1
ATOM 2714 C CA . ARG A 1 348 ? -19.125 8.710 21.327 1.00 67.44 348 ARG A CA 1
ATOM 2715 C C . ARG A 1 348 ? -19.585 8.714 22.797 1.00 67.44 348 ARG A C 1
ATOM 2717 O O . ARG A 1 348 ? -19.454 7.671 23.438 1.00 67.44 348 ARG A O 1
ATOM 2724 N N . PRO A 1 349 ? -20.121 9.829 23.329 1.00 46.84 349 PRO A N 1
ATOM 2725 C CA . PRO A 1 349 ? -20.798 9.811 24.622 1.00 46.84 349 PRO A CA 1
ATOM 2726 C C . PRO A 1 349 ? -21.908 8.753 24.601 1.00 46.84 349 PRO A C 1
ATOM 2728 O O . PRO A 1 349 ? -22.636 8.645 23.611 1.00 46.84 349 PRO A O 1
ATOM 2731 N N . ARG A 1 350 ? -22.038 7.955 25.668 1.00 42.88 350 ARG A N 1
ATOM 2732 C CA . ARG A 1 350 ? -23.229 7.116 25.857 1.00 42.88 350 ARG A CA 1
ATOM 2733 C C . ARG A 1 350 ? -24.410 8.073 26.044 1.00 42.88 350 ARG A C 1
ATOM 2735 O O . ARG A 1 350 ? -24.451 8.779 27.046 1.00 42.88 350 ARG A O 1
ATOM 2742 N N . HIS A 1 351 ? -25.338 8.142 25.091 1.00 36.72 351 HIS A N 1
ATOM 2743 C CA . HIS A 1 351 ? -26.566 8.911 25.294 1.00 36.72 351 HIS A CA 1
ATOM 2744 C C . HIS A 1 351 ? -27.361 8.273 26.443 1.00 36.72 351 HIS A C 1
ATOM 2746 O O . HIS A 1 351 ? -27.843 7.149 26.312 1.00 36.72 351 HIS A O 1
ATOM 2752 N N . ARG A 1 352 ? -27.507 8.988 27.565 1.00 34.31 352 ARG A N 1
ATOM 2753 C CA . ARG A 1 352 ? -28.633 8.795 28.485 1.00 34.31 352 ARG A CA 1
ATOM 2754 C C . ARG A 1 352 ? -29.861 9.418 27.806 1.00 34.31 352 ARG A C 1
ATOM 2756 O O . ARG A 1 352 ? -29.848 10.613 27.541 1.00 34.31 352 ARG A O 1
ATOM 2763 N N . GLY A 1 353 ? -30.876 8.612 27.487 1.00 35.25 353 GLY A N 1
ATOM 2764 C CA . GLY A 1 353 ? -32.239 9.108 27.234 1.00 35.25 353 GLY A CA 1
ATOM 2765 C C . GLY A 1 353 ? -32.601 9.616 25.829 1.00 35.25 353 GLY A C 1
ATOM 2766 O O . GLY A 1 353 ? -33.311 10.606 25.725 1.00 35.25 353 GLY A O 1
ATOM 2767 N N . GLY A 1 354 ? -32.195 8.955 24.741 1.00 27.09 354 GLY A N 1
ATOM 2768 C CA . GLY A 1 354 ? -32.666 9.310 23.392 1.00 27.09 354 GLY A CA 1
ATOM 2769 C C . GLY A 1 354 ? -32.878 8.076 22.524 1.00 27.09 354 GLY A C 1
ATOM 2770 O O . GLY A 1 354 ? -31.994 7.225 22.471 1.00 27.09 354 GLY A O 1
ATOM 2771 N N . ARG A 1 355 ? -34.064 7.982 21.906 1.00 25.00 355 ARG A N 1
ATOM 2772 C CA . ARG A 1 355 ? -34.610 6.852 21.128 1.00 25.00 355 ARG A CA 1
ATOM 2773 C C . ARG A 1 355 ? -33.542 5.924 20.551 1.00 25.00 355 ARG A C 1
ATOM 2775 O O . ARG A 1 355 ? -32.839 6.223 19.589 1.00 25.00 355 ARG A O 1
ATOM 2782 N N . TYR A 1 356 ? -33.486 4.769 21.194 1.00 34.88 356 TYR A N 1
ATOM 2783 C CA . TYR A 1 356 ? -32.953 3.520 20.694 1.00 34.88 356 TYR A CA 1
ATOM 2784 C C . TYR A 1 356 ? -33.384 3.354 19.222 1.00 34.88 356 TYR A C 1
ATOM 2786 O O . TYR A 1 356 ? -34.576 3.398 18.937 1.00 34.88 356 TYR A O 1
ATOM 2794 N N . PHE A 1 357 ? -32.442 3.173 18.293 1.00 26.73 357 PHE A N 1
ATOM 2795 C CA . PHE A 1 357 ? -32.715 2.374 17.095 1.00 26.73 357 PHE A CA 1
ATOM 2796 C C . PHE A 1 357 ? -32.503 0.923 17.543 1.00 26.73 357 PHE A C 1
ATOM 2798 O O . PHE A 1 357 ? -31.345 0.496 17.636 1.00 26.73 357 PHE A O 1
ATOM 2805 N N . PRO A 1 358 ? -33.562 0.189 17.941 1.00 27.73 358 PRO A N 1
ATOM 2806 C CA . PRO A 1 358 ? -33.420 -1.175 18.417 1.00 27.73 358 PRO A CA 1
ATOM 2807 C C . PRO A 1 358 ? -33.078 -2.067 17.243 1.00 27.73 358 PRO A C 1
ATOM 2809 O O . PRO A 1 358 ? -33.596 -1.880 16.149 1.00 27.73 358 PRO A O 1
ATOM 2812 N N . ASN A 1 359 ? -32.238 -3.062 17.503 1.00 26.64 359 ASN A N 1
ATOM 2813 C CA . ASN A 1 359 ? -32.166 -4.285 16.718 1.00 26.64 359 ASN A CA 1
ATOM 2814 C C . ASN A 1 359 ? -32.102 -4.086 15.197 1.00 26.64 359 ASN A C 1
ATOM 2816 O O . ASN A 1 359 ? -33.056 -4.305 14.459 1.00 26.64 359 ASN A O 1
ATOM 2820 N N . HIS A 1 360 ? -30.898 -3.846 14.693 1.00 25.41 360 HIS A N 1
ATOM 2821 C CA . HIS A 1 360 ? -30.459 -4.745 13.635 1.00 25.41 360 HIS A CA 1
ATOM 2822 C C . HIS A 1 360 ? -29.560 -5.786 14.283 1.00 25.41 360 HIS A C 1
ATOM 2824 O O . HIS A 1 360 ? -28.346 -5.613 14.420 1.00 25.41 360 HIS A O 1
ATOM 2830 N N . SER A 1 361 ? -30.185 -6.899 14.669 1.00 23.88 361 SER A N 1
ATOM 2831 C CA . SER A 1 361 ? -29.614 -8.200 14.352 1.00 23.88 361 SER A CA 1
ATOM 2832 C C . SER A 1 361 ? -29.072 -8.090 12.927 1.00 23.88 361 SER A C 1
ATOM 2834 O O . SER A 1 361 ? -29.819 -7.983 11.959 1.00 23.88 361 SER A O 1
ATOM 2836 N N . ILE A 1 362 ? -27.748 -7.988 12.783 1.00 29.91 362 ILE A N 1
ATOM 2837 C CA . ILE A 1 362 ? -27.139 -8.162 11.468 1.00 29.91 362 ILE A CA 1
ATOM 2838 C C . ILE A 1 362 ? -27.329 -9.642 11.182 1.00 29.91 362 ILE A C 1
ATOM 2840 O O . ILE A 1 362 ? -26.522 -10.464 11.613 1.00 29.91 362 ILE A O 1
ATOM 2844 N N . ASN A 1 363 ? -28.451 -9.956 10.541 1.00 22.20 363 ASN A N 1
ATOM 2845 C CA . ASN A 1 363 ? -28.684 -11.236 9.923 1.00 22.20 363 ASN A CA 1
ATOM 2846 C C . ASN A 1 363 ? -27.529 -11.437 8.935 1.00 22.20 363 ASN A C 1
ATOM 2848 O O . ASN A 1 363 ? -27.352 -10.663 7.992 1.00 22.20 363 ASN A O 1
ATOM 2852 N N . VAL A 1 364 ? -26.650 -12.393 9.235 1.00 32.22 364 VAL A N 1
ATOM 2853 C CA . VAL A 1 364 ? -25.507 -12.722 8.374 1.00 32.22 364 VAL A CA 1
ATOM 2854 C C . VAL A 1 364 ? -25.981 -13.536 7.159 1.00 32.22 364 VAL A C 1
ATOM 2856 O O . VAL A 1 364 ? -25.215 -13.713 6.215 1.00 32.22 364 VAL A O 1
ATOM 2859 N N . GLY A 1 365 ? -27.253 -13.949 7.118 1.00 22.86 365 GLY A N 1
ATOM 2860 C CA . GLY A 1 365 ? -27.908 -14.476 5.926 1.00 22.86 365 GLY A CA 1
ATOM 2861 C C . GLY A 1 365 ? -28.628 -13.368 5.160 1.00 22.86 365 GLY A C 1
ATOM 2862 O O . GLY A 1 365 ? -29.636 -12.856 5.633 1.00 22.86 365 GLY A O 1
ATOM 2863 N N . GLY A 1 366 ? -28.122 -12.993 3.981 1.00 24.45 366 GLY A N 1
ATOM 2864 C CA . GLY A 1 366 ? -28.921 -12.227 3.012 1.00 24.45 366 GLY A CA 1
ATOM 2865 C C . GLY A 1 366 ? -28.261 -11.041 2.309 1.00 24.45 366 GLY A C 1
ATOM 2866 O O . GLY A 1 366 ? -28.950 -10.335 1.582 1.00 24.45 366 GLY A O 1
ATOM 2867 N N . VAL A 1 367 ? -26.955 -10.792 2.463 1.00 29.47 367 VAL A N 1
ATOM 2868 C CA . VAL A 1 367 ? -26.282 -9.733 1.684 1.00 29.47 367 VAL A CA 1
ATOM 2869 C C . VAL A 1 367 ? -25.441 -10.366 0.582 1.00 29.47 367 VAL A C 1
ATOM 2871 O O . VAL A 1 367 ? -24.370 -10.913 0.850 1.00 29.47 367 VAL A O 1
ATOM 2874 N N . LYS A 1 368 ? -25.954 -10.292 -0.655 1.00 24.78 368 LYS A N 1
ATOM 2875 C CA . LYS A 1 368 ? -25.224 -10.638 -1.884 1.00 24.78 368 LYS A CA 1
ATOM 2876 C C . LYS A 1 368 ? -23.869 -9.903 -1.916 1.00 24.78 368 LYS A C 1
ATOM 2878 O O . LYS A 1 368 ? -23.793 -8.755 -1.468 1.00 24.78 368 LYS A O 1
ATOM 2883 N N . PRO A 1 369 ? -22.796 -10.543 -2.406 1.00 30.00 369 PRO A N 1
ATOM 2884 C CA . PRO A 1 369 ? -21.453 -9.980 -2.363 1.00 30.00 369 PRO A CA 1
ATOM 2885 C C . PRO A 1 369 ? -21.357 -8.760 -3.288 1.00 30.00 369 PRO A C 1
ATOM 2887 O O . PRO A 1 369 ? -21.367 -8.886 -4.505 1.00 30.00 369 PRO A O 1
ATOM 2890 N N . GLY A 1 370 ? -21.262 -7.572 -2.694 1.00 26.72 370 GLY A N 1
ATOM 2891 C CA . GLY A 1 370 ? -20.850 -6.338 -3.361 1.00 26.72 370 GLY A CA 1
ATOM 2892 C C . GLY A 1 370 ? -19.627 -5.758 -2.652 1.00 26.72 370 GLY A C 1
ATOM 2893 O O . GLY A 1 370 ? -19.494 -5.901 -1.434 1.00 26.72 370 GLY A O 1
ATOM 2894 N N . ALA A 1 371 ? -18.732 -5.109 -3.398 1.00 32.56 371 ALA A N 1
ATOM 2895 C CA . ALA A 1 371 ? -17.405 -4.671 -2.948 1.00 32.56 371 ALA A CA 1
ATOM 2896 C C . ALA A 1 371 ? -17.387 -3.839 -1.641 1.00 32.56 371 ALA A C 1
ATOM 2898 O O . ALA A 1 371 ? -16.450 -3.942 -0.852 1.00 32.56 371 ALA A O 1
ATOM 2899 N N . GLY A 1 372 ? -18.455 -3.092 -1.333 1.00 27.77 372 GLY A N 1
ATOM 2900 C CA . GLY A 1 372 ? -18.584 -2.338 -0.074 1.00 27.77 372 GLY A CA 1
ATOM 2901 C C . GLY A 1 372 ? -18.800 -3.198 1.185 1.00 27.77 372 GLY A C 1
ATOM 2902 O O . GLY A 1 372 ? -18.544 -2.747 2.302 1.00 27.77 372 GLY A O 1
ATOM 2903 N N . ALA A 1 373 ? -19.236 -4.455 1.044 1.00 32.78 373 ALA A N 1
ATOM 2904 C CA . ALA A 1 373 ? -19.521 -5.344 2.174 1.00 32.78 373 ALA A CA 1
ATOM 2905 C C . ALA A 1 373 ? -18.250 -5.838 2.886 1.00 32.78 373 ALA A C 1
ATOM 2907 O O . ALA A 1 373 ? -18.292 -6.152 4.077 1.00 32.78 373 ALA A O 1
ATOM 2908 N N . VAL A 1 374 ? -17.122 -5.881 2.175 1.00 36.53 374 VAL A N 1
ATOM 2909 C CA . VAL A 1 374 ? -15.828 -6.336 2.697 1.00 36.53 374 VAL A CA 1
ATOM 2910 C C . VAL A 1 374 ? -15.227 -5.278 3.630 1.00 36.53 374 VAL A C 1
ATOM 2912 O O . VAL A 1 374 ? -14.908 -5.588 4.779 1.00 36.53 374 VAL A O 1
ATOM 2915 N N . TYR A 1 375 ? -15.213 -4.011 3.197 1.00 38.03 375 TYR A N 1
ATOM 2916 C CA . TYR A 1 375 ? -14.780 -2.868 4.015 1.00 38.03 375 TYR A CA 1
ATOM 2917 C C . TYR A 1 375 ? -15.666 -2.667 5.240 1.00 38.03 375 TYR A C 1
ATOM 2919 O O . TYR A 1 375 ? -15.189 -2.495 6.362 1.00 38.03 375 TYR A O 1
ATOM 2927 N N . ARG A 1 376 ? -16.984 -2.771 5.038 1.00 43.59 376 ARG A N 1
ATOM 2928 C CA . ARG A 1 376 ? -17.961 -2.660 6.117 1.00 43.59 376 ARG A CA 1
ATOM 2929 C C . ARG A 1 376 ? -17.799 -3.786 7.140 1.00 43.59 376 ARG A C 1
ATOM 2931 O O . ARG A 1 376 ? -17.907 -3.522 8.330 1.00 43.59 376 ARG A O 1
ATOM 2938 N N . ARG A 1 377 ? -17.506 -5.027 6.729 1.00 43.41 377 ARG A N 1
ATOM 2939 C CA . ARG A 1 377 ? -17.258 -6.145 7.663 1.00 43.41 377 ARG A CA 1
ATOM 2940 C C . ARG A 1 377 ? -15.957 -5.972 8.450 1.00 43.41 377 ARG A C 1
ATOM 2942 O O . ARG A 1 377 ? -15.989 -6.193 9.657 1.00 43.41 377 ARG A O 1
ATOM 2949 N N . ALA A 1 378 ? -14.875 -5.519 7.815 1.00 39.56 378 ALA A N 1
ATOM 2950 C CA . ALA A 1 378 ? -13.605 -5.243 8.494 1.00 39.56 378 ALA A CA 1
ATOM 2951 C C . ALA A 1 378 ? -13.734 -4.092 9.516 1.00 39.56 378 ALA A C 1
ATOM 2953 O O . ALA A 1 378 ? -13.336 -4.238 10.671 1.00 39.56 378 ALA A O 1
ATOM 2954 N N . LEU A 1 379 ? -14.396 -2.990 9.142 1.00 42.53 379 LEU A N 1
ATOM 2955 C CA . LEU A 1 379 ? -14.639 -1.845 10.033 1.00 42.53 379 LEU A CA 1
ATOM 2956 C C . LEU A 1 379 ? -15.652 -2.155 11.154 1.00 42.53 379 LEU A C 1
ATOM 2958 O O . LEU A 1 379 ? -15.480 -1.725 12.297 1.00 42.53 379 LEU A O 1
ATOM 2962 N N . LEU A 1 380 ? -16.710 -2.927 10.871 1.00 43.31 380 LEU A N 1
ATOM 2963 C CA . LEU A 1 380 ? -17.718 -3.300 11.873 1.00 43.31 380 LEU A CA 1
ATOM 2964 C C . LEU A 1 380 ? -17.239 -4.390 12.842 1.00 43.31 380 LEU A C 1
ATOM 2966 O O . LEU A 1 380 ? -17.738 -4.437 13.971 1.00 43.31 380 LEU A O 1
ATOM 2970 N N . ALA A 1 381 ? -16.278 -5.234 12.452 1.00 42.38 381 ALA A N 1
ATOM 2971 C CA . ALA A 1 381 ? -15.672 -6.218 13.348 1.00 42.38 381 ALA A CA 1
ATOM 2972 C C . ALA A 1 381 ? -14.969 -5.537 14.538 1.00 42.38 381 ALA A C 1
ATOM 2974 O O . ALA A 1 381 ? -15.201 -5.932 15.682 1.00 42.38 381 ALA A O 1
ATOM 2975 N N . GLY A 1 382 ? -14.243 -4.435 14.301 1.00 37.31 382 GLY A N 1
ATOM 2976 C CA . GLY A 1 382 ? -13.647 -3.619 15.370 1.00 37.31 382 GLY A CA 1
ATOM 2977 C C . GLY A 1 382 ? -14.683 -2.898 16.249 1.00 37.31 382 GLY A C 1
ATOM 2978 O O . GLY A 1 382 ? -14.481 -2.709 17.452 1.00 37.31 382 GLY A O 1
ATOM 2979 N N . ARG A 1 383 ? -15.852 -2.550 15.690 1.00 43.97 383 ARG A N 1
ATOM 2980 C CA . ARG A 1 383 ? -16.922 -1.822 16.399 1.00 43.97 383 ARG A CA 1
ATOM 2981 C C . ARG A 1 383 ? -17.603 -2.644 17.502 1.00 43.97 383 ARG A C 1
ATOM 2983 O O . ARG A 1 383 ? -18.077 -2.054 18.473 1.00 43.97 383 ARG A O 1
ATOM 2990 N N . ARG A 1 384 ? -17.680 -3.978 17.378 1.00 41.62 384 ARG A N 1
ATOM 2991 C CA . ARG A 1 384 ? -18.319 -4.848 18.392 1.00 41.62 384 ARG A CA 1
ATOM 2992 C C . ARG A 1 384 ? -17.428 -5.085 19.617 1.00 41.62 384 ARG A C 1
ATOM 2994 O O . ARG A 1 384 ? -17.952 -5.108 20.727 1.00 41.62 384 ARG A O 1
ATOM 3001 N N . GLY A 1 385 ? -16.109 -5.187 19.435 1.00 38.44 385 GLY A N 1
ATOM 3002 C CA . GLY A 1 385 ? -15.156 -5.391 20.532 1.00 38.44 385 GLY A CA 1
ATOM 3003 C C . GLY A 1 385 ? -14.900 -4.134 21.370 1.00 38.44 385 GLY A C 1
ATOM 3004 O O . GLY A 1 385 ? -14.857 -4.205 22.592 1.00 38.44 385 GLY A O 1
ATOM 3005 N N . LEU A 1 386 ? -14.840 -2.957 20.737 1.00 40.75 386 LEU A N 1
ATOM 3006 C CA . LEU A 1 386 ? -14.576 -1.675 21.415 1.00 40.75 386 LEU A CA 1
ATOM 3007 C C . LEU A 1 386 ? -15.795 -1.070 22.141 1.00 40.75 386 LEU A C 1
ATOM 3009 O O . LEU A 1 386 ? -15.670 -0.022 22.770 1.00 40.75 386 LEU A O 1
ATOM 3013 N N . ARG A 1 387 ? -16.982 -1.687 22.027 1.00 37.78 387 ARG A N 1
ATOM 3014 C CA . ARG A 1 387 ? -18.224 -1.238 22.689 1.00 37.78 387 ARG A CA 1
ATOM 3015 C C . ARG A 1 387 ? -18.537 -1.965 23.998 1.00 37.78 387 ARG A C 1
ATOM 3017 O O . ARG A 1 387 ? -19.406 -1.493 24.729 1.00 37.78 387 ARG A O 1
ATOM 3024 N N . ARG A 1 388 ? -17.870 -3.090 24.281 1.00 32.41 388 ARG A N 1
ATOM 3025 C CA . ARG A 1 388 ? -18.103 -3.894 25.495 1.00 32.41 388 ARG A CA 1
ATOM 3026 C C . ARG A 1 388 ? -17.227 -3.494 26.692 1.00 32.41 388 ARG A C 1
ATOM 3028 O O . ARG A 1 388 ? -17.483 -3.992 27.780 1.00 32.41 388 ARG A O 1
ATOM 3035 N N . THR A 1 389 ? -16.288 -2.559 26.527 1.00 35.28 389 THR A N 1
ATOM 3036 C CA . THR A 1 389 ? -15.453 -1.969 27.593 1.00 35.28 389 THR A CA 1
ATOM 3037 C C . THR A 1 389 ? -15.200 -0.486 27.324 1.00 35.28 389 THR A C 1
ATOM 3039 O O . THR A 1 389 ? -15.206 0.325 28.271 1.00 35.28 389 THR A O 1
#

Sequence (389 aa):
MNFITPIFLPPPPPYWPAVNRRDGKTLQQWQGGWQSGSAFASYLHVHFAQRPTMLKPLVAGSKEGAMTLLAWCVAWILDVVIGDPPHWPHPVRWIGRLIAVSQRVVRRICHSDRALRIGGGVMWLVVIGLTWGVAWGVLALAHGIHPWLGWLVEVWMIFTALAGRCLAQSAMAVARPLQAGDLAESRHKLSWIVGRDTSQLQPAQINRAVVETVAENTVDGIIAPLFFLLLGGAPLAMAYKAVNTLDSMVGYKHEKYRAIGMVSARLDDVANFLPARLSWLLLSLAAVLCREDGARALRTGWRDRYQHSSPNCAWPEATVAGALGIRLGGPNDYFGQRVEKPWIGRRRPRHRGGRYFPNHSINVGGVKPGAGAVYRRALLAGRRGLRRT

Nearest PDB structures (foldseek):
  6c9k-assembly1_R  TM=2.248E-01  e=9.916E+00  synthetic construct

pLDDT: mean 76.06, std 24.02, range [22.2, 97.75]

Foldseek 3Di:
DDDDDDDDDDPDPDDDWDFDDDPNDTPDTDDDDDDDDDPPVVCVCCVCVVCVVLCCLVPDPDPVSVLQVVLLVLLVVCCLPPNDDPPDDALLVVLLVLLVVLLVVQVVVADDLQSLQVSLVVSLCCSLVVLLVVLVVVLVVLVVVPVVSSSVSLSRLLNSLARQNVLLVLLVQLLVCLVVVNQPSNLVSLVVQDQARSRPDDLLRSLLSSLLSSLQVCLRRPQLLVVLCSVPNSSSSSSSSSLVSSCVVQVDPDPVRPSSNVVSVVVNLVSSVVSLQVLLVVLLVLLVVLVFRSVQLNVQLVVQCPQFPRNRSSNSSSSLCRRLQHKHWAWGDHPNDIDGTGIGGHHDPDDDPDDDPDDPPVPPPDDDDDSSVSVSCSSVSSSVSNVVD

Solvent-accessible surface area (backbone atoms only — not comparable to full-atom values): 21130 Å² total; per-residue (Å²): 137,87,86,80,80,82,79,84,75,76,79,79,78,84,81,78,73,57,66,47,67,59,95,92,41,76,79,49,75,55,85,83,93,80,81,92,76,53,75,62,57,54,45,49,52,52,52,50,71,75,35,64,68,75,47,37,55,81,72,42,100,43,73,65,21,54,51,54,54,47,31,54,54,51,15,50,50,46,20,65,74,68,39,73,61,94,83,59,96,48,70,67,59,54,49,50,51,50,50,58,50,47,51,54,52,35,60,70,74,28,86,47,64,69,43,22,34,51,39,20,42,50,43,46,52,51,53,30,49,49,45,25,49,48,43,42,49,53,39,52,50,30,40,72,74,35,64,67,52,18,47,52,48,42,22,50,46,42,21,73,42,42,37,63,33,46,53,40,50,56,48,43,55,22,49,50,33,48,75,71,68,37,56,67,59,16,30,58,47,40,44,79,71,44,99,48,65,34,92,83,59,49,71,57,54,48,36,40,49,48,51,45,44,51,30,41,45,43,29,69,22,42,45,34,26,52,50,30,28,69,74,55,37,46,30,37,13,45,22,50,48,37,37,53,50,45,20,77,75,37,33,50,84,45,89,93,29,40,44,37,9,48,47,34,39,54,51,32,56,56,69,38,46,60,30,21,59,50,34,24,58,54,52,14,52,49,20,45,78,70,74,42,40,20,70,44,3,41,53,27,11,64,74,30,34,74,42,44,93,53,89,35,51,15,17,28,34,8,13,51,17,20,27,73,33,32,63,38,74,35,70,46,53,45,90,90,41,79,45,85,43,52,63,20,48,49,64,63,79,82,78,82,89,68,87,76,83,74,80,76,76,78,65,86,76,82,76,78,93,49,81,67,56,54,58,50,49,50,58,48,56,39,54,62,57,62,69,78,114

InterPro domains:
  IPR004485 Cobalamin biosynthesis CobD/CbiB [MF_00024] (67-389)
  IPR004485 Cobalamin biosynthesis CobD/CbiB [PF03186] (73-348)
  IPR004485 Cobalamin biosynthesis CobD/CbiB [PTHR34308] (68-348)
  IPR004485 Cobalamin biosynthesis CobD/CbiB [TIGR00380] (74-334)

Radius of gyration: 24.58 Å; Cα contacts (8 Å, |Δi|>4): 499; chains: 1; bounding box: 86×68×58 Å